Protein AF-A0A1H7QLW7-F1 (afdb_monomer_lite)

pLDDT: mean 81.31, std 12.78, range [23.88, 96.0]

Sequence (588 aa):
MGATAQTQMMAGFDPYNPFGSAAQILWQRIQQQCPQLKLPVTIGIASRPATRDAFTTDQGNNIMQQIRAAFSNIPGITMAPWLDIDPIKGIVDTGVLDNPLAGDNKEQLSKIQLEVRASGYKAGAATRFNLSAHGWNGYESCSPSLDPFPVSQDFIGEEYSSTDELFNKVAAGVWAASVDTGNPMTLSVRMLSGLPVSPGWQEFFSDKLRRALSKQNAEEKETKIRAERHVSLVIAHDPASAEDKRWEGMVTVDPRPLGYRISVSVNRRNTTPVSEDGLVALDELPTMQQWAALGPETQTPRLDQTPMRVNARIEGGRALQQYPFLVAQESYVEVDIPTASVRGPHPAVPVDVLGRNNAVLKTIHIVNPSRPNLRRYKLGPGEYTIRVASAGPVAQDFQLRARAIDTRDMLMPEAPGRLLRRFQDWYASVSEDPRTGQRTCYAYTAAQEAGPRYWREQAPFILLQASSAGVGNGDLQHLIEDKRYYKPNTPFEAVIREGGGMVRRLNAVPTAAGNFIRPTKQGSNGQPILDMDAVAGYNRGTTLEIQGTATDGRPAHVIYSLQGYRAAVNAMSLECGRRDLANALVWK

Structure (mmCIF, N/CA/C/O backbone):
data_AF-A0A1H7QLW7-F1
#
_entry.id   AF-A0A1H7QLW7-F1
#
loop_
_atom_site.group_PDB
_atom_site.id
_atom_site.type_symbol
_atom_site.label_atom_id
_atom_site.label_alt_id
_atom_site.label_comp_id
_atom_site.label_asym_id
_atom_site.label_entity_id
_atom_site.label_seq_id
_atom_site.pdbx_PDB_ins_code
_atom_site.Cartn_x
_atom_site.Cartn_y
_atom_site.Cartn_z
_atom_site.occupancy
_atom_site.B_iso_or_equiv
_atom_site.auth_seq_id
_atom_site.auth_comp_id
_atom_site.auth_asym_id
_atom_site.auth_atom_id
_atom_site.pdbx_PDB_model_num
ATOM 1 N N . MET A 1 1 ? -25.180 -29.611 -3.026 1.00 27.67 1 MET A N 1
ATOM 2 C CA . MET A 1 1 ? -23.857 -30.089 -3.480 1.00 27.67 1 MET A CA 1
ATOM 3 C C . MET A 1 1 ? -23.471 -29.278 -4.707 1.00 27.67 1 MET A C 1
ATOM 5 O O . MET A 1 1 ? -23.961 -29.563 -5.789 1.00 27.67 1 MET A O 1
ATOM 9 N N . GLY A 1 2 ? -22.714 -28.196 -4.525 1.00 26.70 2 GLY A N 1
ATOM 10 C CA . GLY A 1 2 ? -22.217 -27.376 -5.629 1.00 26.70 2 GLY A CA 1
ATOM 11 C C . GLY A 1 2 ? -20.787 -27.788 -5.930 1.00 26.70 2 GLY A C 1
ATOM 12 O O . GLY A 1 2 ? -19.918 -27.591 -5.085 1.00 26.70 2 GLY A O 1
ATOM 13 N N . ALA A 1 3 ? -20.559 -28.395 -7.091 1.00 23.88 3 ALA A N 1
ATOM 14 C CA . ALA A 1 3 ? -19.215 -28.605 -7.600 1.00 23.88 3 ALA A CA 1
ATOM 15 C C . ALA A 1 3 ? -18.562 -27.227 -7.764 1.00 23.88 3 ALA A C 1
ATOM 17 O O . ALA A 1 3 ? -18.977 -26.426 -8.601 1.00 23.88 3 ALA A O 1
ATOM 18 N N . THR A 1 4 ? -17.564 -26.928 -6.936 1.00 28.30 4 THR A N 1
ATOM 19 C CA . THR A 1 4 ? -16.601 -25.877 -7.233 1.00 28.30 4 THR A CA 1
ATOM 20 C C . THR A 1 4 ? -15.963 -26.260 -8.559 1.00 28.30 4 THR A C 1
ATOM 22 O O . THR A 1 4 ? -15.233 -27.245 -8.638 1.00 28.30 4 THR A O 1
ATOM 25 N N . ALA A 1 5 ? -16.293 -25.532 -9.626 1.00 33.12 5 ALA A N 1
ATOM 26 C CA . ALA A 1 5 ? -15.585 -25.653 -10.887 1.00 33.12 5 ALA A CA 1
ATOM 27 C C . ALA A 1 5 ? -14.107 -25.370 -10.593 1.00 33.12 5 ALA A C 1
ATOM 29 O O . ALA A 1 5 ? -13.713 -24.218 -10.412 1.00 33.12 5 ALA A O 1
ATOM 30 N N . GLN A 1 6 ? -13.303 -26.427 -10.463 1.00 35.41 6 GLN A N 1
ATOM 31 C CA . GLN A 1 6 ? -11.857 -26.318 -10.504 1.00 35.41 6 GLN A CA 1
ATOM 32 C C . GLN A 1 6 ? -11.544 -25.732 -11.874 1.00 35.41 6 GLN A C 1
ATOM 34 O O . GLN A 1 6 ? -11.679 -26.406 -12.893 1.00 35.41 6 GLN A O 1
ATOM 39 N N . THR A 1 7 ? -11.224 -24.442 -11.905 1.00 48.69 7 THR A N 1
ATOM 40 C CA . THR A 1 7 ? -10.737 -23.772 -13.106 1.00 48.69 7 THR A CA 1
ATOM 41 C C . THR A 1 7 ? -9.532 -24.576 -13.586 1.00 48.69 7 THR A C 1
ATOM 43 O O . THR A 1 7 ? -8.504 -24.581 -12.910 1.00 48.69 7 THR A O 1
ATOM 46 N N . GLN A 1 8 ? -9.666 -25.316 -14.691 1.00 53.16 8 GLN A N 1
ATOM 47 C CA . GLN A 1 8 ? -8.517 -25.930 -15.351 1.00 53.16 8 GLN A CA 1
ATOM 48 C C . GLN A 1 8 ? -7.555 -24.792 -15.685 1.00 53.16 8 GLN A C 1
ATOM 50 O O . GLN A 1 8 ? -7.868 -23.926 -16.500 1.00 53.16 8 GLN A O 1
ATOM 55 N N . MET A 1 9 ? -6.423 -24.734 -14.984 1.00 68.25 9 MET A N 1
ATOM 56 C CA . MET A 1 9 ? -5.403 -23.735 -15.274 1.00 68.25 9 MET A CA 1
ATOM 57 C C . MET A 1 9 ? -4.765 -24.080 -16.620 1.00 68.25 9 MET A C 1
ATOM 59 O O . MET A 1 9 ? -4.449 -25.243 -16.877 1.00 68.25 9 MET A O 1
ATOM 63 N N . MET A 1 10 ? -4.607 -23.077 -17.490 1.00 84.88 10 MET A N 1
ATOM 64 C CA . MET A 1 10 ? -3.945 -23.250 -18.785 1.00 84.88 10 MET A CA 1
ATOM 65 C C . MET A 1 10 ? -2.548 -23.852 -18.581 1.00 84.88 10 MET A C 1
ATOM 67 O O . MET A 1 10 ? -1.829 -23.460 -17.662 1.00 84.88 10 MET A O 1
ATOM 71 N N . ALA A 1 11 ? -2.144 -24.791 -19.438 1.00 83.88 11 ALA A N 1
ATOM 72 C CA . ALA A 1 11 ? -0.814 -25.387 -19.352 1.00 83.88 11 ALA A CA 1
ATOM 73 C C . ALA A 1 11 ? 0.277 -24.301 -19.444 1.00 83.88 11 ALA A C 1
ATOM 75 O O . ALA A 1 11 ? 0.250 -23.469 -20.350 1.00 83.88 11 ALA A O 1
ATOM 76 N N . GLY A 1 12 ? 1.219 -24.308 -18.495 1.00 84.06 12 GLY A N 1
ATOM 77 C CA . GLY A 1 12 ? 2.283 -23.301 -18.389 1.00 84.06 12 GLY A CA 1
ATOM 78 C C . GLY A 1 12 ? 1.889 -22.003 -17.672 1.00 84.06 12 GLY A C 1
ATOM 79 O O . GLY A 1 12 ? 2.730 -21.116 -17.551 1.00 84.06 12 GLY A O 1
ATOM 80 N N . PHE A 1 13 ? 0.645 -21.868 -17.193 1.00 90.12 13 PHE A N 1
ATOM 81 C CA . PHE A 1 13 ? 0.220 -20.704 -16.414 1.00 90.12 13 PHE A CA 1
ATOM 82 C C . PHE A 1 13 ? 0.785 -20.760 -14.994 1.00 90.12 13 PHE A C 1
ATOM 84 O O . PHE A 1 13 ? 0.663 -21.775 -14.308 1.00 90.12 13 PHE A O 1
ATOM 91 N N . ASP A 1 14 ? 1.357 -19.645 -14.550 1.00 87.69 14 ASP A N 1
ATOM 92 C CA . ASP A 1 14 ? 1.895 -19.474 -13.206 1.00 87.69 14 ASP A CA 1
ATOM 93 C C . ASP A 1 14 ? 1.048 -18.441 -12.441 1.00 87.69 14 ASP A C 1
ATOM 95 O O . ASP A 1 14 ? 1.089 -17.254 -12.782 1.00 87.69 14 ASP A O 1
ATOM 99 N N . PRO A 1 15 ? 0.296 -18.842 -11.397 1.00 83.94 15 PRO A N 1
ATOM 100 C CA . PRO A 1 15 ? -0.501 -17.911 -10.601 1.00 83.94 15 PRO A CA 1
ATOM 101 C C . PRO A 1 15 ? 0.348 -16.902 -9.808 1.00 83.94 15 PRO A C 1
ATOM 103 O O . PRO A 1 15 ? -0.184 -15.876 -9.383 1.00 83.94 15 PRO A O 1
ATOM 106 N N . TYR A 1 16 ? 1.649 -17.157 -9.628 1.00 81.25 16 TYR A N 1
ATOM 107 C CA . TYR A 1 16 ? 2.599 -16.234 -9.000 1.00 81.25 16 TYR A CA 1
ATOM 108 C C . TYR A 1 16 ? 3.257 -15.278 -10.007 1.00 81.25 16 TYR A C 1
ATOM 110 O O . TYR A 1 16 ? 3.898 -14.305 -9.613 1.00 81.25 16 TYR A O 1
ATOM 118 N N . ASN A 1 17 ? 3.050 -15.503 -11.305 1.00 81.50 17 ASN A N 1
ATOM 119 C CA . ASN A 1 17 ? 3.425 -14.597 -12.384 1.00 81.50 17 ASN A CA 1
ATOM 120 C C . ASN A 1 17 ? 2.335 -14.591 -13.474 1.00 81.50 17 ASN A C 1
ATOM 122 O O . ASN A 1 17 ? 2.572 -15.028 -14.609 1.00 81.50 17 ASN A O 1
ATOM 126 N N . PRO A 1 18 ? 1.115 -14.125 -13.150 1.00 88.94 18 PRO A N 1
ATOM 127 C CA . PRO A 1 18 ? -0.048 -14.332 -14.005 1.00 88.94 18 PRO A CA 1
ATOM 128 C C . PRO A 1 18 ? 0.088 -13.614 -15.350 1.00 88.94 18 PRO A C 1
ATOM 130 O O . PRO A 1 18 ? -0.217 -14.191 -16.388 1.00 88.94 18 PRO A O 1
ATOM 133 N N . PHE A 1 19 ? 0.598 -12.378 -15.367 1.00 89.00 19 PHE A N 1
ATOM 134 C CA . PHE A 1 19 ? 0.779 -11.629 -16.614 1.00 89.00 19 PHE A CA 1
ATOM 135 C C . PHE A 1 19 ? 1.997 -12.095 -17.416 1.00 89.00 19 PHE A C 1
ATOM 137 O O . PHE A 1 19 ? 1.922 -12.147 -18.641 1.00 89.00 19 PHE A O 1
ATOM 144 N N . GLY A 1 20 ? 3.100 -12.465 -16.753 1.00 88.06 20 GLY A N 1
ATOM 145 C CA . GLY A 1 20 ? 4.294 -12.979 -17.424 1.00 88.06 20 GLY A CA 1
ATOM 146 C C . GLY A 1 20 ? 4.051 -14.326 -18.096 1.00 88.06 20 GLY A C 1
ATOM 147 O O . GLY A 1 20 ? 4.327 -14.477 -19.286 1.00 88.06 20 GLY A O 1
ATOM 148 N N . SER A 1 21 ? 3.477 -15.284 -17.364 1.00 90.81 21 SER A N 1
ATOM 149 C CA . SER A 1 21 ? 3.137 -16.600 -17.914 1.00 90.81 21 SER A CA 1
ATOM 150 C C . SER A 1 21 ? 2.055 -16.504 -18.993 1.00 90.81 21 SER A C 1
ATOM 152 O O . SER A 1 21 ? 2.212 -17.086 -20.063 1.00 90.81 21 SER A O 1
ATOM 154 N N . ALA A 1 22 ? 1.008 -15.691 -18.798 1.00 93.94 22 ALA A N 1
ATOM 155 C CA . ALA A 1 22 ? -0.008 -15.483 -19.830 1.00 93.94 22 ALA A CA 1
ATOM 156 C C . ALA A 1 22 ? 0.564 -14.824 -21.099 1.00 93.94 22 ALA A C 1
ATOM 158 O O . ALA A 1 22 ? 0.225 -15.246 -22.203 1.00 93.94 22 ALA A O 1
ATOM 159 N N . ALA A 1 23 ? 1.470 -13.846 -20.982 1.00 93.75 23 ALA A N 1
ATOM 160 C CA . ALA A 1 23 ? 2.138 -13.259 -22.147 1.00 93.75 23 ALA A CA 1
ATOM 161 C C . ALA A 1 23 ? 2.976 -14.297 -22.912 1.00 93.75 23 ALA A C 1
ATOM 163 O O . ALA A 1 23 ? 2.915 -14.338 -24.140 1.00 93.75 23 ALA A O 1
ATOM 164 N N . GLN A 1 24 ? 3.702 -15.173 -22.207 1.00 93.69 24 GLN A N 1
ATOM 165 C CA . GLN A 1 24 ? 4.469 -16.259 -22.826 1.00 93.69 24 GLN A CA 1
ATOM 166 C C . GLN A 1 24 ? 3.566 -17.268 -23.546 1.00 93.69 24 GLN A C 1
ATOM 168 O O . GLN A 1 24 ? 3.843 -17.619 -24.692 1.00 93.69 24 GLN A O 1
ATOM 173 N N . ILE A 1 25 ? 2.467 -17.697 -22.919 1.00 95.38 25 ILE A N 1
ATOM 174 C CA . ILE A 1 25 ? 1.503 -18.628 -23.530 1.00 95.38 25 ILE A CA 1
ATOM 175 C C . ILE A 1 25 ? 0.851 -17.989 -24.760 1.00 95.38 25 ILE A C 1
ATOM 177 O O . ILE A 1 25 ? 0.750 -18.626 -25.810 1.00 95.38 25 ILE A O 1
ATOM 181 N N . LEU A 1 26 ? 0.426 -16.723 -24.664 1.00 96.00 26 LEU A N 1
ATOM 182 C CA . LEU A 1 26 ? -0.151 -16.010 -25.803 1.00 96.00 26 LEU A CA 1
ATOM 183 C C . LEU A 1 26 ? 0.873 -15.876 -26.933 1.00 96.00 26 LEU A C 1
ATOM 185 O O . LEU A 1 26 ? 0.535 -16.121 -28.087 1.00 96.00 26 LEU A O 1
ATOM 189 N N . TRP A 1 27 ? 2.130 -15.566 -26.615 1.00 95.25 27 TRP A N 1
ATOM 190 C CA . TRP A 1 27 ? 3.199 -15.491 -27.605 1.00 95.25 27 TRP A CA 1
ATOM 191 C C . TRP A 1 27 ? 3.460 -16.829 -28.304 1.00 95.25 27 TRP A C 1
ATOM 193 O O . TRP A 1 27 ? 3.557 -16.867 -29.528 1.00 95.25 27 TRP A O 1
ATOM 203 N N . GLN A 1 28 ? 3.475 -17.942 -27.568 1.00 93.69 28 GLN A N 1
ATOM 204 C CA . GLN A 1 28 ? 3.572 -19.279 -28.162 1.00 93.69 28 GLN A CA 1
ATOM 205 C C . GLN A 1 28 ? 2.405 -19.559 -29.120 1.00 93.69 28 GLN A C 1
ATOM 207 O O . GLN A 1 28 ? 2.623 -20.064 -30.222 1.00 93.69 28 GLN A O 1
ATOM 212 N N . ARG A 1 29 ? 1.171 -19.179 -28.750 1.00 94.94 29 ARG A N 1
ATOM 213 C CA . ARG A 1 29 ? 0.005 -19.300 -29.644 1.00 94.94 29 ARG A CA 1
ATOM 214 C C . ARG A 1 29 ? 0.133 -18.407 -30.879 1.00 94.94 29 ARG A C 1
ATOM 216 O O . ARG A 1 29 ? -0.201 -18.863 -31.967 1.00 94.94 29 ARG A O 1
ATOM 223 N N . ILE A 1 30 ? 0.656 -17.184 -30.746 1.00 94.38 30 ILE A N 1
ATOM 224 C CA . ILE A 1 30 ? 0.953 -16.297 -31.886 1.00 94.38 30 ILE A CA 1
ATOM 225 C C . ILE A 1 30 ? 1.951 -16.965 -32.833 1.00 94.38 30 ILE A C 1
ATOM 227 O O . ILE A 1 30 ? 1.694 -17.031 -34.029 1.00 94.38 30 ILE A O 1
ATOM 231 N N . GLN A 1 31 ? 3.052 -17.517 -32.323 1.00 92.19 31 GLN A N 1
ATOM 232 C CA . GLN A 1 31 ? 4.058 -18.176 -33.163 1.00 92.19 31 GLN A CA 1
ATOM 233 C C . GLN A 1 31 ? 3.499 -19.400 -33.905 1.00 92.19 31 GLN A C 1
ATOM 235 O O . GLN A 1 31 ? 3.887 -19.660 -35.041 1.00 92.19 31 GLN A O 1
ATOM 240 N N . GLN A 1 32 ? 2.568 -20.132 -33.289 1.00 91.19 32 GLN A N 1
ATOM 241 C CA . GLN A 1 32 ? 1.926 -21.299 -33.901 1.00 91.19 32 GLN A CA 1
ATOM 242 C C . GLN A 1 32 ? 0.849 -20.922 -34.926 1.00 91.19 32 GLN A C 1
ATOM 244 O O . GLN A 1 32 ? 0.753 -21.547 -35.979 1.00 91.19 32 GLN A O 1
ATOM 249 N N . GLN A 1 33 ? 0.022 -19.921 -34.618 1.00 91.06 33 GLN A N 1
ATOM 250 C CA . GLN A 1 33 ? -1.167 -19.577 -35.407 1.00 91.06 33 GLN A CA 1
ATOM 251 C C . GLN A 1 33 ? -0.918 -18.450 -36.418 1.00 91.06 33 GLN A C 1
ATOM 253 O O . GLN A 1 33 ? -1.726 -18.247 -37.321 1.00 91.06 33 GLN A O 1
ATOM 258 N N . CYS A 1 34 ? 0.201 -17.735 -36.300 1.00 90.06 34 CYS A N 1
ATOM 259 C CA . CYS A 1 34 ? 0.559 -16.606 -37.155 1.00 90.06 34 CYS A CA 1
ATOM 260 C C . CYS A 1 34 ? 1.951 -16.799 -37.789 1.00 90.06 34 CYS A C 1
ATOM 262 O O . CYS A 1 34 ? 2.834 -15.962 -37.601 1.00 90.06 34 CYS A O 1
ATOM 264 N N . PRO A 1 35 ? 2.172 -17.874 -38.573 1.00 81.62 35 PRO A N 1
ATOM 265 C CA . PRO A 1 35 ? 3.499 -18.250 -39.076 1.00 81.62 35 PRO A CA 1
ATOM 266 C C . PRO A 1 35 ? 4.118 -17.232 -40.048 1.00 81.62 35 PRO A C 1
ATOM 268 O O . PRO A 1 35 ? 5.313 -17.280 -40.314 1.00 81.62 35 PRO A O 1
ATOM 271 N N . GLN A 1 36 ? 3.316 -16.309 -40.585 1.00 84.75 36 GLN A N 1
ATOM 272 C CA . GLN A 1 36 ? 3.784 -15.256 -41.490 1.00 84.75 36 GLN A CA 1
ATOM 273 C C . GLN A 1 36 ? 4.485 -14.101 -40.753 1.00 84.75 36 GLN A C 1
ATOM 275 O O . GLN A 1 36 ? 5.137 -13.280 -41.399 1.00 84.75 36 GLN A O 1
ATOM 280 N N . LEU A 1 37 ? 4.352 -14.016 -39.422 1.00 85.75 37 LEU A N 1
ATOM 281 C CA . LEU A 1 37 ? 4.876 -12.915 -38.617 1.00 85.75 37 LEU A CA 1
ATOM 282 C C . LEU A 1 37 ? 6.413 -12.890 -38.631 1.00 85.75 37 LEU A C 1
ATOM 284 O O . LEU A 1 37 ? 7.067 -13.820 -38.160 1.00 85.75 37 LEU A O 1
ATOM 288 N N . LYS A 1 38 ? 7.000 -11.802 -39.138 1.00 85.31 38 LYS A N 1
ATOM 289 C CA . LYS A 1 38 ? 8.460 -11.618 -39.181 1.00 85.31 38 LYS A CA 1
ATOM 290 C C . LYS A 1 38 ? 8.957 -10.869 -37.947 1.00 85.31 38 LYS A C 1
ATOM 292 O O . LYS A 1 38 ? 8.420 -9.820 -37.608 1.00 85.31 38 LYS A O 1
ATOM 297 N N . LEU A 1 39 ? 10.006 -11.390 -37.310 1.00 86.50 39 LEU A N 1
ATOM 298 C CA . LEU A 1 39 ? 10.693 -10.723 -36.200 1.00 86.50 39 LEU A CA 1
ATOM 299 C C . LEU A 1 39 ? 11.806 -9.786 -36.718 1.00 86.50 39 LEU A C 1
ATOM 301 O O . LEU A 1 39 ? 12.452 -10.127 -37.712 1.00 86.50 39 LEU A O 1
ATOM 305 N N . PRO A 1 40 ? 12.079 -8.651 -36.043 1.00 89.44 40 PRO A N 1
ATOM 306 C CA . PRO A 1 40 ? 11.386 -8.159 -34.853 1.00 89.44 40 PRO A CA 1
ATOM 307 C C . PRO A 1 40 ? 9.982 -7.624 -35.169 1.00 89.44 40 PRO A C 1
ATOM 309 O O . PRO A 1 40 ? 9.758 -7.061 -36.238 1.00 89.44 40 PRO A O 1
ATOM 312 N N . VAL A 1 41 ? 9.051 -7.789 -34.226 1.00 91.56 41 VAL A N 1
ATOM 313 C CA . VAL A 1 41 ? 7.666 -7.313 -34.356 1.00 91.56 41 VAL A CA 1
ATOM 314 C C . VAL A 1 41 ? 7.406 -6.118 -33.445 1.00 91.56 41 VAL A C 1
ATOM 316 O O . VAL A 1 41 ? 7.867 -6.095 -32.302 1.00 91.56 41 VAL A O 1
ATOM 319 N N . THR A 1 42 ? 6.635 -5.141 -33.921 1.00 93.00 42 THR A N 1
ATOM 320 C CA . THR A 1 42 ? 6.166 -4.024 -33.090 1.00 93.00 42 THR A CA 1
ATOM 321 C C . THR A 1 42 ? 4.769 -4.300 -32.537 1.00 93.00 42 THR A C 1
ATOM 323 O O . THR A 1 42 ? 3.830 -4.538 -33.300 1.00 93.00 42 THR A O 1
ATOM 326 N N . ILE A 1 43 ? 4.619 -4.236 -31.212 1.00 93.81 43 ILE A N 1
ATOM 327 C CA . ILE A 1 43 ? 3.377 -4.547 -30.493 1.00 93.81 43 ILE A CA 1
ATOM 328 C C . ILE A 1 43 ? 2.811 -3.307 -29.802 1.00 93.81 43 ILE A C 1
ATOM 330 O O . ILE A 1 43 ? 3.504 -2.643 -29.031 1.00 93.81 43 ILE A O 1
ATOM 334 N N . GLY A 1 44 ? 1.528 -3.029 -30.026 1.00 91.81 44 GLY A N 1
ATOM 335 C CA . GLY A 1 44 ? 0.732 -2.096 -29.227 1.00 91.81 44 GLY A CA 1
ATOM 336 C C . GLY A 1 44 ? -0.179 -2.840 -28.254 1.00 91.81 44 GLY A C 1
ATOM 337 O O . GLY A 1 44 ? -0.568 -3.973 -28.521 1.00 91.81 44 GLY A O 1
ATOM 338 N N . ILE A 1 45 ? -0.545 -2.211 -27.138 1.00 91.38 45 ILE A N 1
ATOM 339 C CA . ILE A 1 45 ? -1.480 -2.785 -26.158 1.00 91.38 45 ILE A CA 1
ATOM 340 C C . ILE A 1 45 ? -2.726 -1.908 -26.100 1.00 91.38 45 ILE A C 1
ATOM 342 O O . ILE A 1 45 ? -2.596 -0.689 -26.047 1.00 91.38 45 ILE A O 1
ATOM 346 N N . ALA A 1 46 ? -3.905 -2.521 -26.110 1.00 88.31 46 ALA A N 1
ATOM 347 C CA . ALA A 1 46 ? -5.204 -1.855 -26.089 1.00 88.31 46 ALA A CA 1
ATOM 348 C C . ALA A 1 46 ? -6.058 -2.342 -24.908 1.00 88.31 46 ALA A C 1
ATOM 350 O O . ALA A 1 46 ? -6.199 -3.558 -24.711 1.00 88.31 46 ALA A O 1
ATOM 351 N N . SER A 1 47 ? -6.651 -1.416 -24.146 1.00 82.44 47 SER A N 1
ATOM 352 C CA . SER A 1 47 ? -7.590 -1.747 -23.065 1.00 82.44 47 SER A CA 1
ATOM 353 C C . SER A 1 47 ? -9.054 -1.683 -23.542 1.00 82.44 47 SER A C 1
ATOM 355 O O . SER A 1 47 ? -9.607 -0.626 -23.830 1.00 82.44 47 SER A O 1
ATOM 357 N N . ARG A 1 48 ? -9.738 -2.834 -23.629 1.00 75.69 48 ARG A N 1
ATOM 358 C CA . ARG A 1 48 ? -11.112 -2.902 -24.181 1.00 75.69 48 ARG A CA 1
ATOM 359 C C . ARG A 1 48 ? -12.196 -2.702 -23.106 1.00 75.69 48 ARG A C 1
ATOM 361 O O . ARG A 1 48 ? -12.026 -3.184 -21.991 1.00 75.69 48 ARG A O 1
ATOM 368 N N . PRO A 1 49 ? -13.353 -2.085 -23.441 1.00 54.53 49 PRO A N 1
ATOM 369 C CA . PRO A 1 49 ? -14.301 -1.471 -22.494 1.00 54.53 49 PRO A CA 1
ATOM 370 C C . PRO A 1 49 ? -14.978 -2.380 -21.453 1.00 54.53 49 PRO A C 1
ATOM 372 O O . PRO A 1 49 ? -15.604 -1.849 -20.541 1.00 54.53 49 PRO A O 1
ATOM 375 N N . ALA A 1 50 ? -14.809 -3.706 -21.500 1.00 55.59 50 ALA A N 1
ATOM 376 C CA . ALA A 1 50 ? -15.219 -4.582 -20.393 1.00 55.59 50 ALA A CA 1
ATOM 377 C C . ALA A 1 50 ? -14.465 -4.274 -19.076 1.00 55.59 50 ALA A C 1
ATOM 379 O O . ALA A 1 50 ? -14.906 -4.659 -18.000 1.00 55.59 50 ALA A O 1
ATOM 380 N N . THR A 1 51 ? -13.351 -3.540 -19.159 1.00 54.91 51 THR A N 1
ATOM 381 C CA . THR A 1 51 ? -12.488 -3.150 -18.039 1.00 54.91 51 THR A CA 1
ATOM 382 C C . THR A 1 51 ? -13.050 -2.061 -17.121 1.00 54.91 51 THR A C 1
ATOM 384 O O . THR A 1 51 ? -12.626 -2.010 -15.968 1.00 54.91 51 THR A O 1
ATOM 387 N N . ARG A 1 52 ? -13.967 -1.189 -17.576 1.00 52.78 52 ARG A N 1
ATOM 388 C CA . ARG A 1 52 ? -14.339 0.030 -16.818 1.00 52.78 52 ARG A CA 1
ATOM 389 C C . ARG A 1 52 ? -15.156 -0.233 -15.550 1.00 52.78 52 ARG A C 1
ATOM 391 O O . ARG A 1 52 ? -14.984 0.498 -14.584 1.00 52.78 52 ARG A O 1
ATOM 398 N N . ASP A 1 53 ? -15.970 -1.286 -15.532 1.00 59.41 53 ASP A N 1
ATOM 399 C CA . ASP A 1 53 ? -16.715 -1.691 -14.326 1.00 59.41 53 ASP A CA 1
ATOM 400 C C . ASP A 1 53 ? -15.891 -2.632 -13.429 1.00 59.41 53 ASP A C 1
ATOM 402 O O . ASP A 1 53 ? -16.199 -2.837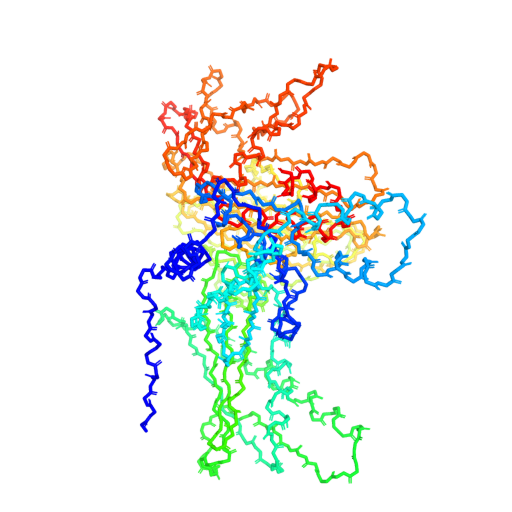 -12.255 1.00 59.41 53 ASP A O 1
ATOM 406 N N . ALA A 1 54 ? -14.831 -3.228 -13.983 1.00 67.50 54 ALA A N 1
ATOM 407 C CA . ALA A 1 54 ? -13.991 -4.191 -13.283 1.00 67.50 54 ALA A CA 1
ATOM 408 C C . ALA A 1 54 ? -12.856 -3.523 -12.495 1.00 67.50 54 ALA A C 1
ATOM 410 O O . ALA A 1 54 ? -12.454 -4.046 -11.452 1.00 67.50 54 ALA A O 1
ATOM 411 N N . PHE A 1 55 ? -12.354 -2.384 -12.987 1.00 76.94 55 PHE A N 1
ATOM 412 C CA . PHE A 1 55 ? -11.160 -1.714 -12.478 1.00 76.94 55 PHE A CA 1
ATOM 413 C C . PHE A 1 55 ? -11.341 -0.207 -12.377 1.00 76.94 55 PHE A C 1
ATOM 415 O O . PHE A 1 55 ? -11.894 0.441 -13.262 1.00 76.94 55 PHE A O 1
ATOM 422 N N . THR A 1 56 ? -10.733 0.369 -11.345 1.00 75.62 56 THR A N 1
ATOM 423 C CA . THR A 1 56 ? -10.416 1.800 -11.332 1.00 75.62 56 THR A CA 1
ATOM 424 C C . THR A 1 56 ? -9.389 2.134 -12.420 1.00 75.62 56 THR A C 1
ATOM 426 O O . THR A 1 56 ? -8.615 1.275 -12.856 1.00 75.62 56 THR A O 1
ATOM 429 N N . THR A 1 57 ? -9.314 3.404 -12.824 1.00 73.62 57 THR A N 1
ATOM 430 C CA . THR A 1 57 ? -8.344 3.877 -13.828 1.00 73.62 57 THR A CA 1
ATOM 431 C C . THR A 1 57 ? -6.900 3.489 -13.484 1.00 73.62 57 THR A C 1
ATOM 433 O O . THR A 1 57 ? -6.165 3.035 -14.361 1.00 73.62 57 THR A O 1
ATOM 436 N N . ASP A 1 58 ? -6.479 3.594 -12.217 1.00 71.56 58 ASP A N 1
ATOM 437 C CA . ASP A 1 58 ? -5.090 3.277 -11.847 1.00 71.56 58 ASP A CA 1
ATOM 438 C C . ASP A 1 58 ? -4.812 1.770 -11.822 1.00 71.56 58 ASP A C 1
ATOM 440 O O . ASP A 1 58 ? -3.710 1.356 -12.182 1.00 71.56 58 ASP A O 1
ATOM 444 N N . GLN A 1 59 ? -5.802 0.942 -11.458 1.00 79.88 59 GLN A N 1
ATOM 445 C CA . GLN A 1 59 ? -5.698 -0.519 -11.581 1.00 79.88 59 GLN A CA 1
ATOM 446 C C . GLN A 1 59 ? -5.556 -0.910 -13.052 1.00 79.88 59 GLN A C 1
ATOM 448 O O . GLN A 1 59 ? -4.648 -1.665 -13.393 1.00 79.88 59 GLN A O 1
ATOM 453 N N . GLY A 1 60 ? -6.387 -0.337 -13.931 1.00 79.75 60 GLY A N 1
ATOM 454 C CA . GLY A 1 60 ? -6.280 -0.520 -15.380 1.00 79.75 60 GLY A CA 1
ATOM 455 C C . GLY A 1 60 ? -4.885 -0.167 -15.901 1.00 79.75 60 GLY A C 1
ATOM 456 O O . GLY A 1 60 ? -4.241 -0.984 -16.555 1.00 79.75 60 GLY A O 1
ATOM 457 N N . ASN A 1 61 ? -4.364 1.004 -15.529 1.00 76.62 61 ASN A N 1
ATOM 458 C CA . ASN A 1 61 ? -3.013 1.427 -15.904 1.00 76.62 61 ASN A CA 1
ATOM 459 C C . ASN A 1 61 ? -1.925 0.473 -15.384 1.00 76.62 61 ASN A C 1
ATOM 461 O O . ASN A 1 61 ? -0.994 0.150 -16.121 1.00 76.62 61 ASN A O 1
ATOM 465 N N . ASN A 1 62 ? -2.035 0.003 -14.138 1.00 79.06 62 ASN A N 1
ATOM 466 C CA . ASN A 1 62 ? -1.104 -0.968 -13.559 1.00 79.06 62 ASN A CA 1
ATOM 467 C C . ASN A 1 62 ? -1.109 -2.298 -14.336 1.00 79.06 62 ASN A C 1
ATOM 469 O O . ASN A 1 62 ? -0.051 -2.801 -14.718 1.00 79.06 62 ASN A O 1
ATOM 473 N N . ILE A 1 63 ? -2.293 -2.835 -14.635 1.00 83.94 63 ILE A N 1
ATOM 474 C CA . ILE A 1 63 ? -2.449 -4.060 -15.430 1.00 83.94 63 ILE A CA 1
ATOM 475 C C . ILE A 1 63 ? -1.761 -3.900 -16.792 1.00 83.94 63 ILE A C 1
ATOM 477 O O . ILE A 1 63 ? -0.962 -4.746 -17.193 1.00 83.94 63 ILE A O 1
ATOM 481 N N . MET A 1 64 ? -2.005 -2.782 -17.480 1.00 83.56 64 MET A N 1
ATOM 482 C CA . MET A 1 64 ? -1.391 -2.501 -18.780 1.00 83.56 64 MET A CA 1
ATOM 483 C C . MET A 1 64 ? 0.136 -2.394 -18.687 1.00 83.56 64 MET A C 1
ATOM 485 O O . MET A 1 64 ? 0.839 -2.876 -19.575 1.00 83.56 64 MET A O 1
ATOM 489 N N . GLN A 1 65 ? 0.677 -1.831 -17.599 1.00 80.00 65 GLN A N 1
ATOM 490 C CA . GLN A 1 65 ? 2.128 -1.759 -17.375 1.00 80.00 65 GLN A CA 1
ATOM 491 C C . GLN A 1 65 ? 2.745 -3.143 -17.178 1.00 80.00 65 GLN A C 1
ATOM 493 O O . GLN A 1 65 ? 3.828 -3.398 -17.709 1.00 80.00 65 GLN A O 1
ATOM 498 N N . GLN A 1 66 ? 2.067 -4.034 -16.452 1.00 83.44 66 GLN A N 1
ATOM 499 C CA . GLN A 1 66 ? 2.525 -5.406 -16.233 1.00 83.44 66 GLN A CA 1
ATOM 500 C C . GLN A 1 66 ? 2.483 -6.231 -17.517 1.00 83.44 66 GLN A C 1
ATOM 502 O O . GLN A 1 66 ? 3.462 -6.902 -17.838 1.00 83.44 66 GLN A O 1
ATOM 507 N N . ILE A 1 67 ? 1.409 -6.117 -18.304 1.00 88.38 67 ILE A N 1
ATOM 508 C CA . ILE A 1 67 ? 1.315 -6.763 -19.621 1.00 88.38 67 ILE A CA 1
ATOM 509 C C . ILE A 1 67 ? 2.424 -6.236 -20.538 1.00 88.38 67 ILE A C 1
ATOM 511 O O . ILE A 1 67 ? 3.148 -7.021 -21.147 1.00 88.38 67 ILE A O 1
ATOM 515 N N . ARG A 1 68 ? 2.633 -4.913 -20.585 1.00 87.38 68 ARG A N 1
ATOM 516 C CA . ARG A 1 68 ? 3.721 -4.298 -21.359 1.00 87.38 68 ARG A CA 1
ATOM 517 C C . ARG A 1 68 ? 5.089 -4.837 -20.968 1.00 87.38 68 ARG A C 1
ATOM 519 O O . ARG A 1 68 ? 5.871 -5.172 -21.851 1.00 87.38 68 ARG A O 1
ATOM 526 N N . ALA A 1 69 ? 5.365 -4.915 -19.666 1.00 79.56 69 ALA A N 1
ATOM 527 C CA . ALA A 1 69 ? 6.622 -5.435 -19.135 1.00 79.56 69 ALA A CA 1
ATOM 528 C C . ALA A 1 69 ? 6.841 -6.898 -19.536 1.00 79.56 69 ALA A C 1
ATOM 530 O O . ALA A 1 69 ? 7.928 -7.277 -19.970 1.00 79.56 69 ALA A O 1
ATOM 531 N N . ALA A 1 70 ? 5.788 -7.708 -19.419 1.00 86.69 70 ALA A N 1
ATOM 532 C CA . ALA A 1 70 ? 5.821 -9.116 -19.768 1.00 86.69 70 ALA A CA 1
ATOM 533 C C . ALA A 1 70 ? 6.175 -9.324 -21.248 1.00 86.69 70 ALA A C 1
ATOM 535 O O . ALA A 1 70 ? 7.078 -10.101 -21.549 1.00 86.69 70 ALA A O 1
ATOM 536 N N . PHE A 1 71 ? 5.542 -8.578 -22.160 1.00 89.56 71 PHE A N 1
ATOM 537 C CA . PHE A 1 71 ? 5.856 -8.641 -23.591 1.00 89.56 71 PHE A CA 1
ATOM 538 C C . PHE A 1 71 ? 7.232 -8.060 -23.936 1.00 89.56 71 PHE A C 1
ATOM 540 O O . PHE A 1 71 ? 7.927 -8.631 -24.772 1.00 89.56 71 PHE A O 1
ATOM 547 N N . SER A 1 72 ? 7.676 -6.983 -23.278 1.00 84.19 72 SER A N 1
ATOM 548 C CA . SER A 1 72 ? 9.004 -6.402 -23.543 1.00 84.19 72 SER A CA 1
ATOM 549 C C . SER A 1 72 ? 10.169 -7.326 -23.182 1.00 84.19 72 SER A C 1
ATOM 551 O O . SER A 1 72 ? 11.272 -7.136 -23.683 1.00 84.19 72 SER A O 1
ATOM 553 N N . ASN A 1 73 ? 9.935 -8.322 -22.322 1.00 80.75 73 ASN A N 1
ATOM 554 C CA . ASN A 1 73 ? 10.941 -9.312 -21.938 1.00 80.75 73 ASN A CA 1
ATOM 555 C C . ASN A 1 73 ? 11.063 -10.472 -22.944 1.00 80.75 73 ASN A C 1
ATOM 557 O O . ASN A 1 73 ? 11.920 -11.338 -22.772 1.00 80.75 73 ASN A O 1
ATOM 561 N N . ILE A 1 74 ? 10.216 -10.520 -23.977 1.00 86.12 74 ILE A N 1
ATOM 562 C CA . ILE A 1 74 ? 10.240 -11.577 -24.990 1.00 86.12 74 ILE A CA 1
ATOM 563 C C . ILE A 1 74 ? 11.186 -11.170 -26.136 1.00 86.12 74 ILE A C 1
ATOM 565 O O . ILE A 1 74 ? 11.014 -10.097 -26.723 1.00 86.12 74 ILE A O 1
ATOM 569 N N . PRO A 1 75 ? 12.170 -12.014 -26.507 1.00 86.38 75 PRO A N 1
ATOM 570 C CA . PRO A 1 75 ? 13.095 -11.711 -27.595 1.00 86.38 75 PRO A CA 1
ATOM 571 C C . PRO A 1 75 ? 12.385 -11.437 -28.926 1.00 86.38 75 PRO A C 1
ATOM 573 O O . PRO A 1 75 ? 11.490 -12.175 -29.334 1.00 86.38 75 PRO A O 1
ATOM 576 N N . GLY A 1 76 ? 12.826 -10.393 -29.633 1.00 86.62 76 GLY A N 1
ATOM 577 C CA . GLY A 1 76 ? 12.274 -10.015 -30.937 1.00 86.62 76 GLY A CA 1
ATOM 578 C C . GLY A 1 76 ? 11.005 -9.159 -30.877 1.00 86.62 76 GLY A C 1
ATOM 579 O O . GLY A 1 76 ? 10.450 -8.854 -31.930 1.00 86.62 76 GLY A O 1
ATOM 580 N N . ILE A 1 77 ? 10.556 -8.738 -29.691 1.00 91.44 77 ILE A N 1
ATOM 581 C CA . ILE A 1 77 ? 9.424 -7.819 -29.529 1.00 91.44 77 ILE A CA 1
ATOM 582 C C . ILE A 1 77 ? 9.921 -6.394 -29.276 1.00 91.44 77 ILE A C 1
ATOM 584 O O . ILE A 1 77 ? 10.771 -6.149 -28.424 1.00 91.44 77 ILE A O 1
ATOM 588 N N . THR A 1 78 ? 9.346 -5.438 -30.002 1.00 90.25 78 THR A N 1
ATOM 589 C CA . THR A 1 78 ? 9.472 -4.001 -29.746 1.00 90.25 78 THR A CA 1
ATOM 590 C C . THR A 1 78 ? 8.115 -3.460 -29.313 1.00 90.25 78 THR A C 1
ATOM 592 O O . THR A 1 78 ? 7.116 -3.655 -29.999 1.00 90.25 78 THR A O 1
ATOM 595 N N . MET A 1 79 ? 8.046 -2.772 -28.175 1.00 87.88 79 MET A N 1
ATOM 596 C CA . MET A 1 79 ? 6.789 -2.176 -27.716 1.00 87.88 79 MET A CA 1
ATOM 597 C C . MET A 1 79 ? 6.569 -0.808 -28.364 1.00 87.88 79 MET A C 1
ATOM 599 O O . MET A 1 79 ? 7.471 0.029 -28.362 1.00 87.88 79 MET A O 1
ATOM 603 N N . ALA A 1 80 ? 5.351 -0.545 -28.843 1.00 86.94 80 ALA A N 1
ATOM 604 C CA . ALA A 1 80 ? 4.909 0.795 -29.221 1.00 86.94 80 ALA A CA 1
ATOM 605 C C . ALA A 1 80 ? 5.120 1.761 -28.043 1.00 86.94 80 ALA A C 1
ATOM 607 O O . ALA A 1 80 ? 5.008 1.333 -26.897 1.00 86.94 80 ALA A O 1
ATOM 608 N N . PRO A 1 81 ? 5.409 3.050 -28.248 1.00 76.56 81 PRO A N 1
ATOM 609 C CA . PRO A 1 81 ? 5.829 3.936 -27.157 1.00 76.56 81 PRO A CA 1
ATOM 610 C C . PRO A 1 81 ? 4.722 4.249 -26.134 1.00 76.56 81 PRO A C 1
ATOM 612 O O . PRO A 1 81 ? 5.030 4.683 -25.027 1.00 76.56 81 PRO A O 1
ATOM 615 N N . TRP A 1 82 ? 3.452 3.979 -26.448 1.00 81.06 82 TRP A N 1
ATOM 616 C CA . TRP A 1 82 ? 2.322 4.226 -25.545 1.00 81.06 82 TRP A CA 1
ATOM 617 C C . TRP A 1 82 ? 1.972 3.030 -24.671 1.00 81.06 82 TRP A C 1
ATOM 619 O O . TRP A 1 82 ? 2.069 1.878 -25.094 1.00 81.06 82 TRP A O 1
ATOM 629 N N . LEU A 1 83 ? 1.491 3.318 -23.462 1.00 75.38 83 LEU A N 1
ATOM 630 C CA . LEU A 1 83 ? 0.989 2.305 -22.539 1.00 75.38 83 LEU A CA 1
ATOM 631 C C . LEU A 1 83 ? -0.327 1.669 -23.016 1.00 75.38 83 LEU A C 1
ATOM 633 O O . LEU A 1 83 ? -0.481 0.455 -22.913 1.00 75.38 83 LEU A O 1
ATOM 637 N N . ASP A 1 84 ? -1.236 2.492 -23.540 1.00 84.19 84 ASP A N 1
ATOM 638 C CA . ASP A 1 84 ? -2.511 2.090 -24.134 1.00 84.19 84 ASP A CA 1
ATOM 639 C C . ASP A 1 84 ? -2.714 2.858 -25.445 1.00 84.19 84 ASP A C 1
ATOM 641 O O . ASP A 1 84 ? -2.561 4.082 -25.485 1.00 84.19 84 ASP A O 1
ATOM 645 N N . ILE A 1 85 ? -3.018 2.138 -26.521 1.00 85.44 85 ILE A N 1
ATOM 646 C CA . ILE A 1 85 ? -3.179 2.710 -27.859 1.00 85.44 85 ILE A CA 1
ATOM 647 C C . ILE A 1 85 ? -4.601 3.213 -28.128 1.00 85.44 85 ILE A C 1
ATOM 649 O O . ILE A 1 85 ? -4.783 3.995 -29.059 1.00 85.44 85 ILE A O 1
ATOM 653 N N . ASP A 1 86 ? -5.607 2.809 -27.347 1.00 84.81 86 ASP A N 1
ATOM 654 C CA . ASP A 1 86 ? -7.008 3.160 -27.626 1.00 84.81 86 ASP A CA 1
ATOM 655 C C . ASP A 1 86 ? -7.299 4.675 -27.548 1.00 84.81 86 ASP A C 1
ATOM 657 O O . ASP A 1 86 ? -7.958 5.193 -28.456 1.00 84.81 86 ASP A O 1
ATOM 661 N N . PRO A 1 87 ? -6.758 5.445 -26.577 1.00 78.38 87 PRO A N 1
ATOM 662 C CA . PRO A 1 87 ? -6.871 6.905 -26.599 1.00 78.38 87 PRO A CA 1
ATOM 663 C C . PRO A 1 87 ? -6.244 7.538 -27.849 1.00 78.38 87 PRO A C 1
ATOM 665 O O . PRO A 1 87 ? -6.775 8.510 -28.383 1.00 78.38 87 PRO A O 1
ATOM 668 N N . ILE A 1 88 ? -5.131 6.979 -28.338 1.00 79.00 88 ILE A N 1
ATOM 669 C CA . ILE A 1 88 ? -4.417 7.495 -29.514 1.00 79.00 88 ILE A CA 1
ATOM 670 C C . ILE A 1 88 ? -5.215 7.218 -30.788 1.00 79.00 88 ILE A C 1
ATOM 672 O O . ILE A 1 88 ? -5.350 8.109 -31.624 1.00 79.00 88 ILE A O 1
ATOM 676 N N . LYS A 1 89 ? -5.811 6.025 -30.910 1.00 78.62 89 LYS A N 1
ATOM 677 C CA . LYS A 1 89 ? -6.719 5.690 -32.017 1.00 78.62 89 LYS A CA 1
ATOM 678 C C . LYS A 1 89 ? -7.886 6.670 -32.095 1.00 78.62 89 LYS A C 1
ATOM 680 O O . LYS A 1 89 ? -8.105 7.248 -33.149 1.00 78.62 89 LYS A O 1
ATOM 685 N N . GLY A 1 90 ? -8.553 6.950 -30.971 1.00 75.31 90 GLY A N 1
ATOM 686 C CA . GLY A 1 90 ? -9.665 7.906 -30.944 1.00 75.31 90 GLY A CA 1
ATOM 687 C C . GLY A 1 90 ? -9.269 9.323 -31.385 1.00 75.31 90 GLY A C 1
ATOM 688 O O . GLY A 1 90 ? -10.030 9.988 -32.086 1.00 75.31 90 GLY A O 1
ATOM 689 N N . ILE A 1 91 ? -8.064 9.786 -31.036 1.00 72.00 91 ILE A N 1
ATOM 690 C CA . ILE A 1 91 ? -7.548 11.089 -31.495 1.00 72.00 91 ILE A CA 1
ATOM 691 C C . ILE A 1 91 ? -7.316 11.087 -33.013 1.00 72.00 91 ILE A C 1
ATOM 693 O O . ILE A 1 91 ? -7.640 12.065 -33.683 1.00 72.00 91 ILE A O 1
ATOM 697 N N . VAL A 1 92 ? -6.782 9.996 -33.568 1.00 69.06 92 VAL A N 1
ATOM 698 C CA . VAL A 1 92 ? -6.551 9.874 -35.016 1.00 69.06 92 VAL A CA 1
ATOM 699 C C . VAL A 1 92 ? -7.870 9.755 -35.787 1.00 69.06 92 VAL A C 1
ATOM 701 O O . VAL A 1 92 ? -8.038 10.433 -36.801 1.00 69.06 92 VAL A O 1
ATOM 704 N N . ASP A 1 93 ? -8.820 8.963 -35.287 1.00 71.00 93 ASP A N 1
ATOM 705 C CA . ASP A 1 93 ? -10.117 8.699 -35.927 1.00 71.00 93 ASP A CA 1
ATOM 706 C C . ASP A 1 93 ? -11.047 9.923 -35.919 1.00 71.00 93 ASP A C 1
ATOM 708 O O . ASP A 1 93 ? -11.849 10.104 -36.833 1.00 71.00 93 ASP A O 1
ATOM 712 N N . THR A 1 94 ? -10.932 10.800 -34.915 1.00 68.88 94 THR A N 1
ATOM 713 C CA . THR A 1 94 ? -11.720 12.047 -34.828 1.00 68.88 94 THR A CA 1
ATOM 714 C C . THR A 1 94 ? -11.245 13.136 -35.789 1.00 68.88 94 THR A C 1
ATOM 716 O O . THR A 1 94 ? -11.893 14.175 -35.899 1.00 68.88 94 THR A O 1
ATOM 719 N N . GLY A 1 95 ? -10.138 12.917 -36.506 1.00 58.06 95 GLY A N 1
ATOM 720 C CA . GLY A 1 95 ? -9.692 13.827 -37.555 1.00 58.06 95 GLY A CA 1
ATOM 721 C C . GLY A 1 95 ? -9.281 15.210 -37.048 1.00 58.06 95 GLY A C 1
ATOM 722 O O . GLY A 1 95 ? -9.329 16.163 -37.822 1.00 58.06 95 GLY A O 1
ATOM 723 N N . VAL A 1 96 ? -8.854 15.341 -35.782 1.00 54.19 96 VAL A N 1
ATOM 724 C CA . VAL A 1 96 ? -8.221 16.563 -35.243 1.00 54.19 96 VAL A CA 1
ATOM 725 C C . VAL A 1 96 ? -6.813 16.690 -35.853 1.00 54.19 96 VAL A C 1
ATOM 727 O O . VAL A 1 96 ? -5.784 16.534 -35.200 1.00 54.19 96 VAL A O 1
ATOM 730 N N . LEU A 1 97 ? -6.782 16.875 -37.171 1.00 44.28 97 LEU A N 1
ATOM 731 C CA . LEU A 1 97 ? -5.651 16.699 -38.078 1.00 44.28 97 LEU A CA 1
ATOM 732 C C . LEU A 1 97 ? -5.078 18.040 -38.550 1.00 44.28 97 LEU A C 1
ATOM 734 O O . LEU A 1 97 ? -4.766 18.186 -39.719 1.00 44.28 97 LEU A O 1
ATOM 738 N N . ASP A 1 98 ? -4.880 18.981 -37.629 1.00 49.25 98 ASP A N 1
ATOM 739 C CA . ASP A 1 98 ? -3.928 20.095 -37.804 1.00 49.25 98 ASP A CA 1
ATOM 740 C C . ASP A 1 98 ? -3.082 20.321 -36.538 1.00 49.25 98 ASP A C 1
ATOM 742 O O . ASP A 1 98 ? -2.441 21.356 -36.363 1.00 49.25 98 ASP A O 1
ATOM 746 N N . ASN A 1 99 ? -3.055 19.350 -35.616 1.00 50.12 99 ASN A N 1
ATOM 747 C CA . ASN A 1 99 ? -2.104 19.382 -34.513 1.00 50.12 99 ASN A CA 1
ATOM 748 C C . ASN A 1 99 ? -0.793 18.719 -34.977 1.00 50.12 99 ASN A C 1
ATOM 750 O O . ASN A 1 99 ? -0.816 17.522 -35.276 1.00 50.12 99 ASN A O 1
ATOM 754 N N . PRO A 1 100 ? 0.352 19.428 -34.995 1.00 56.75 100 PRO A N 1
ATOM 755 C CA . PRO A 1 100 ? 1.657 18.851 -35.335 1.00 56.75 100 PRO A CA 1
ATOM 756 C C . PRO A 1 100 ? 1.992 17.581 -34.535 1.00 56.75 100 PRO A C 1
ATOM 758 O O . PRO A 1 100 ? 2.688 16.703 -35.031 1.00 56.75 100 PRO A O 1
ATOM 761 N N . LEU A 1 101 ? 1.436 17.439 -33.324 1.00 50.66 101 LEU A N 1
ATOM 762 C CA . LEU A 1 101 ? 1.609 16.265 -32.462 1.00 50.66 101 LEU A CA 1
ATOM 763 C C . LEU A 1 101 ? 0.844 15.012 -32.944 1.00 50.66 101 LEU A C 1
ATOM 765 O O . LEU A 1 101 ? 1.137 13.908 -32.491 1.00 50.66 101 LEU A O 1
ATOM 769 N N . ALA A 1 102 ? -0.149 15.140 -33.833 1.00 56.12 102 ALA A N 1
ATOM 770 C CA . ALA A 1 102 ? -0.900 14.001 -34.373 1.00 56.12 102 ALA A CA 1
ATOM 771 C C . ALA A 1 102 ? -0.140 13.263 -35.492 1.00 56.12 102 ALA A C 1
ATOM 773 O O . ALA A 1 102 ? -0.345 12.060 -35.670 1.00 56.12 102 ALA A O 1
ATOM 774 N N . GLY A 1 103 ? 0.754 13.955 -36.212 1.00 63.50 103 GLY A N 1
ATOM 775 C CA . GLY A 1 103 ? 1.554 13.382 -37.302 1.00 63.50 103 GLY A CA 1
ATOM 776 C C . GLY A 1 103 ? 2.436 12.226 -36.829 1.00 63.50 103 GLY A C 1
ATOM 777 O O . GLY A 1 103 ? 2.310 11.108 -37.333 1.00 63.50 103 GLY A O 1
ATOM 778 N N . ASP A 1 104 ? 3.225 12.467 -35.779 1.00 74.00 104 ASP A N 1
ATOM 779 C CA . ASP A 1 104 ? 4.100 11.458 -35.170 1.00 74.00 104 ASP A CA 1
ATOM 780 C C . ASP A 1 104 ? 3.303 10.262 -34.633 1.00 74.00 104 ASP A C 1
ATOM 782 O O . ASP A 1 104 ? 3.705 9.107 -34.789 1.00 74.00 104 ASP A O 1
ATOM 786 N N . ASN A 1 105 ? 2.134 10.517 -34.034 1.00 77.25 105 ASN A N 1
ATOM 787 C CA . ASN A 1 105 ? 1.300 9.455 -33.479 1.00 77.25 105 ASN A CA 1
ATOM 788 C C . ASN A 1 105 ? 0.700 8.553 -34.565 1.00 77.25 105 ASN A C 1
ATOM 790 O O . ASN A 1 105 ? 0.667 7.332 -34.410 1.00 77.25 105 ASN A O 1
ATOM 794 N N . LYS A 1 106 ? 0.257 9.133 -35.686 1.00 79.00 106 LYS A N 1
ATOM 795 C CA . LYS A 1 106 ? -0.262 8.372 -36.829 1.00 79.00 106 LYS A CA 1
ATOM 796 C C . LYS A 1 106 ? 0.828 7.505 -37.460 1.00 79.00 106 LYS A C 1
ATOM 798 O O . LYS A 1 106 ? 0.584 6.334 -37.751 1.00 79.00 106 LYS A O 1
ATOM 803 N N . GLU A 1 107 ? 2.037 8.046 -37.615 1.00 82.31 107 GLU A N 1
ATOM 804 C CA . GLU A 1 107 ? 3.187 7.283 -38.107 1.00 82.31 107 GLU A CA 1
ATOM 805 C C . GLU A 1 107 ? 3.528 6.125 -37.158 1.00 82.31 107 GLU A C 1
ATOM 807 O O . GLU A 1 107 ? 3.681 4.984 -37.589 1.00 82.31 107 GLU A O 1
ATOM 812 N N . GLN A 1 108 ? 3.595 6.377 -35.852 1.00 82.12 108 GLN A N 1
ATOM 813 C CA . GLN A 1 108 ? 3.892 5.338 -34.867 1.00 82.12 108 GLN A CA 1
ATOM 814 C C . GLN A 1 108 ? 2.805 4.248 -34.801 1.00 82.12 108 GLN A C 1
ATOM 816 O O . GLN A 1 108 ? 3.146 3.073 -34.668 1.00 82.12 108 GLN A O 1
ATOM 821 N N . LEU A 1 109 ? 1.519 4.591 -34.959 1.00 86.19 109 LEU A N 1
ATOM 822 C CA . LEU A 1 109 ? 0.433 3.603 -35.030 1.00 86.19 109 LEU A CA 1
ATOM 823 C C . LEU A 1 109 ? 0.571 2.713 -36.271 1.00 86.19 109 LEU A C 1
ATOM 825 O O . LEU A 1 109 ? 0.358 1.505 -36.182 1.00 86.19 109 LEU A O 1
ATOM 829 N N . SER A 1 110 ? 0.995 3.278 -37.408 1.00 85.62 110 SER A N 1
ATOM 830 C CA . SER A 1 110 ? 1.222 2.519 -38.648 1.00 85.62 110 SER A CA 1
ATOM 831 C C . SER A 1 110 ? 2.361 1.494 -38.549 1.00 85.62 110 SER A C 1
ATOM 833 O O . SER A 1 110 ? 2.430 0.569 -39.353 1.00 85.62 110 SER A O 1
ATOM 835 N N . LYS A 1 111 ? 3.238 1.618 -37.544 1.00 89.00 111 LYS A N 1
ATOM 836 C CA . LYS A 1 111 ? 4.331 0.665 -37.295 1.00 89.00 111 LYS A CA 1
ATOM 837 C C . LYS A 1 111 ? 3.880 -0.557 -36.491 1.00 89.00 111 LYS A C 1
ATOM 839 O O . LYS A 1 111 ? 4.604 -1.547 -36.464 1.00 89.00 111 LYS A O 1
ATOM 844 N N . ILE A 1 112 ? 2.717 -0.513 -35.836 1.00 91.44 112 ILE A N 1
ATOM 845 C CA . ILE A 1 112 ? 2.212 -1.624 -35.018 1.00 91.44 112 ILE A CA 1
ATOM 846 C C . ILE A 1 112 ? 1.778 -2.779 -35.923 1.00 91.44 112 ILE A C 1
ATOM 848 O O . ILE A 1 112 ? 0.963 -2.599 -36.818 1.00 91.44 112 ILE A O 1
ATOM 852 N N . GLN A 1 113 ? 2.286 -3.979 -35.666 1.00 93.62 113 GLN A N 1
ATOM 853 C CA . GLN A 1 113 ? 1.957 -5.193 -36.426 1.00 93.62 113 GLN A CA 1
ATOM 854 C C . GLN A 1 113 ? 1.049 -6.141 -35.634 1.00 93.62 113 GLN A C 1
ATOM 856 O O . GLN A 1 113 ? 0.332 -6.949 -36.219 1.00 93.62 113 GLN A O 1
ATOM 861 N N . LEU A 1 114 ? 1.059 -6.042 -34.302 1.00 94.19 114 LEU A N 1
ATOM 862 C CA . LEU A 1 114 ? 0.155 -6.771 -33.414 1.00 94.19 114 LEU A CA 1
ATOM 863 C C . LEU A 1 114 ? -0.419 -5.828 -32.353 1.00 94.19 114 LEU A C 1
ATOM 865 O O . LEU A 1 114 ? 0.313 -5.115 -31.668 1.00 94.19 114 LEU A O 1
ATOM 869 N N . GLU A 1 115 ? -1.732 -5.873 -32.174 1.00 93.81 115 GLU A N 1
ATOM 870 C CA . GLU A 1 115 ? -2.457 -5.283 -31.054 1.00 93.81 115 GLU A CA 1
ATOM 871 C C . GLU A 1 115 ? -2.745 -6.374 -30.018 1.00 93.81 115 GLU A C 1
ATOM 873 O O . GLU A 1 115 ? -3.537 -7.281 -30.270 1.00 93.81 115 GLU A O 1
ATOM 878 N N . VAL A 1 116 ? -2.147 -6.277 -28.833 1.00 94.31 116 VAL A N 1
ATOM 879 C CA . VAL A 1 116 ? -2.522 -7.097 -27.677 1.00 94.31 116 VAL A CA 1
ATOM 880 C C . VAL A 1 116 ? -3.703 -6.438 -26.978 1.00 94.31 116 VAL A C 1
ATOM 882 O O . VAL A 1 116 ? -3.602 -5.318 -26.482 1.00 94.31 116 VAL A O 1
ATOM 885 N N . ARG A 1 117 ? -4.834 -7.136 -26.922 1.00 92.12 117 ARG A N 1
ATOM 886 C CA . ARG A 1 117 ? -6.049 -6.676 -26.250 1.00 92.12 117 ARG A CA 1
ATOM 887 C C . ARG A 1 117 ? -6.139 -7.297 -24.871 1.00 92.12 117 ARG A C 1
ATOM 889 O O . ARG A 1 117 ? -6.154 -8.523 -24.738 1.00 92.12 117 ARG A O 1
ATOM 896 N N . ALA A 1 118 ? -6.263 -6.435 -23.871 1.00 88.62 118 ALA A N 1
ATOM 897 C CA . ALA A 1 118 ? -6.501 -6.822 -22.494 1.00 88.62 118 ALA A CA 1
ATOM 898 C C . ALA A 1 118 ? -7.926 -6.452 -22.083 1.00 88.62 118 ALA A C 1
ATOM 900 O O . ALA A 1 118 ? -8.394 -5.332 -22.309 1.00 88.62 118 ALA A O 1
ATOM 901 N N . SER A 1 119 ? -8.618 -7.407 -21.471 1.00 86.44 119 SER A N 1
ATOM 902 C CA . SER A 1 119 ? -9.937 -7.191 -20.880 1.00 86.44 119 SER A CA 1
ATOM 903 C C . SER A 1 119 ? -10.052 -7.958 -19.572 1.00 86.44 119 SER A C 1
ATOM 905 O O . SER A 1 119 ? -9.411 -8.995 -19.402 1.00 86.44 119 SER A O 1
ATOM 907 N N . GLY A 1 120 ? -10.860 -7.459 -18.643 1.00 85.19 120 GLY A N 1
ATOM 908 C CA . GLY A 1 120 ? -11.145 -8.170 -17.406 1.00 85.19 120 GLY A CA 1
ATOM 909 C C . GLY A 1 120 ? -12.544 -7.873 -16.904 1.00 85.19 120 GLY A C 1
ATOM 910 O O . GLY A 1 120 ? -13.146 -6.884 -17.308 1.00 85.19 120 GLY A O 1
ATOM 911 N N . TYR A 1 121 ? -13.059 -8.762 -16.066 1.00 82.62 121 TYR A N 1
ATOM 912 C CA . TYR A 1 121 ? -14.388 -8.671 -15.473 1.00 82.62 121 TYR A CA 1
ATOM 913 C C . TYR A 1 121 ? -14.390 -9.313 -14.082 1.00 82.62 121 TYR A C 1
ATOM 915 O O . TYR A 1 121 ? -13.598 -10.219 -13.797 1.00 82.62 121 TYR A O 1
ATOM 923 N N . LYS A 1 122 ? -15.289 -8.853 -13.207 1.00 75.38 122 LYS A N 1
ATOM 924 C CA . LYS A 1 122 ? -15.516 -9.486 -11.902 1.00 75.38 122 LYS A CA 1
ATOM 925 C C . LYS A 1 122 ? -16.468 -10.675 -12.047 1.00 75.38 122 LYS A C 1
ATOM 927 O O . LYS A 1 122 ? -17.499 -10.582 -12.707 1.00 75.38 122 LYS A O 1
ATOM 932 N N . ALA A 1 123 ? -16.124 -11.791 -11.414 1.00 73.06 123 ALA A N 1
ATOM 933 C CA . ALA A 1 123 ? -16.949 -12.987 -11.292 1.00 73.06 123 ALA A CA 1
ATOM 934 C C . ALA A 1 123 ? -17.008 -13.391 -9.809 1.00 73.06 123 ALA A C 1
ATOM 936 O O . ALA A 1 123 ? -16.143 -14.118 -9.313 1.00 73.06 123 ALA A O 1
ATOM 937 N N . GLY A 1 124 ? -18.008 -12.874 -9.087 1.00 67.88 124 GLY A N 1
ATOM 938 C CA . GLY A 1 124 ? -18.029 -12.917 -7.620 1.00 67.88 124 GLY A CA 1
ATOM 939 C C . GLY A 1 124 ? -16.863 -12.111 -7.037 1.00 67.88 124 GLY A C 1
ATOM 940 O O . GLY A 1 124 ? -16.580 -11.012 -7.507 1.00 67.88 124 GLY A O 1
ATOM 941 N N . ALA A 1 125 ? -16.142 -12.687 -6.072 1.00 62.88 125 ALA A N 1
ATOM 942 C CA . ALA A 1 125 ? -14.951 -12.080 -5.466 1.00 62.88 125 ALA A CA 1
ATOM 943 C C . ALA A 1 125 ? -13.670 -12.201 -6.323 1.00 62.88 125 ALA A C 1
ATOM 945 O O . ALA A 1 125 ? -12.619 -11.682 -5.953 1.00 62.88 125 ALA A O 1
ATOM 946 N N . ALA A 1 126 ? -13.720 -12.921 -7.450 1.00 71.50 126 ALA A N 1
ATOM 947 C CA . ALA A 1 126 ? -12.560 -13.133 -8.309 1.00 71.50 126 ALA A CA 1
ATOM 948 C C . ALA A 1 126 ? -12.576 -12.189 -9.513 1.00 71.50 126 ALA A C 1
ATOM 950 O O . ALA A 1 126 ? -13.594 -12.033 -10.189 1.00 71.50 126 ALA A O 1
ATOM 951 N N . THR A 1 127 ? -11.415 -11.638 -9.846 1.00 80.44 127 THR A N 1
ATOM 952 C CA . THR A 1 127 ? -11.210 -10.929 -11.107 1.00 80.44 127 THR A CA 1
ATOM 953 C C . THR A 1 127 ? -10.674 -11.901 -12.149 1.00 80.44 127 THR A C 1
ATOM 955 O O . THR A 1 127 ? -9.665 -12.573 -11.917 1.00 80.44 127 THR A O 1
ATOM 958 N N . ARG A 1 128 ? -11.333 -11.967 -13.310 1.00 86.62 128 ARG A N 1
ATOM 959 C CA . ARG A 1 128 ? -10.884 -12.757 -14.459 1.00 86.62 128 ARG A CA 1
ATOM 960 C C . ARG A 1 128 ? -10.391 -11.854 -15.574 1.00 86.62 128 ARG A C 1
ATOM 962 O O . ARG A 1 128 ? -11.001 -10.825 -15.852 1.00 86.62 128 ARG A O 1
ATOM 969 N N . PHE A 1 129 ? -9.313 -12.272 -16.220 1.00 88.56 129 PHE A N 1
ATOM 970 C CA . PHE A 1 129 ? -8.672 -11.567 -17.320 1.00 88.56 129 PHE A CA 1
ATOM 971 C C . PHE A 1 129 ? -8.637 -12.411 -18.574 1.00 88.56 129 PHE A C 1
ATOM 973 O O . PHE A 1 129 ? -8.437 -13.617 -18.512 1.00 88.56 129 PHE A O 1
ATOM 980 N N . ASN A 1 130 ? -8.769 -11.747 -19.712 1.00 90.19 130 ASN A N 1
ATOM 981 C CA . ASN A 1 130 ? -8.551 -12.322 -21.023 1.00 90.19 130 ASN A CA 1
ATOM 982 C C . ASN A 1 130 ? -7.489 -11.500 -21.764 1.00 90.19 130 ASN A C 1
ATOM 984 O O . ASN A 1 130 ? -7.560 -10.265 -21.797 1.00 90.19 130 ASN A O 1
ATOM 988 N N . LEU A 1 131 ? -6.532 -12.206 -22.367 1.00 93.38 131 LEU A N 1
ATOM 989 C CA . LEU A 1 131 ? -5.535 -11.656 -23.274 1.00 93.38 131 LEU A CA 1
ATOM 990 C C . LEU A 1 131 ? -5.717 -12.267 -24.659 1.00 93.38 131 LEU A C 1
ATOM 992 O O . LEU A 1 131 ? -5.811 -13.483 -24.822 1.00 93.38 131 LEU A O 1
ATOM 996 N N . SER A 1 132 ? -5.711 -11.408 -25.669 1.00 94.75 132 SER A N 1
ATOM 997 C CA . SER A 1 132 ? -5.732 -11.814 -27.072 1.00 94.75 132 SER A CA 1
ATOM 998 C C . SER A 1 132 ? -4.803 -10.934 -27.887 1.00 94.75 132 SER A C 1
ATOM 1000 O O . SER A 1 132 ? -4.463 -9.830 -27.465 1.00 94.75 132 SER A O 1
ATOM 1002 N N . ALA A 1 133 ? -4.382 -11.420 -29.046 1.00 95.06 133 ALA A N 1
ATOM 1003 C CA . ALA A 1 133 ? -3.663 -10.625 -30.024 1.00 95.06 133 ALA A CA 1
ATOM 1004 C C . ALA A 1 133 ? -4.501 -10.482 -31.288 1.00 95.06 133 ALA A C 1
ATOM 1006 O O . ALA A 1 133 ? -5.271 -11.369 -31.643 1.00 95.06 133 ALA A O 1
ATOM 1007 N N . HIS A 1 134 ? -4.343 -9.353 -31.961 1.00 93.94 134 HIS A N 1
ATOM 1008 C CA . HIS A 1 134 ? -4.970 -9.063 -33.235 1.00 93.94 134 HIS A CA 1
ATOM 1009 C C . HIS A 1 134 ? -3.925 -8.465 -34.168 1.00 93.94 134 HIS A C 1
ATOM 1011 O O . HIS A 1 134 ? -3.317 -7.447 -33.841 1.00 93.94 134 HIS A O 1
ATOM 1017 N N . GLY A 1 135 ? -3.682 -9.106 -35.304 1.00 90.94 135 GLY A N 1
ATOM 1018 C CA . GLY A 1 135 ? -2.720 -8.619 -36.279 1.00 90.94 135 GLY A CA 1
ATOM 1019 C C . GLY A 1 135 ? -3.211 -7.396 -37.035 1.00 90.94 135 GLY A C 1
ATOM 1020 O O . GLY A 1 135 ? -4.403 -7.204 -37.257 1.00 90.94 135 GLY A O 1
ATOM 1021 N N . TRP A 1 136 ? -2.252 -6.546 -37.369 1.00 88.00 136 TRP A N 1
ATOM 1022 C CA . TRP A 1 136 ? -2.400 -5.273 -38.061 1.00 88.00 136 TRP A CA 1
ATOM 1023 C C . TRP A 1 136 ? -1.417 -5.240 -39.231 1.00 88.00 136 TRP A C 1
ATOM 1025 O O . TRP A 1 136 ? -0.408 -5.946 -39.204 1.00 88.00 136 TRP A O 1
ATOM 1035 N N . ASN A 1 137 ? -1.666 -4.378 -40.218 1.00 80.75 137 ASN A N 1
ATOM 1036 C CA . ASN A 1 137 ? -0.710 -4.039 -41.276 1.00 80.75 137 ASN A CA 1
ATOM 1037 C C . ASN A 1 137 ? -0.143 -5.274 -42.004 1.00 80.75 137 ASN A C 1
ATOM 1039 O O . ASN A 1 137 ? 1.069 -5.503 -42.020 1.00 80.75 137 ASN A O 1
ATOM 1043 N N . GLY A 1 138 ? -1.029 -6.075 -42.601 1.00 78.06 138 GLY A N 1
ATOM 1044 C CA . GLY A 1 138 ? -0.674 -7.281 -43.359 1.00 78.06 138 GLY A CA 1
ATOM 1045 C C . GLY A 1 138 ? -0.661 -8.575 -42.540 1.00 78.06 138 GLY A C 1
ATOM 1046 O O . GLY A 1 138 ? -0.250 -9.617 -43.055 1.00 78.06 138 GLY A O 1
ATOM 1047 N N . TYR A 1 139 ? -1.105 -8.524 -41.280 1.00 85.06 139 TYR A N 1
ATOM 1048 C CA . TYR A 1 139 ? -1.240 -9.681 -40.387 1.00 85.06 139 TYR A CA 1
ATOM 1049 C C . TYR A 1 139 ? -2.670 -9.886 -39.867 1.00 85.06 139 TYR A C 1
ATOM 1051 O O . TYR A 1 139 ? -2.862 -10.581 -38.876 1.00 85.06 139 TYR A O 1
ATOM 1059 N N . GLU A 1 140 ? -3.686 -9.315 -40.513 1.00 86.50 140 GLU A N 1
ATOM 1060 C CA . GLU A 1 140 ? -5.073 -9.231 -40.023 1.00 86.50 140 GLU A CA 1
ATOM 1061 C C . GLU A 1 140 ? -5.718 -10.598 -39.722 1.00 86.50 140 GLU A C 1
ATOM 1063 O O . GLU A 1 140 ? -6.629 -10.693 -38.900 1.00 86.50 140 GLU A O 1
ATOM 1068 N N . SER A 1 141 ? -5.225 -11.679 -40.336 1.00 85.12 141 SER A N 1
ATOM 1069 C CA . SER A 1 141 ? -5.668 -13.049 -40.051 1.00 85.12 141 SER A CA 1
ATOM 1070 C C . SER A 1 141 ? -5.174 -13.596 -38.702 1.00 85.12 141 SER A C 1
ATOM 1072 O O . SER A 1 141 ? -5.683 -14.608 -38.223 1.00 85.12 141 SER A O 1
ATOM 1074 N N . CYS A 1 142 ? -4.183 -12.958 -38.075 1.00 89.88 142 CYS A N 1
ATOM 1075 C CA . CYS A 1 142 ? -3.630 -13.356 -36.785 1.00 89.88 142 CYS A CA 1
ATOM 1076 C C . CYS A 1 142 ? -4.558 -12.918 -35.645 1.00 89.88 142 CYS A C 1
ATOM 1078 O O . CYS A 1 142 ? -4.667 -11.728 -35.353 1.00 89.88 142 CYS A O 1
ATOM 1080 N N . SER A 1 143 ? -5.232 -13.866 -34.987 1.00 93.81 143 SER A N 1
ATOM 1081 C CA . SER A 1 143 ? -6.178 -13.556 -33.900 1.00 93.81 143 SER A CA 1
ATOM 1082 C C . SER A 1 143 ? -6.194 -14.546 -32.716 1.00 93.81 143 SER A C 1
ATOM 1084 O O . SER A 1 143 ? -7.268 -14.927 -32.249 1.00 93.81 143 SER A O 1
ATOM 1086 N N . PRO A 1 144 ? -5.035 -14.995 -32.194 1.00 95.12 144 PRO A N 1
ATOM 1087 C CA . PRO A 1 144 ? -5.014 -15.928 -31.072 1.00 95.12 144 PRO A CA 1
ATOM 1088 C C . PRO A 1 144 ? -5.535 -15.275 -29.783 1.00 95.12 144 PRO A C 1
ATOM 1090 O O . PRO A 1 144 ? -5.253 -14.112 -29.484 1.00 95.12 144 PRO A O 1
ATOM 1093 N N . SER A 1 145 ? -6.239 -16.056 -28.968 1.00 94.44 145 SER A N 1
ATOM 1094 C CA . SER A 1 145 ? -6.723 -15.653 -27.644 1.00 94.44 145 SER A CA 1
ATOM 1095 C C . SER A 1 145 ? -6.398 -16.702 -26.590 1.00 94.44 145 SER A C 1
ATOM 1097 O O . SER A 1 145 ? -6.157 -17.867 -26.915 1.00 94.44 145 SER A O 1
ATOM 1099 N N . LEU A 1 146 ? -6.398 -16.289 -25.326 1.00 94.19 146 LEU A N 1
ATOM 1100 C CA . LEU A 1 146 ? -6.349 -17.174 -24.166 1.00 94.19 146 LEU A CA 1
ATOM 1101 C C . LEU A 1 146 ? -7.743 -17.384 -23.575 1.00 94.19 146 LEU A C 1
ATOM 1103 O O . LEU A 1 146 ? -8.647 -16.577 -23.782 1.00 94.19 146 LEU A O 1
ATOM 1107 N N . ASP A 1 147 ? -7.898 -18.464 -22.814 1.00 90.44 147 ASP A N 1
ATOM 1108 C CA . ASP A 1 147 ? -9.073 -18.629 -21.965 1.00 90.44 147 ASP A CA 1
ATOM 1109 C C . ASP A 1 147 ? -8.984 -17.663 -20.772 1.00 90.44 147 ASP A C 1
ATOM 1111 O O . ASP A 1 147 ? -7.874 -17.367 -20.311 1.00 90.44 147 ASP A O 1
ATOM 1115 N N . PRO A 1 148 ? -10.117 -17.161 -20.239 1.00 89.31 148 PRO A N 1
ATOM 1116 C CA . PRO A 1 148 ? -10.084 -16.260 -19.099 1.00 89.31 148 PRO A CA 1
ATOM 1117 C C . PRO A 1 148 ? -9.405 -16.885 -17.874 1.00 89.31 148 PRO A C 1
ATOM 1119 O O . PRO A 1 148 ? -9.807 -17.955 -17.414 1.00 89.31 148 PRO A O 1
ATOM 1122 N N . PHE A 1 149 ? -8.427 -16.190 -17.298 1.00 89.00 149 PHE A N 1
ATOM 1123 C CA . PHE A 1 149 ? -7.668 -16.646 -16.133 1.00 89.00 149 PHE A CA 1
ATOM 1124 C C . PHE A 1 149 ? -7.876 -15.743 -14.913 1.00 89.00 149 PHE A C 1
ATOM 1126 O O . PHE A 1 149 ? -8.082 -14.536 -15.062 1.00 89.00 149 PHE A O 1
ATOM 1133 N N . PRO A 1 150 ? -7.846 -16.302 -13.691 1.00 86.06 150 PRO A N 1
ATOM 1134 C CA . PRO A 1 150 ? -7.939 -15.510 -12.474 1.00 86.06 150 PRO A CA 1
ATOM 1135 C C . PRO A 1 150 ? -6.636 -14.745 -12.213 1.00 86.06 150 PRO A C 1
ATOM 1137 O O . PRO A 1 150 ? -5.544 -15.264 -12.442 1.00 86.06 150 PRO A O 1
ATOM 1140 N N . VAL A 1 151 ? -6.750 -13.532 -11.673 1.00 85.38 151 VAL A N 1
ATOM 1141 C CA . VAL A 1 151 ? -5.603 -12.744 -11.195 1.00 85.38 151 VAL A CA 1
ATOM 1142 C C . VAL A 1 151 ? -5.900 -12.238 -9.786 1.00 85.38 151 VAL A C 1
ATOM 1144 O O . VAL A 1 151 ? -6.983 -11.706 -9.534 1.00 85.38 151 VAL A O 1
ATOM 1147 N N . SER A 1 152 ? -4.949 -12.418 -8.861 1.00 83.50 152 SER A N 1
ATOM 1148 C CA . SER A 1 152 ? -5.092 -11.918 -7.486 1.00 83.50 152 SER A CA 1
ATOM 1149 C C . SER A 1 152 ? -5.112 -10.389 -7.455 1.00 83.50 152 SER A C 1
ATOM 1151 O O . SER A 1 152 ? -4.419 -9.725 -8.231 1.00 83.50 152 SER A O 1
ATOM 1153 N N . GLN A 1 153 ? -5.846 -9.834 -6.489 1.00 81.81 153 GLN A N 1
ATOM 1154 C CA . GLN A 1 153 ? -5.838 -8.400 -6.203 1.00 81.81 153 GLN A CA 1
ATOM 1155 C C . GLN A 1 153 ? -4.433 -7.883 -5.862 1.00 81.81 153 GLN A C 1
ATOM 1157 O O . GLN A 1 153 ? -4.127 -6.743 -6.198 1.00 81.81 153 GLN A O 1
ATOM 1162 N N . ASP A 1 154 ? -3.543 -8.732 -5.328 1.00 82.00 154 ASP A N 1
ATOM 1163 C CA . ASP A 1 154 ? -2.138 -8.376 -5.073 1.00 82.00 154 ASP A CA 1
ATOM 1164 C C . ASP A 1 154 ? -1.421 -7.860 -6.337 1.00 82.00 154 ASP A C 1
ATOM 1166 O O . ASP A 1 154 ? -0.575 -6.972 -6.242 1.00 82.00 154 ASP A O 1
ATOM 1170 N N . PHE A 1 155 ? -1.770 -8.389 -7.519 1.00 83.19 155 PHE A N 1
ATOM 1171 C CA . PHE A 1 155 ? -1.211 -7.951 -8.803 1.00 83.19 155 PHE A CA 1
ATOM 1172 C C . PHE A 1 155 ? -1.989 -6.781 -9.404 1.00 83.19 155 PHE A C 1
ATOM 1174 O O . PHE A 1 155 ? -1.397 -5.915 -10.039 1.00 83.19 155 PHE A O 1
ATOM 1181 N N . ILE A 1 156 ? -3.310 -6.738 -9.227 1.00 85.00 156 ILE A N 1
ATOM 1182 C CA . ILE A 1 156 ? -4.169 -5.685 -9.795 1.00 85.00 156 ILE A CA 1
ATOM 1183 C C . ILE A 1 156 ? -3.946 -4.348 -9.073 1.00 85.00 156 ILE A C 1
ATOM 1185 O O . ILE A 1 156 ? -3.938 -3.289 -9.706 1.00 85.00 156 ILE A O 1
ATOM 1189 N N . GLY A 1 157 ? -3.704 -4.405 -7.767 1.00 87.25 157 GLY A N 1
ATOM 1190 C CA . GLY A 1 157 ? -3.646 -3.265 -6.867 1.00 87.25 157 GLY A CA 1
ATOM 1191 C C . GLY A 1 157 ? -4.807 -3.322 -5.891 1.00 87.25 157 GLY A C 1
ATOM 1192 O O . GLY A 1 157 ? -5.943 -3.020 -6.258 1.00 87.25 157 GLY A O 1
ATOM 1193 N N . GLU A 1 158 ? -4.511 -3.692 -4.654 1.00 88.00 158 GLU A N 1
ATOM 1194 C CA . GLU A 1 158 ? -5.481 -3.728 -3.572 1.00 88.00 158 GLU A CA 1
ATOM 1195 C C . GLU A 1 158 ? -5.741 -2.313 -3.055 1.00 88.00 158 GLU A C 1
ATOM 1197 O O . GLU A 1 158 ? -4.808 -1.578 -2.722 1.00 88.00 158 GLU A O 1
ATOM 1202 N N . GLU A 1 159 ? -7.011 -1.926 -2.981 1.00 87.56 159 GLU A N 1
ATOM 1203 C CA . GLU A 1 159 ? -7.424 -0.607 -2.512 1.00 87.56 159 GLU A CA 1
ATOM 1204 C C . GLU A 1 159 ? -7.667 -0.609 -1.003 1.00 87.56 159 GLU A C 1
ATOM 1206 O O . GLU A 1 159 ? -8.349 -1.490 -0.468 1.00 87.56 159 GLU A O 1
ATOM 1211 N N . TYR A 1 160 ? -7.101 0.392 -0.326 1.00 90.88 160 TYR A N 1
ATOM 1212 C CA . TYR A 1 160 ? -7.424 0.672 1.063 1.00 90.88 160 TYR A CA 1
ATOM 1213 C C . TYR A 1 160 ? -8.733 1.454 1.133 1.00 90.88 160 TYR A C 1
ATOM 1215 O O . TYR A 1 160 ? -8.835 2.567 0.622 1.00 90.88 160 TYR A O 1
ATOM 1223 N N . SER A 1 161 ? -9.715 0.870 1.807 1.00 88.94 161 SER A N 1
ATOM 1224 C CA . SER A 1 161 ? -11.044 1.430 2.031 1.00 88.94 161 SER A CA 1
ATOM 1225 C C . SER A 1 161 ? -11.355 1.464 3.525 1.00 88.94 161 SER A C 1
ATOM 1227 O O . SER A 1 161 ? -10.740 0.758 4.330 1.00 88.94 161 SER A O 1
ATOM 1229 N N . SER A 1 162 ? -12.308 2.311 3.908 1.00 90.81 162 SER A N 1
ATOM 1230 C CA . SER A 1 162 ? -12.824 2.289 5.277 1.00 90.81 162 SER A CA 1
ATOM 1231 C C . SER A 1 162 ? -13.719 1.071 5.492 1.00 90.81 162 SER A C 1
ATOM 1233 O O . SER A 1 162 ? -14.372 0.574 4.569 1.00 90.81 162 SER A O 1
ATOM 1235 N N . THR A 1 163 ? -13.824 0.635 6.744 1.00 91.25 163 THR A N 1
ATOM 1236 C CA . THR A 1 163 ? -14.799 -0.394 7.130 1.00 91.25 163 THR A CA 1
ATOM 1237 C C . THR A 1 163 ? -16.230 0.022 6.788 1.00 91.25 163 THR A C 1
ATOM 1239 O O . THR A 1 163 ? -17.026 -0.807 6.361 1.00 91.25 163 THR A O 1
ATOM 1242 N N . ASP A 1 164 ? -16.570 1.306 6.909 1.00 92.44 164 ASP A N 1
ATOM 1243 C CA . ASP A 1 164 ? -17.911 1.793 6.574 1.00 92.44 164 ASP A CA 1
ATOM 1244 C C . ASP A 1 164 ? -18.212 1.677 5.077 1.00 92.44 164 ASP A C 1
ATOM 1246 O O . ASP A 1 164 ? -19.307 1.263 4.701 1.00 92.44 164 ASP A O 1
ATOM 1250 N N . GLU A 1 165 ? -17.259 2.012 4.209 1.00 92.38 165 GLU A N 1
ATOM 1251 C CA . GLU A 1 165 ? -17.441 1.907 2.759 1.00 92.38 165 GLU A CA 1
ATOM 1252 C C . GLU A 1 165 ? -17.711 0.462 2.327 1.00 92.38 165 GLU A C 1
ATOM 1254 O O . GLU A 1 165 ? -18.671 0.210 1.593 1.00 92.38 165 GLU A O 1
ATOM 1259 N N . LEU A 1 166 ? -16.912 -0.483 2.832 1.00 92.00 166 LEU A N 1
ATOM 1260 C CA . LEU A 1 166 ? -17.058 -1.904 2.528 1.00 92.00 166 LEU A CA 1
ATOM 1261 C C . LEU A 1 166 ? -18.456 -2.413 2.907 1.00 92.00 166 LEU A C 1
ATOM 1263 O O . LEU A 1 166 ? -19.160 -3.002 2.088 1.00 92.00 166 LEU A O 1
ATOM 1267 N N . PHE A 1 167 ? -18.896 -2.136 4.136 1.00 94.44 167 PHE A N 1
ATOM 1268 C CA . PHE A 1 167 ? -20.192 -2.604 4.630 1.00 94.44 167 PHE A CA 1
ATOM 1269 C C . PHE A 1 167 ? -21.379 -1.866 3.992 1.00 94.44 167 PHE A C 1
ATOM 1271 O O . PHE A 1 167 ? -22.434 -2.473 3.812 1.00 94.44 167 PHE A O 1
ATOM 1278 N N . ASN A 1 168 ? -21.216 -0.603 3.581 1.00 93.88 168 ASN A N 1
ATOM 1279 C CA . ASN A 1 168 ? -22.230 0.121 2.809 1.00 93.88 168 ASN A CA 1
ATOM 1280 C C . ASN A 1 168 ? -22.453 -0.505 1.424 1.00 93.88 168 ASN A C 1
ATOM 1282 O O . ASN A 1 168 ? -23.605 -0.670 1.027 1.00 93.88 168 ASN A O 1
ATOM 1286 N N . LYS A 1 169 ? -21.388 -0.904 0.709 1.00 91.75 169 LYS A N 1
ATOM 1287 C CA . LYS A 1 169 ? -21.508 -1.596 -0.591 1.00 91.75 169 LYS A CA 1
ATOM 1288 C C . LYS A 1 169 ? -22.226 -2.939 -0.448 1.00 91.75 169 LYS A C 1
ATOM 1290 O O . LYS A 1 169 ? -23.156 -3.222 -1.201 1.00 91.75 169 LYS A O 1
ATOM 1295 N N . VAL A 1 170 ? -21.873 -3.719 0.577 1.00 92.00 170 VAL A N 1
ATOM 1296 C CA . VAL A 1 170 ? -22.558 -4.984 0.896 1.00 92.00 170 VAL A CA 1
ATOM 1297 C C . VAL A 1 170 ? -24.036 -4.749 1.196 1.00 92.00 170 VAL A C 1
ATOM 1299 O O . VAL A 1 170 ? -24.889 -5.432 0.631 1.00 92.00 170 VAL A O 1
ATOM 1302 N N . ALA A 1 171 ? -24.355 -3.781 2.059 1.00 91.62 171 ALA A N 1
ATOM 1303 C CA . ALA A 1 171 ? -25.732 -3.460 2.418 1.00 91.62 171 ALA A CA 1
ATOM 1304 C C . ALA A 1 171 ? -26.552 -3.033 1.192 1.00 91.62 171 ALA A C 1
ATOM 1306 O O . ALA A 1 171 ? -27.662 -3.528 1.016 1.00 91.62 171 ALA A O 1
ATOM 1307 N N . ALA A 1 172 ? -25.996 -2.190 0.317 1.00 89.50 172 ALA A N 1
ATOM 1308 C CA . ALA A 1 172 ? -26.641 -1.781 -0.929 1.00 89.50 172 ALA A CA 1
ATOM 1309 C C . ALA A 1 172 ? -26.879 -2.969 -1.881 1.00 89.50 172 ALA A C 1
ATOM 1311 O O . ALA A 1 172 ? -27.955 -3.088 -2.466 1.00 89.50 172 ALA A O 1
ATOM 1312 N N . GLY A 1 173 ? -25.915 -3.890 -2.002 1.00 88.69 173 GLY A N 1
ATOM 1313 C CA . GLY A 1 173 ? -26.065 -5.107 -2.804 1.00 88.69 173 GLY A CA 1
ATOM 1314 C C . GLY A 1 173 ? -27.148 -6.042 -2.262 1.00 88.69 173 GLY A C 1
ATOM 1315 O O . GLY A 1 173 ? -28.005 -6.508 -3.015 1.00 88.69 173 GLY A O 1
ATOM 1316 N N . VAL A 1 174 ? -27.163 -6.270 -0.944 1.00 88.38 174 VAL A N 1
ATOM 1317 C CA . VAL A 1 174 ? -28.211 -7.060 -0.276 1.00 88.38 174 VAL A CA 1
ATOM 1318 C C . VAL A 1 174 ? -29.572 -6.401 -0.469 1.00 88.38 174 VAL A C 1
ATOM 1320 O O . VAL A 1 174 ? -30.553 -7.087 -0.756 1.00 88.38 174 VAL A O 1
ATOM 1323 N N . TRP A 1 175 ? -29.638 -5.077 -0.347 1.00 84.06 175 TRP A N 1
ATOM 1324 C CA . TRP A 1 175 ? -30.859 -4.308 -0.548 1.00 84.06 175 TRP A CA 1
ATOM 1325 C C . TRP A 1 175 ? -31.408 -4.456 -1.967 1.00 84.06 175 TRP A C 1
ATOM 1327 O O . TRP A 1 175 ? -32.589 -4.747 -2.155 1.00 84.06 175 TRP A O 1
ATOM 1337 N N . ALA A 1 176 ? -30.541 -4.323 -2.972 1.00 83.62 176 ALA A N 1
ATOM 1338 C CA . ALA A 1 176 ? -30.899 -4.491 -4.376 1.00 83.62 176 ALA A CA 1
ATOM 1339 C C . ALA A 1 176 ? -31.398 -5.911 -4.687 1.00 83.62 176 ALA A C 1
ATOM 1341 O O . ALA A 1 176 ? -32.328 -6.073 -5.477 1.00 83.62 176 ALA A O 1
ATOM 1342 N N . ALA A 1 177 ? -30.818 -6.926 -4.041 1.00 83.62 177 ALA A N 1
ATOM 1343 C CA . ALA A 1 177 ? -31.220 -8.323 -4.182 1.00 83.62 177 ALA A CA 1
ATOM 1344 C C . ALA A 1 177 ? -32.448 -8.708 -3.327 1.00 83.62 177 ALA A C 1
ATOM 1346 O O . ALA A 1 177 ? -33.027 -9.777 -3.532 1.00 83.62 177 ALA A O 1
ATOM 1347 N N . SER A 1 178 ? -32.860 -7.863 -2.376 1.00 79.19 178 SER A N 1
ATOM 1348 C CA . SER A 1 178 ? -33.981 -8.136 -1.473 1.00 79.19 178 SER A CA 1
ATOM 1349 C C . SER A 1 178 ? -35.316 -7.718 -2.091 1.00 79.19 178 SER A C 1
ATOM 1351 O O . SER A 1 178 ? -35.545 -6.552 -2.427 1.00 79.19 178 SER A O 1
ATOM 1353 N N . VAL A 1 179 ? -36.225 -8.686 -2.213 1.00 73.19 179 VAL A N 1
ATOM 1354 C CA . VAL A 1 179 ? -37.566 -8.506 -2.801 1.00 73.19 179 VAL A CA 1
ATOM 1355 C C . VAL A 1 179 ? -38.703 -8.601 -1.779 1.00 73.19 179 VAL A C 1
ATOM 1357 O O . VAL A 1 179 ? -39.809 -8.151 -2.064 1.00 73.19 179 VAL A O 1
ATOM 1360 N N . ASP A 1 180 ? -38.433 -9.144 -0.590 1.00 69.81 180 ASP A N 1
ATOM 1361 C CA . ASP A 1 180 ? -39.420 -9.345 0.475 1.00 69.81 180 ASP A CA 1
ATOM 1362 C C . ASP A 1 180 ? -39.409 -8.203 1.501 1.00 69.81 180 ASP A C 1
ATOM 1364 O O . ASP A 1 180 ? -38.414 -7.492 1.650 1.00 69.81 180 ASP A O 1
ATOM 1368 N N . THR A 1 181 ? -40.494 -8.068 2.267 1.00 66.69 181 THR A N 1
ATOM 1369 C CA . THR A 1 181 ? -40.623 -7.065 3.338 1.00 66.69 181 THR A CA 1
ATOM 1370 C C . THR A 1 181 ? -39.865 -7.421 4.620 1.00 66.69 181 THR A C 1
ATOM 1372 O O . THR A 1 181 ? -39.556 -6.520 5.388 1.00 66.69 181 THR A O 1
ATOM 1375 N N . GLY A 1 182 ? -39.519 -8.694 4.849 1.00 69.81 182 GLY A N 1
ATOM 1376 C CA . GLY A 1 182 ? -38.760 -9.143 6.021 1.00 69.81 182 GLY A CA 1
ATOM 1377 C C . GLY A 1 182 ? -37.620 -10.081 5.636 1.00 69.81 182 GLY A C 1
ATOM 1378 O O . GLY A 1 182 ? -37.866 -11.187 5.155 1.00 69.81 182 GLY A O 1
ATOM 1379 N N . ASN A 1 183 ? -36.381 -9.637 5.859 1.00 74.62 183 ASN A N 1
ATOM 1380 C CA . ASN A 1 183 ? -35.165 -10.360 5.484 1.00 74.62 183 ASN A CA 1
ATOM 1381 C C . ASN A 1 183 ? -34.198 -10.413 6.682 1.00 74.62 183 ASN A C 1
ATOM 1383 O O . ASN A 1 183 ? -33.374 -9.505 6.836 1.00 74.62 183 ASN A O 1
ATOM 1387 N N . PRO A 1 184 ? -34.299 -11.431 7.555 1.00 82.50 184 PRO A N 1
ATOM 1388 C CA . PRO A 1 184 ? -33.365 -11.588 8.659 1.00 82.50 184 PRO A CA 1
ATOM 1389 C C . PRO A 1 184 ? -31.986 -11.984 8.131 1.00 82.50 184 PRO A C 1
ATOM 1391 O O . PRO A 1 184 ? -31.865 -12.783 7.198 1.00 82.50 184 PRO A O 1
ATOM 1394 N N . MET A 1 185 ? -30.941 -11.439 8.745 1.00 85.44 185 MET A N 1
ATOM 1395 C CA . MET A 1 185 ? -29.554 -11.726 8.390 1.00 85.44 185 MET A CA 1
ATOM 1396 C C . MET A 1 185 ? -28.751 -12.162 9.609 1.00 85.44 185 MET A C 1
ATOM 1398 O O . MET A 1 185 ? -28.822 -11.500 10.635 1.00 85.44 185 MET A O 1
ATOM 1402 N N . THR A 1 186 ? -27.933 -13.206 9.485 1.00 88.06 186 THR A N 1
ATOM 1403 C CA . THR A 1 186 ? -26.927 -13.584 10.495 1.00 88.06 186 THR A CA 1
ATOM 1404 C C . THR A 1 186 ? -25.524 -13.261 9.995 1.00 88.06 186 THR A C 1
ATOM 1406 O O . THR A 1 186 ? -25.271 -13.383 8.800 1.00 88.06 186 THR A O 1
ATOM 1409 N N . LEU A 1 187 ? -24.598 -12.898 10.888 1.00 89.56 187 LEU A N 1
ATOM 1410 C CA . LEU A 1 187 ? -23.203 -12.603 10.539 1.00 89.56 187 LEU A CA 1
ATOM 1411 C C . LEU A 1 187 ? -22.242 -13.438 11.390 1.00 89.56 187 LEU A C 1
ATOM 1413 O O . LEU A 1 187 ? -22.304 -13.410 12.618 1.00 89.56 187 LEU A O 1
ATOM 1417 N N . SER A 1 188 ? -21.318 -14.139 10.743 1.00 90.88 188 SER A N 1
ATOM 1418 C CA . SER A 1 188 ? -20.197 -14.819 11.399 1.00 90.88 188 SER A CA 1
ATOM 1419 C C . SER A 1 188 ? -18.864 -14.227 10.961 1.00 90.88 188 SER A C 1
ATOM 1421 O O . SER A 1 188 ? -18.722 -13.813 9.810 1.00 90.88 188 SER A O 1
ATOM 1423 N N . VAL A 1 189 ? -17.875 -14.226 11.852 1.00 90.88 189 VAL A N 1
ATOM 1424 C CA . VAL A 1 189 ? -16.527 -13.719 11.572 1.00 90.88 189 VAL A CA 1
ATOM 1425 C C . VAL A 1 189 ? -15.515 -14.845 11.734 1.00 90.88 189 VAL A C 1
ATOM 1427 O O . VAL A 1 189 ? -15.599 -15.633 12.675 1.00 90.88 189 VAL A O 1
ATOM 1430 N N . ARG A 1 190 ? -14.535 -14.922 10.831 1.00 92.81 190 ARG A N 1
ATOM 1431 C CA . ARG A 1 190 ? -13.409 -15.857 10.942 1.00 92.81 190 ARG A CA 1
ATOM 1432 C C . ARG A 1 190 ? -12.116 -15.259 10.405 1.00 92.81 190 ARG A C 1
ATOM 1434 O O . ARG A 1 190 ? -12.131 -14.477 9.454 1.00 92.81 190 ARG A O 1
ATOM 1441 N N . MET A 1 191 ? -10.990 -15.692 10.960 1.00 90.06 191 MET A N 1
ATOM 1442 C CA . MET A 1 191 ? -9.684 -15.442 10.353 1.00 90.06 191 MET A CA 1
ATOM 1443 C C . MET A 1 191 ? -9.457 -16.425 9.203 1.00 90.06 191 MET A C 1
ATOM 1445 O O . MET A 1 191 ? -9.742 -17.616 9.344 1.00 90.06 191 MET A O 1
ATOM 1449 N N . LEU A 1 192 ? -8.899 -15.958 8.085 1.00 86.81 192 LEU A N 1
ATOM 1450 C CA . LEU A 1 192 ? -8.529 -16.832 6.966 1.00 86.81 192 LEU A CA 1
ATOM 1451 C C . LEU A 1 192 ? -7.449 -17.847 7.372 1.00 86.81 192 LEU A C 1
ATOM 1453 O O . LEU A 1 192 ? -7.458 -18.980 6.903 1.00 86.81 192 LEU A O 1
ATOM 1457 N N . SER A 1 193 ? -6.562 -17.459 8.291 1.00 83.88 193 SER A N 1
ATOM 1458 C CA . SER A 1 193 ? -5.517 -18.319 8.858 1.00 83.88 193 SER A CA 1
ATOM 1459 C C . SER A 1 193 ? -6.045 -19.434 9.769 1.00 83.88 193 SER A C 1
ATOM 1461 O O . SER A 1 193 ? -5.271 -20.295 10.178 1.00 83.88 193 SER A O 1
ATOM 1463 N N . GLY A 1 194 ? -7.331 -19.408 10.135 1.00 86.00 194 GLY A N 1
ATOM 1464 C CA . GLY A 1 194 ? -7.918 -20.317 11.124 1.00 86.00 194 GLY A CA 1
ATOM 1465 C C . GLY A 1 194 ? -7.614 -19.953 12.582 1.00 86.00 194 GLY A C 1
ATOM 1466 O O . GLY A 1 194 ? -8.085 -20.639 13.486 1.00 86.00 194 GLY A O 1
ATOM 1467 N N . LEU A 1 195 ? -6.864 -18.873 12.830 1.00 82.94 195 LEU A N 1
ATOM 1468 C CA . LEU A 1 195 ? -6.653 -18.338 14.176 1.00 82.94 195 LEU A CA 1
ATOM 1469 C C . LEU A 1 195 ? -7.969 -17.811 14.781 1.00 82.94 195 LEU A C 1
ATOM 1471 O O . LEU A 1 195 ? -8.881 -17.429 14.039 1.00 82.94 195 LEU A O 1
ATOM 1475 N N . PRO A 1 196 ? -8.087 -17.758 16.120 1.00 82.00 196 PRO A N 1
ATOM 1476 C CA . PRO A 1 196 ? -9.241 -17.137 16.752 1.00 82.00 196 PRO A CA 1
ATOM 1477 C C . PRO A 1 196 ? -9.353 -15.669 16.332 1.00 82.00 196 PRO A C 1
ATOM 1479 O O . PRO A 1 196 ? -8.357 -14.953 16.222 1.00 82.00 196 PRO A O 1
ATOM 1482 N N . VAL A 1 197 ? -10.587 -15.231 16.096 1.00 81.81 197 VAL A N 1
ATOM 1483 C CA . VAL A 1 197 ? -10.896 -13.826 15.826 1.00 81.81 197 VAL A CA 1
ATOM 1484 C C . VAL A 1 197 ? -10.614 -13.012 17.088 1.00 81.81 197 VAL A C 1
ATOM 1486 O O . VAL A 1 197 ? -10.958 -13.438 18.192 1.00 81.81 197 VAL A O 1
ATOM 1489 N N . SER A 1 198 ? -10.004 -11.838 16.927 1.00 79.88 198 SER A N 1
ATOM 1490 C CA . SER A 1 198 ? -9.773 -10.919 18.041 1.00 79.88 198 SER A CA 1
ATOM 1491 C C . SER A 1 198 ? -11.097 -10.580 18.747 1.00 79.88 198 SER A C 1
ATOM 1493 O O . SER A 1 198 ? -12.076 -10.245 18.072 1.00 79.88 198 SER A O 1
ATOM 1495 N N . PRO A 1 199 ? -11.159 -10.627 20.088 1.00 74.31 199 PRO A N 1
ATOM 1496 C CA . PRO A 1 199 ? -12.375 -10.266 20.813 1.00 74.31 199 PRO A CA 1
ATOM 1497 C C . PRO A 1 199 ? -12.856 -8.847 20.476 1.00 74.31 199 PRO A C 1
ATOM 1499 O O . PRO A 1 199 ? -12.047 -7.945 20.246 1.00 74.31 199 PRO A O 1
ATOM 1502 N N . GLY A 1 200 ? -14.175 -8.651 20.413 1.00 78.25 200 GLY A N 1
ATOM 1503 C CA . GLY A 1 200 ? -14.800 -7.383 20.021 1.00 78.25 200 GLY A CA 1
ATOM 1504 C C . GLY A 1 200 ? -14.985 -7.198 18.509 1.00 78.25 200 GLY A C 1
ATOM 1505 O O . GLY A 1 200 ? -15.740 -6.323 18.086 1.00 78.25 200 GLY A O 1
ATOM 1506 N N . TRP A 1 201 ? -14.316 -7.993 17.662 1.00 86.56 201 TRP A N 1
ATOM 1507 C CA . TRP A 1 201 ? -14.454 -7.856 16.205 1.00 86.56 201 TRP A CA 1
ATOM 1508 C C . TRP A 1 201 ? -15.814 -8.341 15.698 1.00 86.56 201 TRP A C 1
ATOM 1510 O O . TRP A 1 201 ? -16.362 -7.747 14.773 1.00 86.56 201 TRP A O 1
ATOM 1520 N N . GLN A 1 202 ? -16.379 -9.385 16.311 1.00 87.31 202 GLN A N 1
ATOM 1521 C CA . GLN A 1 202 ? -17.720 -9.886 15.989 1.00 87.31 202 GLN A CA 1
ATOM 1522 C C . GLN A 1 202 ? -18.770 -8.782 16.184 1.00 87.31 202 GLN A C 1
ATOM 1524 O O . GLN A 1 202 ? -19.573 -8.517 15.285 1.00 87.31 202 GLN A O 1
ATOM 1529 N N . GLU A 1 203 ? -18.734 -8.104 17.330 1.00 85.69 203 GLU A N 1
ATOM 1530 C CA . GLU A 1 203 ? -19.618 -6.992 17.669 1.00 85.69 203 GLU A CA 1
ATOM 1531 C C . GLU A 1 203 ? -19.374 -5.801 16.742 1.00 85.69 203 GLU A C 1
ATOM 1533 O O . GLU A 1 203 ? -20.319 -5.261 16.172 1.00 85.69 203 GLU A O 1
ATOM 1538 N N . PHE A 1 204 ? -18.108 -5.444 16.518 1.00 88.81 204 PHE A N 1
ATOM 1539 C CA . PHE A 1 204 ? -17.729 -4.344 15.636 1.00 88.81 204 PHE A CA 1
ATOM 1540 C C . PHE A 1 204 ? -18.267 -4.519 14.211 1.00 88.81 204 PHE A C 1
ATOM 1542 O O . PHE A 1 204 ? -18.917 -3.617 13.681 1.00 88.81 204 PHE A O 1
ATOM 1549 N N . PHE A 1 205 ? -18.048 -5.681 13.588 1.00 91.88 205 PHE A N 1
ATOM 1550 C CA . PHE A 1 205 ? -18.540 -5.938 12.233 1.00 91.88 205 PHE A CA 1
ATOM 1551 C C . PHE A 1 205 ? -20.069 -6.025 12.180 1.00 91.88 205 PHE A C 1
ATOM 1553 O O . PHE A 1 205 ? -20.680 -5.535 11.228 1.00 91.88 205 PHE A O 1
ATOM 1560 N N . SER A 1 206 ? -20.698 -6.583 13.217 1.00 90.44 206 SER A N 1
ATOM 1561 C CA . SER A 1 206 ? -22.160 -6.606 13.335 1.00 90.44 206 SER A CA 1
ATOM 1562 C C . SER A 1 206 ? -22.740 -5.192 13.409 1.00 90.44 206 SER A C 1
ATOM 1564 O O . SER A 1 206 ? -23.719 -4.885 12.730 1.00 90.44 206 SER A O 1
ATOM 1566 N N . ASP A 1 207 ? -22.117 -4.302 14.180 1.00 89.50 207 ASP A N 1
ATOM 1567 C CA . ASP A 1 207 ? -22.524 -2.903 14.302 1.00 89.50 207 ASP A CA 1
ATOM 1568 C C . ASP A 1 207 ? -22.343 -2.132 12.992 1.00 89.50 207 ASP A C 1
ATOM 1570 O O . ASP A 1 207 ? -23.235 -1.372 12.603 1.00 89.50 207 ASP A O 1
ATOM 1574 N N . LYS A 1 208 ? -21.228 -2.352 12.282 1.00 92.69 208 LYS A N 1
ATOM 1575 C CA . LYS A 1 208 ? -20.973 -1.763 10.958 1.00 92.69 208 LYS A CA 1
ATOM 1576 C C . LYS A 1 208 ? -22.052 -2.166 9.956 1.00 92.69 208 LYS A C 1
ATOM 1578 O O . LYS A 1 208 ? -22.662 -1.297 9.333 1.00 92.69 208 LYS A O 1
ATOM 1583 N N . LEU A 1 209 ? -22.365 -3.460 9.870 1.00 92.56 209 LEU A N 1
ATOM 1584 C CA . LEU A 1 209 ? -23.410 -3.965 8.979 1.00 92.56 209 LEU A CA 1
ATOM 1585 C C . LEU A 1 209 ? -24.798 -3.446 9.361 1.00 92.56 209 LEU A C 1
ATOM 1587 O O . LEU A 1 209 ? -25.556 -3.019 8.494 1.00 92.56 209 LEU A O 1
ATOM 1591 N N . ARG A 1 210 ? -25.125 -3.420 10.659 1.00 91.06 210 ARG A N 1
ATOM 1592 C CA . ARG A 1 210 ? -26.410 -2.903 11.148 1.00 91.06 210 ARG A CA 1
ATOM 1593 C C . ARG A 1 210 ? -26.601 -1.432 10.780 1.00 91.06 210 ARG A C 1
ATOM 1595 O O . ARG A 1 210 ? -27.676 -1.057 10.316 1.00 91.06 210 ARG A O 1
ATOM 1602 N N . ARG A 1 211 ? -25.570 -0.598 10.961 1.00 92.00 211 ARG A N 1
ATOM 1603 C CA . ARG A 1 211 ? -25.606 0.826 10.583 1.00 92.00 211 ARG A CA 1
ATOM 1604 C C . ARG A 1 211 ? -25.753 1.004 9.073 1.00 92.00 211 ARG A C 1
ATOM 1606 O O . ARG A 1 211 ? -26.574 1.814 8.653 1.00 92.00 211 ARG A O 1
ATOM 1613 N N . ALA A 1 212 ? -25.019 0.227 8.279 1.00 92.88 212 ALA A N 1
ATOM 1614 C CA . ALA A 1 212 ? -25.102 0.259 6.821 1.00 92.88 212 ALA A CA 1
ATOM 1615 C C . ALA A 1 212 ? -26.502 -0.131 6.306 1.00 92.88 212 ALA A C 1
ATOM 1617 O O . ALA A 1 212 ? -27.083 0.587 5.496 1.00 92.88 212 ALA A O 1
ATOM 1618 N N . LEU A 1 213 ? -27.093 -1.209 6.834 1.00 89.62 213 LEU A N 1
ATOM 1619 C CA . LEU A 1 213 ? -28.468 -1.617 6.510 1.00 89.62 213 LEU A CA 1
ATOM 1620 C C . LEU A 1 213 ? -29.497 -0.562 6.943 1.00 89.62 213 LEU A C 1
ATOM 1622 O O . LEU A 1 213 ? -30.399 -0.231 6.179 1.00 89.62 213 LEU A O 1
ATOM 1626 N N . SER A 1 214 ? -29.340 0.019 8.138 1.00 87.81 214 SER A N 1
ATOM 1627 C CA . SER A 1 214 ? -30.204 1.106 8.622 1.00 87.81 214 SER A CA 1
ATOM 1628 C C . SER A 1 214 ? -30.157 2.336 7.710 1.00 87.81 214 SER A C 1
ATOM 1630 O O . SER A 1 214 ? -31.189 2.938 7.423 1.00 87.81 214 SER A O 1
ATOM 1632 N N . LYS A 1 215 ? -28.968 2.679 7.201 1.00 88.81 215 LYS A N 1
ATOM 1633 C CA . LYS A 1 215 ? -28.794 3.760 6.227 1.00 88.81 215 LYS A CA 1
ATOM 1634 C C . LYS A 1 215 ? -29.563 3.478 4.930 1.00 88.81 215 LYS A C 1
ATOM 1636 O O . LYS A 1 215 ? -30.281 4.355 4.468 1.00 88.81 215 LYS A O 1
ATOM 1641 N N . GLN A 1 216 ? -29.472 2.259 4.389 1.00 86.75 216 GLN A N 1
ATOM 1642 C CA . GLN A 1 216 ? -30.225 1.867 3.187 1.00 86.75 216 GLN A CA 1
ATOM 1643 C C . GLN A 1 216 ? -31.748 1.896 3.410 1.00 86.75 216 GLN A C 1
ATOM 1645 O O . GLN A 1 216 ? -32.477 2.400 2.558 1.00 86.75 216 GLN A O 1
ATOM 1650 N N . ASN A 1 217 ? -32.224 1.444 4.580 1.00 80.25 217 ASN A N 1
ATOM 1651 C CA . ASN A 1 217 ? -33.637 1.562 4.966 1.00 80.25 217 ASN A CA 1
ATOM 1652 C C . ASN A 1 217 ? -34.103 3.035 4.940 1.00 80.25 217 ASN A C 1
ATOM 1654 O O . ASN A 1 217 ? -35.163 3.348 4.400 1.00 80.25 217 ASN A O 1
ATOM 1658 N N . ALA A 1 218 ? -33.315 3.946 5.525 1.00 82.38 218 ALA A N 1
ATOM 1659 C CA . ALA A 1 218 ? -33.654 5.368 5.596 1.00 82.38 218 ALA A CA 1
ATOM 1660 C C . ALA A 1 218 ? -33.680 6.037 4.209 1.00 82.38 218 ALA A C 1
ATOM 1662 O O . ALA A 1 218 ? -34.620 6.769 3.908 1.00 82.38 218 ALA A O 1
ATOM 1663 N N . GLU A 1 219 ? -32.700 5.740 3.350 1.00 81.50 219 GLU A N 1
ATOM 1664 C CA . GLU A 1 219 ? -32.636 6.262 1.976 1.00 81.50 219 GLU A CA 1
ATOM 1665 C C . GLU A 1 219 ? -33.835 5.802 1.121 1.00 81.50 219 GLU A C 1
ATOM 1667 O O . GLU A 1 219 ? -34.375 6.584 0.335 1.00 81.50 219 GLU A O 1
ATOM 1672 N N . GLU A 1 220 ? -34.314 4.561 1.282 1.00 72.12 220 GLU A N 1
ATOM 1673 C CA . GLU A 1 220 ? -35.524 4.101 0.579 1.00 72.12 220 GLU A CA 1
ATOM 1674 C C . GLU A 1 220 ? -36.787 4.820 1.073 1.00 72.12 220 GLU A C 1
ATOM 1676 O O . GLU A 1 220 ? -37.632 5.207 0.258 1.00 72.12 220 GLU A O 1
ATOM 1681 N N . LYS A 1 221 ? -36.897 5.052 2.387 1.00 69.62 221 LYS A N 1
ATOM 1682 C CA . LYS A 1 221 ? -38.034 5.762 2.991 1.00 69.62 221 LYS A CA 1
ATOM 1683 C C . LYS A 1 221 ? -38.198 7.178 2.437 1.00 69.62 221 LYS A C 1
ATOM 1685 O O . LYS A 1 221 ? -39.321 7.655 2.296 1.00 69.62 221 LYS A O 1
ATOM 1690 N N . GLU A 1 222 ? -37.094 7.838 2.104 1.00 67.19 222 GLU A N 1
ATOM 1691 C CA . GLU A 1 222 ? -37.103 9.176 1.508 1.00 67.19 222 GLU A CA 1
ATOM 1692 C C . GLU A 1 222 ? -37.424 9.168 0.002 1.00 67.19 222 GLU A C 1
ATOM 1694 O O . GLU A 1 222 ? -37.852 10.190 -0.533 1.00 67.19 222 GLU A O 1
ATOM 1699 N N . THR A 1 223 ? -37.257 8.036 -0.699 1.00 63.72 223 THR A N 1
ATOM 1700 C CA . THR A 1 223 ? -37.247 7.999 -2.173 1.00 63.72 223 THR A CA 1
ATOM 1701 C C . THR A 1 223 ? -38.424 7.272 -2.852 1.00 63.72 223 THR A C 1
ATOM 1703 O O . THR A 1 223 ? -38.588 7.465 -4.062 1.00 63.72 223 THR A O 1
ATOM 1706 N N . LYS A 1 224 ? -39.285 6.476 -2.171 1.00 55.12 224 LYS A N 1
ATOM 1707 C CA . LYS A 1 224 ? -40.405 5.742 -2.839 1.00 55.12 224 LYS A CA 1
ATOM 1708 C C . LYS A 1 224 ? -41.736 5.558 -2.071 1.00 55.12 224 LYS A C 1
ATOM 1710 O O . LYS A 1 224 ? -41.783 5.470 -0.856 1.00 55.12 224 LYS A O 1
ATOM 1715 N N . ILE A 1 225 ? -42.812 5.395 -2.872 1.00 48.56 225 ILE A N 1
ATOM 1716 C CA . ILE A 1 225 ? -44.260 5.207 -2.559 1.00 48.56 225 ILE A CA 1
ATOM 1717 C C . ILE A 1 225 ? -44.673 3.705 -2.414 1.00 48.56 225 ILE A C 1
ATOM 1719 O O . ILE A 1 225 ? -45.853 3.378 -2.319 1.00 48.56 225 ILE A O 1
ATOM 1723 N N . ARG A 1 226 ? -43.736 2.741 -2.437 1.00 53.03 226 ARG A N 1
ATOM 1724 C CA . ARG A 1 226 ? -44.049 1.289 -2.341 1.00 53.03 226 ARG A CA 1
ATOM 1725 C C . ARG A 1 226 ? -43.938 0.762 -0.902 1.00 53.03 226 ARG A C 1
ATOM 1727 O O . ARG A 1 226 ? -43.336 1.415 -0.062 1.00 53.03 226 ARG A O 1
ATOM 1734 N N . ALA A 1 227 ? -44.514 -0.420 -0.645 1.00 54.88 227 ALA A N 1
ATOM 1735 C CA . ALA A 1 227 ? -44.423 -1.110 0.645 1.00 54.88 227 ALA A CA 1
ATOM 1736 C C . ALA A 1 227 ? -42.959 -1.269 1.095 1.00 54.88 227 ALA A C 1
ATOM 1738 O O . ALA A 1 227 ? -42.111 -1.689 0.307 1.00 54.88 227 ALA A O 1
ATOM 1739 N N . GLU A 1 228 ? -42.702 -0.911 2.352 1.00 58.88 228 GLU A N 1
ATOM 1740 C CA . GLU A 1 228 ? -41.376 -0.809 2.965 1.00 58.88 228 GLU A CA 1
ATOM 1741 C C . GLU A 1 228 ? -40.684 -2.179 2.989 1.00 58.88 228 GLU A C 1
ATOM 1743 O O . GLU A 1 228 ? -41.205 -3.146 3.555 1.00 58.88 228 GLU A O 1
ATOM 1748 N N . ARG A 1 229 ? -39.515 -2.285 2.344 1.00 62.47 229 ARG A N 1
ATOM 1749 C CA . ARG A 1 229 ? -38.646 -3.451 2.519 1.00 62.47 229 ARG A CA 1
ATOM 1750 C C . ARG A 1 229 ? -37.880 -3.272 3.820 1.00 62.47 229 ARG A C 1
ATOM 1752 O O . ARG A 1 229 ? -37.427 -2.176 4.122 1.00 62.47 229 ARG A O 1
ATOM 1759 N N . HIS A 1 230 ? -37.738 -4.341 4.598 1.00 62.91 230 HIS A N 1
ATOM 1760 C CA . HIS A 1 230 ? -36.954 -4.309 5.823 1.00 62.91 230 HIS A CA 1
ATOM 1761 C C . HIS A 1 230 ? -35.945 -5.456 5.836 1.00 62.91 230 HIS A C 1
ATOM 1763 O O . HIS A 1 230 ? -36.291 -6.643 5.791 1.00 62.91 230 HIS A O 1
ATOM 1769 N N . VAL A 1 231 ? -34.667 -5.085 5.876 1.00 65.69 231 VAL A N 1
ATOM 1770 C CA . VAL A 1 231 ? -33.558 -6.008 6.122 1.00 65.69 231 VAL A CA 1
ATOM 1771 C C . VAL A 1 231 ? -33.018 -5.691 7.508 1.00 65.69 231 VAL A C 1
ATOM 1773 O O . VAL A 1 231 ? -32.592 -4.563 7.772 1.00 65.69 231 VAL A O 1
ATOM 1776 N N . SER A 1 232 ? -33.049 -6.677 8.401 1.00 72.81 232 SER A N 1
ATOM 1777 C CA . SER A 1 232 ? -32.603 -6.524 9.784 1.00 72.81 232 SER A CA 1
ATOM 1778 C C . SER A 1 232 ? -31.570 -7.588 10.138 1.00 72.81 232 SER A C 1
ATOM 1780 O O . SER A 1 232 ? -31.696 -8.770 9.812 1.00 72.81 232 SER A O 1
ATOM 1782 N N . LEU A 1 233 ? -30.500 -7.147 10.797 1.00 71.19 233 LEU A N 1
ATOM 1783 C CA . LEU A 1 233 ? -29.469 -8.043 11.302 1.00 71.19 233 LEU A CA 1
ATOM 1784 C C . LEU A 1 233 ? -29.951 -8.690 12.605 1.00 71.19 233 LEU A C 1
ATOM 1786 O O . LEU A 1 233 ? -30.231 -7.986 13.577 1.00 71.19 233 LEU A O 1
ATOM 1790 N N . VAL A 1 234 ? -29.979 -10.018 12.634 1.00 74.50 234 VAL A N 1
ATOM 1791 C CA . VAL A 1 234 ? -30.281 -10.843 13.802 1.00 74.50 234 VAL A CA 1
ATOM 1792 C C . VAL A 1 234 ? -28.993 -11.538 14.254 1.00 74.50 234 VAL A C 1
ATOM 1794 O O . VAL A 1 234 ? -28.320 -12.218 13.485 1.00 74.50 234 VAL A O 1
ATOM 1797 N N . ILE A 1 235 ? -28.600 -11.310 15.508 1.00 55.69 235 ILE A N 1
ATOM 1798 C CA . ILE A 1 235 ? -27.274 -11.696 16.031 1.00 55.69 235 ILE A CA 1
ATOM 1799 C C . ILE A 1 235 ? -27.178 -13.213 16.283 1.00 55.69 235 ILE A C 1
ATOM 1801 O O . ILE A 1 235 ? -26.088 -13.779 16.273 1.00 55.69 235 ILE A O 1
ATOM 1805 N N . ALA A 1 236 ? -28.315 -13.883 16.465 1.00 55.22 236 ALA A N 1
ATOM 1806 C CA . ALA A 1 236 ? -28.410 -15.323 16.664 1.00 55.22 236 ALA A CA 1
ATOM 1807 C C . ALA A 1 236 ? -29.275 -15.963 15.573 1.00 55.22 236 ALA A C 1
ATOM 1809 O O . ALA A 1 236 ? -30.056 -15.284 14.906 1.00 55.22 236 ALA A O 1
ATOM 1810 N N . HIS A 1 237 ? -29.140 -17.279 15.410 1.00 55.12 237 HIS A N 1
ATOM 1811 C CA . HIS A 1 237 ? -30.049 -18.068 14.588 1.00 55.12 237 HIS A CA 1
ATOM 1812 C C . HIS A 1 237 ? -31.467 -17.884 15.140 1.00 55.12 237 HIS A C 1
ATOM 1814 O O . HIS A 1 237 ? -31.771 -18.400 16.211 1.00 55.12 237 HIS A O 1
ATOM 1820 N N . ASP A 1 238 ? -32.300 -17.102 14.455 1.00 53.47 238 ASP A N 1
ATOM 1821 C CA . ASP A 1 238 ? -33.709 -16.969 14.806 1.00 53.47 238 ASP A CA 1
ATOM 1822 C C . ASP A 1 238 ? -34.444 -18.222 14.312 1.00 53.47 238 ASP A C 1
ATOM 1824 O O . ASP A 1 238 ? -34.595 -18.394 13.096 1.00 53.47 238 ASP A O 1
ATOM 1828 N N . PRO A 1 239 ? -34.885 -19.117 15.215 1.00 52.88 239 PRO A N 1
ATOM 1829 C CA . PRO A 1 239 ? -35.581 -20.336 14.823 1.00 52.88 239 PRO A CA 1
ATOM 1830 C C . PRO A 1 239 ? -36.942 -20.049 14.168 1.00 52.88 239 PRO A C 1
ATOM 1832 O O . PRO A 1 239 ? -37.507 -20.946 13.548 1.00 52.88 239 PRO A O 1
ATOM 1835 N N . ALA A 1 240 ? -37.472 -18.823 14.278 1.00 55.47 240 ALA A N 1
ATOM 1836 C CA . ALA A 1 240 ? -38.716 -18.419 13.630 1.00 55.47 240 ALA A CA 1
ATOM 1837 C C . ALA A 1 240 ? -38.533 -18.003 12.158 1.00 55.47 240 ALA A C 1
ATOM 1839 O O . ALA A 1 240 ? -39.522 -17.879 11.429 1.00 55.47 240 ALA A O 1
ATOM 1840 N N . SER A 1 241 ? -37.297 -17.793 11.685 1.00 59.28 241 SER A N 1
ATOM 1841 C CA . SER A 1 241 ? -37.056 -17.400 10.296 1.00 59.28 241 SER A CA 1
ATOM 1842 C C . SER A 1 241 ? -37.048 -18.617 9.372 1.00 59.28 241 SER A C 1
ATOM 1844 O O . SER A 1 241 ? -36.261 -19.542 9.572 1.00 59.28 241 SER A O 1
ATOM 1846 N N . ALA A 1 242 ? -37.869 -18.604 8.320 1.00 64.94 242 ALA A N 1
ATOM 1847 C CA . ALA A 1 242 ? -37.772 -19.610 7.265 1.00 64.94 242 ALA A CA 1
ATOM 1848 C C . ALA A 1 242 ? -36.379 -19.541 6.610 1.00 64.94 242 ALA A C 1
ATOM 1850 O O . ALA A 1 242 ? -35.993 -18.473 6.130 1.00 64.94 242 ALA A O 1
ATOM 1851 N N . GLU A 1 243 ? -35.645 -20.659 6.556 1.00 67.31 243 GLU A N 1
ATOM 1852 C CA . GLU A 1 243 ? -34.270 -20.709 6.017 1.00 67.31 243 GLU A CA 1
ATOM 1853 C C . GLU A 1 243 ? -34.161 -20.122 4.600 1.00 67.31 243 GLU A C 1
ATOM 1855 O O . GLU A 1 243 ? -33.188 -19.447 4.277 1.00 67.31 243 GLU A O 1
ATOM 1860 N N . ASP A 1 244 ? -35.202 -20.275 3.776 1.00 71.25 244 ASP A N 1
ATOM 1861 C CA . ASP A 1 244 ? -35.257 -19.741 2.407 1.00 71.25 244 ASP A CA 1
ATOM 1862 C C . ASP A 1 244 ? -35.317 -18.197 2.338 1.00 71.25 244 ASP A C 1
ATOM 1864 O O . ASP A 1 244 ? -35.104 -17.593 1.279 1.00 71.25 244 ASP A O 1
ATOM 1868 N N . LYS A 1 245 ? -35.625 -17.535 3.459 1.00 71.50 245 LYS A N 1
ATOM 1869 C CA . LYS A 1 245 ? -35.719 -16.071 3.586 1.00 71.50 245 LYS A CA 1
ATOM 1870 C C . LYS A 1 245 ? -34.537 -15.441 4.321 1.00 71.50 245 LYS A C 1
ATOM 1872 O O . LYS A 1 245 ? -34.448 -14.214 4.369 1.00 71.50 245 LYS A O 1
ATOM 1877 N N . ARG A 1 246 ? -33.638 -16.254 4.880 1.00 82.38 246 ARG A N 1
ATOM 1878 C CA . ARG A 1 246 ? -32.512 -15.788 5.690 1.00 82.38 246 ARG A CA 1
ATOM 1879 C C . ARG A 1 246 ? -31.290 -15.488 4.827 1.00 82.38 246 ARG A C 1
ATOM 1881 O O . ARG A 1 246 ? -30.921 -16.270 3.952 1.00 82.38 246 ARG A O 1
ATOM 1888 N N . TRP A 1 247 ? -30.643 -14.365 5.118 1.00 86.81 247 TRP A N 1
ATOM 1889 C CA . TRP A 1 247 ? -29.313 -14.049 4.614 1.00 86.81 247 TRP A CA 1
ATOM 1890 C C . TRP A 1 247 ? -28.242 -14.566 5.577 1.00 86.81 247 TRP A C 1
ATOM 1892 O O . TRP A 1 247 ? -28.287 -14.309 6.779 1.00 86.81 247 TRP A O 1
ATOM 1902 N N . GLU A 1 248 ? -27.248 -15.258 5.041 1.00 89.19 248 GLU A N 1
ATOM 1903 C CA . GLU A 1 248 ? -26.094 -15.761 5.777 1.00 89.19 248 GLU A CA 1
ATOM 1904 C C . GLU A 1 248 ? -24.855 -14.969 5.362 1.00 89.19 248 GLU A C 1
ATOM 1906 O O . GLU A 1 248 ? -24.368 -15.075 4.235 1.00 89.19 248 GLU A O 1
ATOM 1911 N N . GLY A 1 249 ? -24.387 -14.121 6.275 1.00 90.38 249 GLY A N 1
ATOM 1912 C CA . GLY A 1 249 ? -23.200 -13.296 6.135 1.00 90.38 249 GLY A CA 1
ATOM 1913 C C . GLY A 1 249 ? -21.968 -13.942 6.767 1.00 90.38 249 GLY A C 1
ATOM 1914 O O . GLY A 1 249 ? -22.008 -14.430 7.896 1.00 90.38 249 GLY A O 1
ATOM 1915 N N . MET A 1 250 ? -20.839 -13.870 6.072 1.00 92.88 250 MET A N 1
ATOM 1916 C CA . MET A 1 250 ? -19.524 -14.283 6.545 1.00 92.88 250 MET A CA 1
ATOM 1917 C C . MET A 1 250 ? -18.517 -13.158 6.308 1.00 92.88 250 MET A C 1
ATOM 1919 O O . MET A 1 250 ? -18.306 -12.740 5.170 1.00 92.88 250 MET A O 1
ATOM 1923 N N . VAL A 1 251 ? -17.853 -12.716 7.375 1.00 94.31 251 VAL A N 1
ATOM 1924 C CA . VAL A 1 251 ? -16.675 -11.847 7.313 1.00 94.31 251 VAL A CA 1
ATOM 1925 C C . VAL A 1 251 ? -15.436 -12.718 7.453 1.00 94.31 251 VAL A C 1
ATOM 1927 O O . VAL A 1 251 ? -15.246 -13.398 8.460 1.00 94.31 251 VAL A O 1
ATOM 1930 N N . THR A 1 252 ? -14.583 -12.700 6.439 1.00 93.88 252 THR A N 1
ATOM 1931 C CA . THR A 1 252 ? -13.263 -13.327 6.490 1.00 93.88 252 THR A CA 1
ATOM 1932 C C . THR A 1 252 ? -12.206 -12.238 6.609 1.00 93.88 252 THR A C 1
ATOM 1934 O O . THR A 1 252 ? -12.210 -11.295 5.819 1.00 93.88 252 THR A O 1
ATOM 1937 N N . VAL A 1 253 ? -11.319 -12.367 7.595 1.00 91.75 253 VAL A N 1
ATOM 1938 C CA . VAL A 1 253 ? -10.229 -11.415 7.839 1.00 91.75 253 VAL A CA 1
ATOM 1939 C C . VAL A 1 253 ? -8.880 -12.083 7.604 1.00 91.75 253 VAL A C 1
ATOM 1941 O O . VAL A 1 253 ? -8.595 -13.146 8.156 1.00 91.75 253 VAL A O 1
ATOM 1944 N N . ASP A 1 254 ? -8.042 -11.450 6.795 1.00 90.25 254 ASP A N 1
ATOM 1945 C CA . ASP A 1 254 ? -6.710 -11.923 6.428 1.00 90.25 254 ASP A CA 1
ATOM 1946 C C . ASP A 1 254 ? -5.658 -10.839 6.746 1.00 90.25 254 ASP A C 1
ATOM 1948 O O . ASP A 1 254 ? -5.692 -9.759 6.146 1.00 90.25 254 ASP A O 1
ATOM 1952 N N . PRO A 1 255 ? -4.759 -11.058 7.727 1.00 85.62 255 PRO A N 1
ATOM 1953 C CA . PRO A 1 255 ? -3.741 -10.081 8.106 1.00 85.62 255 PRO A CA 1
ATOM 1954 C C . PRO A 1 255 ? -2.772 -9.749 6.967 1.00 85.62 255 PRO A C 1
ATOM 1956 O O . PRO A 1 255 ? -2.248 -10.630 6.290 1.00 85.62 255 PRO A O 1
ATOM 1959 N N . ARG A 1 256 ? -2.465 -8.461 6.804 1.00 85.50 256 ARG A N 1
ATOM 1960 C CA . ARG A 1 256 ? -1.456 -7.940 5.871 1.00 85.50 256 ARG A CA 1
ATOM 1961 C C . ARG A 1 256 ? -0.444 -7.071 6.630 1.00 85.50 256 ARG A C 1
ATOM 1963 O O . ARG A 1 256 ? -0.788 -6.538 7.684 1.00 85.50 256 ARG A O 1
ATOM 1970 N N . PRO A 1 257 ? 0.788 -6.866 6.120 1.00 80.25 257 PRO A N 1
ATOM 1971 C CA . PRO A 1 257 ? 1.824 -6.138 6.862 1.00 80.25 257 PRO A CA 1
ATOM 1972 C C . PRO A 1 257 ? 1.407 -4.740 7.349 1.00 80.25 257 PRO A C 1
ATOM 1974 O O . PRO A 1 257 ? 1.834 -4.324 8.422 1.00 80.25 257 PRO A O 1
ATOM 1977 N N . LEU A 1 258 ? 0.545 -4.035 6.602 1.00 83.44 258 LEU A N 1
ATOM 1978 C CA . LEU A 1 258 ? 0.018 -2.709 6.957 1.00 83.44 258 LEU A CA 1
ATOM 1979 C C . LEU A 1 258 ? -1.518 -2.645 6.949 1.00 83.44 258 LEU A C 1
ATOM 1981 O O . LEU A 1 258 ? -2.101 -1.620 6.599 1.00 83.44 258 LEU A O 1
ATOM 1985 N N . GLY A 1 259 ? -2.205 -3.734 7.289 1.00 88.19 259 GLY A N 1
ATOM 1986 C CA . GLY A 1 259 ? -3.665 -3.726 7.339 1.00 88.19 259 GLY A CA 1
ATOM 1987 C C . GLY A 1 259 ? -4.282 -5.108 7.445 1.00 88.19 259 GLY A C 1
ATOM 1988 O O . GLY A 1 259 ? -3.633 -6.083 7.808 1.00 88.19 259 GLY A O 1
ATOM 1989 N N . TYR A 1 260 ? -5.551 -5.184 7.082 1.00 89.31 260 TYR A N 1
ATOM 1990 C CA . TYR A 1 260 ? -6.311 -6.418 7.011 1.00 89.31 260 TYR A CA 1
ATOM 1991 C C . TYR A 1 260 ? -7.052 -6.451 5.688 1.00 89.31 260 TYR A C 1
ATOM 1993 O O . TYR A 1 260 ? -7.729 -5.485 5.339 1.00 89.31 260 TYR A O 1
ATOM 2001 N N . ARG A 1 261 ? -6.962 -7.559 4.960 1.00 91.44 261 ARG A N 1
ATOM 2002 C CA . ARG A 1 261 ? -7.905 -7.821 3.881 1.00 91.44 261 ARG A CA 1
ATOM 2003 C C . ARG A 1 261 ? -9.184 -8.351 4.503 1.00 91.44 261 ARG A C 1
ATOM 2005 O O . ARG A 1 261 ? -9.175 -9.387 5.167 1.00 91.44 261 ARG A O 1
ATOM 2012 N N . ILE A 1 262 ? -10.268 -7.614 4.312 1.00 92.50 262 ILE A N 1
ATOM 2013 C CA . ILE A 1 262 ? -11.590 -7.978 4.806 1.00 92.50 262 ILE A CA 1
ATOM 2014 C C . ILE A 1 262 ? -12.437 -8.348 3.601 1.00 92.50 262 ILE A C 1
ATOM 2016 O O . ILE A 1 262 ? -12.568 -7.567 2.662 1.00 92.50 262 ILE A O 1
ATOM 2020 N N . SER A 1 263 ? -13.004 -9.548 3.632 1.00 91.56 263 SER A N 1
ATOM 2021 C CA . SER A 1 263 ? -13.959 -10.016 2.634 1.00 91.56 263 SER A CA 1
ATOM 2022 C C . SER A 1 263 ? -15.282 -10.306 3.317 1.00 91.56 263 SER A C 1
ATOM 2024 O O . SER A 1 263 ? -15.343 -11.121 4.239 1.00 91.56 263 SER A O 1
ATOM 2026 N N . VAL A 1 264 ? -16.338 -9.646 2.863 1.00 92.69 264 VAL A N 1
ATOM 2027 C CA . VAL A 1 264 ? -17.697 -9.830 3.362 1.00 92.69 264 VAL A CA 1
ATOM 2028 C C . VAL A 1 264 ? -18.500 -10.498 2.260 1.00 92.69 264 VAL A C 1
ATOM 2030 O O . VAL A 1 264 ? -18.640 -9.953 1.169 1.00 92.69 264 VAL A O 1
ATOM 2033 N N . SER A 1 265 ? -19.020 -11.689 2.533 1.00 91.75 265 SER A N 1
ATOM 2034 C CA . SER A 1 265 ? -19.913 -12.401 1.623 1.00 91.75 265 SER A CA 1
ATOM 2035 C C . SER A 1 265 ? -21.243 -12.631 2.309 1.00 91.75 265 SER A C 1
ATOM 2037 O O . SER A 1 265 ? -21.273 -13.097 3.443 1.00 91.75 265 SER A O 1
ATOM 2039 N N . VAL A 1 266 ? -22.331 -12.300 1.626 1.00 90.75 266 VAL A N 1
ATOM 2040 C CA . VAL A 1 266 ? -23.692 -12.515 2.101 1.00 90.75 266 VAL A CA 1
ATOM 2041 C C . VAL A 1 266 ? -24.443 -13.308 1.044 1.00 90.75 266 VAL A C 1
ATOM 2043 O O . VAL A 1 266 ? -24.468 -12.940 -0.132 1.00 90.75 266 VAL A O 1
ATOM 2046 N N . ASN A 1 267 ? -25.042 -14.417 1.460 1.00 89.69 267 ASN A N 1
ATOM 2047 C CA . ASN A 1 267 ? -25.756 -15.313 0.568 1.00 89.69 267 ASN A CA 1
ATOM 2048 C C . ASN A 1 267 ? -27.164 -15.597 1.089 1.00 89.69 267 ASN A C 1
ATOM 2050 O O . ASN A 1 267 ? -27.378 -15.697 2.293 1.00 89.69 267 ASN A O 1
ATOM 2054 N N . ARG A 1 268 ? -28.116 -15.762 0.177 1.00 86.69 268 ARG A N 1
ATOM 2055 C CA . ARG A 1 268 ? -29.465 -16.247 0.461 1.00 86.69 268 ARG A CA 1
ATOM 2056 C C . ARG A 1 268 ? -29.832 -17.272 -0.606 1.00 86.69 268 ARG A C 1
ATOM 2058 O O . ARG A 1 268 ? -29.395 -17.198 -1.757 1.00 86.69 268 ARG A O 1
ATOM 2065 N N . ARG A 1 269 ? -30.611 -18.281 -0.220 1.00 80.81 269 ARG A N 1
ATOM 2066 C CA . ARG A 1 269 ? -31.045 -19.328 -1.149 1.00 80.81 269 ARG A CA 1
ATOM 2067 C C . ARG A 1 269 ? -31.799 -18.701 -2.329 1.00 80.81 269 ARG A C 1
ATOM 2069 O O . ARG A 1 269 ? -32.684 -17.877 -2.130 1.00 80.81 269 ARG A O 1
ATOM 2076 N N . ASN A 1 270 ? -31.470 -19.128 -3.549 1.00 80.50 270 ASN A N 1
ATOM 2077 C CA . ASN A 1 270 ? -32.083 -18.668 -4.805 1.00 80.50 270 ASN A CA 1
ATOM 2078 C C . ASN A 1 270 ? -31.874 -17.176 -5.144 1.00 80.50 270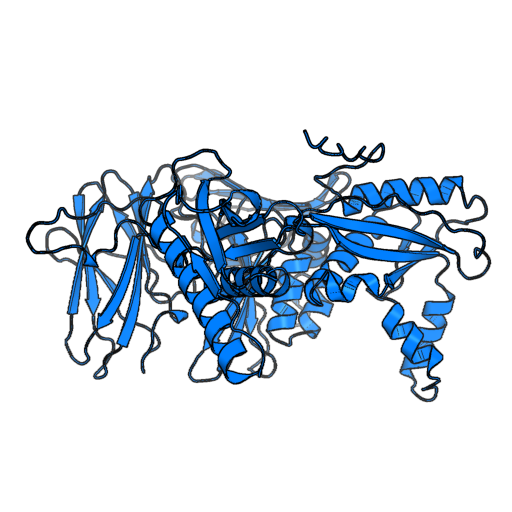 ASN A C 1
ATOM 2080 O O . ASN A 1 270 ? -32.576 -16.654 -6.008 1.00 80.50 270 ASN A O 1
ATOM 2084 N N . THR A 1 271 ? -30.906 -16.498 -4.524 1.00 79.50 271 THR A N 1
ATOM 2085 C CA . THR A 1 271 ? -30.492 -15.138 -4.907 1.00 79.50 271 THR A CA 1
ATOM 2086 C C . THR A 1 271 ? -29.049 -15.124 -5.396 1.00 79.50 271 THR A C 1
ATOM 2088 O O . THR A 1 271 ? -28.259 -16.003 -5.051 1.00 79.50 271 THR A O 1
ATOM 2091 N N . THR A 1 272 ? -28.675 -14.101 -6.163 1.00 82.12 272 THR A N 1
ATOM 2092 C CA . THR A 1 272 ? -27.264 -13.848 -6.481 1.00 82.12 272 THR A CA 1
ATOM 2093 C C . THR A 1 272 ? -26.511 -13.489 -5.192 1.00 82.12 272 THR A C 1
ATOM 2095 O O . THR A 1 272 ? -26.942 -12.564 -4.500 1.00 82.12 272 THR A O 1
ATOM 2098 N N . PRO A 1 273 ? -25.411 -14.184 -4.845 1.00 86.38 273 PRO A N 1
ATOM 2099 C CA . PRO A 1 273 ? -24.604 -13.832 -3.682 1.00 86.38 273 PRO A CA 1
ATOM 2100 C C . PRO A 1 273 ? -24.020 -12.426 -3.816 1.00 86.38 273 PRO A C 1
ATOM 2102 O O . PRO A 1 273 ? -23.572 -12.032 -4.893 1.00 86.38 273 PRO A O 1
ATOM 2105 N N . VAL A 1 274 ? -23.977 -11.699 -2.705 1.00 88.69 274 VAL A N 1
ATOM 2106 C CA . VAL A 1 274 ? -23.332 -10.387 -2.612 1.00 88.69 274 VAL A CA 1
ATOM 2107 C C . VAL A 1 274 ? -21.972 -10.587 -1.961 1.00 88.69 274 VAL A C 1
ATOM 2109 O O . VAL A 1 274 ? -21.861 -11.251 -0.930 1.00 88.69 274 VAL A O 1
ATOM 2112 N N . SER A 1 275 ? -20.916 -10.043 -2.557 1.00 88.44 275 SER A N 1
ATOM 2113 C CA . SER A 1 275 ? -19.571 -10.135 -1.995 1.00 88.44 275 SER A CA 1
ATOM 2114 C C . SER A 1 275 ? -18.781 -8.873 -2.268 1.00 88.44 275 SER A C 1
ATOM 2116 O O . SER A 1 275 ? -18.704 -8.452 -3.418 1.00 88.44 275 SER A O 1
ATOM 2118 N N . GLU A 1 276 ? -18.141 -8.347 -1.234 1.00 88.31 276 GLU A N 1
ATOM 2119 C CA . GLU A 1 276 ? -17.220 -7.220 -1.332 1.00 88.31 276 GLU A CA 1
ATOM 2120 C C . GLU A 1 276 ? -15.926 -7.545 -0.592 1.00 88.31 276 GLU A C 1
ATOM 2122 O O . GLU A 1 276 ? -15.929 -8.233 0.436 1.00 88.31 276 GLU A O 1
ATOM 2127 N N . ASP A 1 277 ? -14.812 -7.037 -1.105 1.00 87.25 277 ASP A N 1
ATOM 2128 C CA . ASP A 1 277 ? -13.501 -7.166 -0.491 1.00 87.25 277 ASP A CA 1
ATOM 2129 C C . ASP A 1 277 ? -12.704 -5.864 -0.572 1.00 87.25 277 ASP A C 1
ATOM 2131 O O . ASP A 1 277 ? -12.844 -5.078 -1.507 1.00 87.25 277 ASP A O 1
ATOM 2135 N N . GLY A 1 278 ? -11.858 -5.634 0.428 1.00 88.00 278 GLY A N 1
ATOM 2136 C CA . GLY A 1 278 ? -10.987 -4.466 0.471 1.00 88.00 278 GLY A CA 1
ATOM 2137 C C . GLY A 1 278 ? -9.880 -4.612 1.502 1.00 88.00 278 GLY A C 1
ATOM 2138 O O . GLY A 1 278 ? -9.992 -5.401 2.448 1.00 88.00 278 GLY A O 1
ATOM 2139 N N . LEU A 1 279 ? -8.800 -3.849 1.324 1.00 91.38 279 LEU A N 1
ATOM 2140 C CA . LEU A 1 279 ? -7.842 -3.642 2.400 1.00 91.38 279 LEU A CA 1
ATOM 2141 C C . LEU A 1 279 ? -8.376 -2.579 3.340 1.00 91.38 279 LEU A C 1
ATOM 2143 O O . LEU A 1 279 ? -8.938 -1.571 2.929 1.00 91.38 279 LEU A O 1
ATOM 2147 N N . VAL A 1 280 ? -8.166 -2.813 4.618 1.00 91.25 280 VAL A N 1
ATOM 2148 C CA . VAL A 1 280 ? -8.554 -1.927 5.697 1.00 91.25 280 VAL A CA 1
ATOM 2149 C C . VAL A 1 280 ? -7.294 -1.639 6.495 1.00 91.25 280 VAL A C 1
ATOM 2151 O O . VAL A 1 280 ? -6.540 -2.553 6.841 1.00 91.25 280 VAL A O 1
ATOM 2154 N N . ALA A 1 281 ? -7.014 -0.360 6.729 1.00 86.94 281 ALA A N 1
ATOM 2155 C CA . ALA A 1 281 ? -5.824 0.044 7.462 1.00 86.94 281 ALA A CA 1
ATOM 2156 C C . ALA A 1 281 ? -5.883 -0.481 8.904 1.00 86.94 281 ALA A C 1
ATOM 2158 O O . ALA A 1 281 ? -6.954 -0.758 9.445 1.00 86.94 281 ALA A O 1
ATOM 2159 N N . LEU A 1 282 ? -4.721 -0.670 9.536 1.00 80.06 282 LEU A N 1
ATOM 2160 C CA . LEU A 1 282 ? -4.678 -1.291 10.861 1.00 80.06 282 LEU A CA 1
ATOM 2161 C C . LEU A 1 282 ? -5.548 -0.532 11.879 1.00 80.06 282 LEU A C 1
ATOM 2163 O O . LEU A 1 282 ? -6.023 -1.160 12.820 1.00 80.06 282 LEU A O 1
ATOM 2167 N N . ASP A 1 283 ? -5.670 0.793 11.743 1.00 74.69 283 ASP A N 1
ATOM 2168 C CA . ASP A 1 283 ? -6.370 1.756 12.613 1.00 74.69 283 ASP A CA 1
ATOM 2169 C C . ASP A 1 283 ? -7.893 1.758 12.498 1.00 74.69 283 ASP A C 1
ATOM 2171 O O . ASP A 1 283 ? -8.563 2.251 13.404 1.00 74.69 283 ASP A O 1
ATOM 2175 N N . GLU A 1 284 ? -8.436 1.127 11.465 1.00 81.88 284 GLU A N 1
ATOM 2176 C CA . GLU A 1 284 ? -9.878 0.971 11.270 1.00 81.88 284 GLU A CA 1
ATOM 2177 C C . GLU A 1 284 ? -10.489 -0.147 12.127 1.00 81.88 284 GLU A C 1
ATOM 2179 O O . GLU A 1 284 ? -11.680 -0.101 12.435 1.00 81.88 284 GLU A O 1
ATOM 2184 N N . LEU A 1 285 ? -9.699 -1.159 12.512 1.00 81.25 285 LEU A N 1
ATOM 2185 C CA . LEU A 1 285 ? -10.175 -2.242 13.374 1.00 81.25 285 LEU A CA 1
ATOM 2186 C C . LEU A 1 285 ? -9.906 -1.944 14.854 1.00 81.25 285 LEU A C 1
ATOM 2188 O O . LEU A 1 285 ? -8.831 -1.436 15.205 1.00 81.25 285 LEU A O 1
ATOM 2192 N N . PRO A 1 286 ? -10.850 -2.294 15.749 1.00 73.25 286 PRO A N 1
ATOM 2193 C CA . PRO A 1 286 ? -10.661 -2.108 17.175 1.00 73.25 286 PRO A CA 1
ATOM 2194 C C . PRO A 1 286 ? -9.534 -3.010 17.684 1.00 73.25 286 PRO A C 1
ATOM 2196 O O . PRO A 1 286 ? -9.396 -4.170 17.290 1.00 73.25 286 PRO A O 1
ATOM 2199 N N . THR A 1 287 ? -8.734 -2.472 18.597 1.00 64.56 287 THR A N 1
ATOM 2200 C CA . THR A 1 287 ? -7.721 -3.223 19.341 1.00 64.56 287 THR A CA 1
ATOM 2201 C C . THR A 1 287 ? -8.290 -3.584 20.707 1.00 64.56 287 THR A C 1
ATOM 2203 O O . THR A 1 287 ? -8.895 -2.734 21.356 1.00 64.56 287 THR A O 1
ATOM 2206 N N . MET A 1 288 ? -8.074 -4.826 21.150 1.00 49.81 288 MET A N 1
ATOM 2207 C CA . MET A 1 288 ? -8.615 -5.379 22.404 1.00 49.81 288 MET A CA 1
ATOM 2208 C C . MET A 1 288 ? -8.330 -4.538 23.654 1.00 49.81 288 MET A C 1
ATOM 2210 O O . MET A 1 288 ? -9.093 -4.571 24.612 1.00 49.81 288 MET A O 1
ATOM 2214 N N . GLN A 1 289 ? -7.227 -3.796 23.659 1.00 54.75 289 GLN A N 1
ATOM 2215 C CA . GLN A 1 289 ? -6.817 -2.982 24.791 1.00 54.75 289 GLN A CA 1
ATOM 2216 C C . GLN A 1 289 ? -6.794 -1.526 24.348 1.00 54.75 289 GLN A C 1
ATOM 2218 O O . GLN A 1 289 ? -5.829 -1.051 23.759 1.00 54.75 289 GLN A O 1
ATOM 2223 N N . GLN A 1 290 ? -7.879 -0.807 24.598 1.00 56.06 290 GLN A N 1
ATOM 2224 C CA . GLN A 1 290 ? -7.784 0.640 24.722 1.00 56.06 290 GLN A CA 1
ATOM 2225 C C . GLN A 1 290 ? -7.255 0.892 26.138 1.00 56.06 290 GLN A C 1
ATOM 2227 O O . GLN A 1 290 ? -7.856 0.379 27.084 1.00 56.06 290 GLN A O 1
ATOM 2232 N N . TRP A 1 291 ? -6.196 1.696 26.338 1.00 55.81 291 TRP A N 1
ATOM 2233 C CA . TRP A 1 291 ? -5.835 2.143 27.706 1.00 55.81 291 TRP A CA 1
ATOM 2234 C C . TRP A 1 291 ? -7.031 2.807 28.427 1.00 55.81 291 TRP A C 1
ATOM 2236 O O . TRP A 1 291 ? -7.001 3.002 29.633 1.00 55.81 291 TRP A O 1
ATOM 2246 N N . ALA A 1 292 ? -8.097 3.149 27.701 1.00 44.69 292 ALA A N 1
ATOM 2247 C CA . ALA A 1 292 ? -9.304 3.797 28.189 1.00 44.69 292 ALA A CA 1
ATOM 2248 C C . ALA A 1 292 ? -10.349 2.868 28.848 1.00 44.69 292 ALA A C 1
ATOM 2250 O O . ALA A 1 292 ? -11.332 3.380 29.374 1.00 44.69 292 ALA A O 1
ATOM 2251 N N . ALA A 1 293 ? -10.159 1.542 28.882 1.00 46.72 293 ALA A N 1
ATOM 2252 C CA . ALA A 1 293 ? -10.976 0.678 29.748 1.00 46.72 293 ALA A CA 1
ATOM 2253 C C . ALA A 1 293 ? -10.465 0.650 31.200 1.00 46.72 293 ALA A C 1
ATOM 2255 O O . ALA A 1 293 ? -11.032 -0.062 32.029 1.00 46.72 293 ALA A O 1
ATOM 2256 N N . LEU A 1 294 ? -9.397 1.401 31.507 1.00 45.69 294 LEU A N 1
ATOM 2257 C CA . LEU A 1 294 ? -8.788 1.394 32.822 1.00 45.69 294 LEU A CA 1
ATOM 2258 C C . LEU A 1 294 ? -9.595 2.241 33.821 1.00 45.69 294 LEU A C 1
ATOM 2260 O O . LEU A 1 294 ? -9.286 3.403 34.083 1.00 45.69 294 LEU A O 1
ATOM 2264 N N . GLY A 1 295 ? -10.671 1.663 34.356 1.00 43.22 295 GLY A N 1
ATOM 2265 C CA . GLY A 1 295 ? -11.254 2.122 35.614 1.00 43.22 295 GLY A CA 1
ATOM 2266 C C . GLY A 1 295 ? -10.260 1.956 36.779 1.00 43.22 295 GLY A C 1
ATOM 2267 O O . GLY A 1 295 ? -9.176 1.405 36.606 1.00 43.22 295 GLY A O 1
ATOM 2268 N N . PRO A 1 296 ? -10.610 2.380 38.001 1.00 42.09 296 PRO A N 1
ATOM 2269 C CA . PRO A 1 296 ? -9.711 2.302 39.158 1.00 42.09 296 PRO A CA 1
ATOM 2270 C C . PRO A 1 296 ? -9.236 0.877 39.538 1.00 42.09 296 PRO A C 1
ATOM 2272 O O . PRO A 1 296 ? -8.327 0.755 40.353 1.00 42.09 296 PRO A O 1
ATOM 2275 N N . GLU A 1 297 ? -9.803 -0.188 38.954 1.00 44.00 297 GLU A N 1
ATOM 2276 C CA . GLU A 1 297 ? -9.513 -1.599 39.284 1.00 44.00 297 GLU A CA 1
ATOM 2277 C C . GLU A 1 297 ? -8.720 -2.384 38.220 1.00 44.00 297 GLU A C 1
ATOM 2279 O O . GLU A 1 297 ? -8.512 -3.590 38.348 1.00 44.00 297 GLU A O 1
ATOM 2284 N N . THR A 1 298 ? -8.281 -1.757 37.136 1.00 56.12 298 THR A N 1
ATOM 2285 C CA . THR A 1 298 ? -7.739 -2.499 35.985 1.00 56.12 298 THR A CA 1
ATOM 2286 C C . THR A 1 298 ? -6.218 -2.644 35.972 1.00 56.12 298 THR A C 1
ATOM 2288 O O . THR A 1 298 ? -5.488 -1.696 36.255 1.00 56.12 298 THR A O 1
ATOM 2291 N N . GLN A 1 299 ? -5.744 -3.819 35.543 1.00 68.88 299 GLN A N 1
ATOM 2292 C CA . GLN A 1 299 ? -4.325 -4.124 35.339 1.00 68.88 299 GLN A CA 1
ATOM 2293 C C . GLN A 1 299 ? -3.693 -3.272 34.229 1.00 68.88 299 GLN A C 1
ATOM 2295 O O . GLN A 1 299 ? -4.264 -3.115 33.149 1.00 68.88 299 GLN A O 1
ATOM 2300 N N . THR A 1 300 ? -2.469 -2.797 34.474 1.00 77.69 300 THR A N 1
ATOM 2301 C CA . THR A 1 300 ? -1.642 -2.103 33.483 1.00 77.69 300 THR A CA 1
ATOM 2302 C C . THR A 1 300 ? -1.459 -2.973 32.234 1.00 77.69 300 THR A C 1
ATOM 2304 O O . THR A 1 300 ? -0.995 -4.113 32.346 1.00 77.69 300 THR A O 1
ATOM 2307 N N . PRO A 1 301 ? -1.788 -2.474 31.032 1.00 82.31 301 PRO A N 1
ATOM 2308 C CA . PRO A 1 301 ? -1.728 -3.291 29.835 1.00 82.31 301 PRO A CA 1
ATOM 2309 C C . PRO A 1 301 ? -0.290 -3.584 29.418 1.00 82.31 301 PRO A C 1
ATOM 2311 O O . PRO A 1 301 ? 0.618 -2.764 29.574 1.00 82.31 301 PRO A O 1
ATOM 2314 N N . ARG A 1 302 ? -0.091 -4.762 28.831 1.00 85.56 302 ARG A N 1
ATOM 2315 C CA . ARG A 1 302 ? 1.193 -5.194 28.284 1.00 85.56 302 ARG A CA 1
ATOM 2316 C C . ARG A 1 302 ? 1.280 -4.809 26.812 1.00 85.56 302 ARG A C 1
ATOM 2318 O O . ARG A 1 302 ? 0.387 -5.147 26.046 1.00 85.56 302 ARG A O 1
ATOM 2325 N N . LEU A 1 303 ? 2.375 -4.162 26.413 1.00 86.81 303 LEU A N 1
ATOM 2326 C CA . LEU A 1 303 ? 2.648 -3.932 24.996 1.00 86.81 303 LEU A CA 1
ATOM 2327 C C . LEU A 1 303 ? 3.225 -5.190 24.341 1.00 86.81 303 LEU A C 1
ATOM 2329 O O . LEU A 1 303 ? 4.106 -5.856 24.894 1.00 86.81 303 LEU A O 1
ATOM 2333 N N . ASP A 1 304 ? 2.751 -5.463 23.133 1.00 81.56 304 ASP A N 1
ATOM 2334 C CA . ASP A 1 304 ? 3.273 -6.472 22.219 1.00 81.56 304 ASP A CA 1
ATOM 2335 C C . ASP A 1 304 ? 3.338 -5.906 20.788 1.00 81.56 304 ASP A C 1
ATOM 2337 O O . ASP A 1 304 ? 3.243 -4.689 20.591 1.00 81.56 304 ASP A O 1
ATOM 2341 N N . GLN A 1 305 ? 3.580 -6.763 19.792 1.00 78.81 305 GLN A N 1
ATOM 2342 C CA . GLN A 1 305 ? 3.760 -6.330 18.403 1.00 78.81 305 GLN A CA 1
ATOM 2343 C C . GLN A 1 305 ? 2.489 -5.696 17.818 1.00 78.81 305 GLN A C 1
ATOM 2345 O O . GLN A 1 305 ? 2.581 -4.879 16.895 1.00 78.81 305 GLN A O 1
ATOM 2350 N N . THR A 1 306 ? 1.318 -6.044 18.355 1.00 75.75 306 THR A N 1
ATOM 2351 C CA . THR A 1 306 ? 0.031 -5.464 17.986 1.00 75.75 306 THR A CA 1
ATOM 2352 C C . THR A 1 306 ? -0.053 -4.055 18.566 1.00 75.75 306 THR A C 1
ATOM 2354 O O . THR A 1 306 ? 0.014 -3.882 19.784 1.00 75.75 306 THR A O 1
ATOM 2357 N N . PRO A 1 307 ? -0.220 -3.015 17.730 1.00 76.81 307 PRO A N 1
ATOM 2358 C CA . PRO A 1 307 ? -0.355 -1.659 18.232 1.00 76.81 307 PRO A CA 1
ATOM 2359 C C . PRO A 1 307 ? -1.553 -1.519 19.170 1.00 76.81 307 PRO A C 1
ATOM 2361 O O . PRO A 1 307 ? -2.694 -1.693 18.756 1.00 76.81 307 PRO A O 1
ATOM 2364 N N . MET A 1 308 ? -1.289 -1.125 20.409 1.00 80.62 308 MET A N 1
ATOM 2365 C CA . MET A 1 308 ? -2.268 -0.562 21.324 1.00 80.62 308 MET A CA 1
ATOM 2366 C C . MET A 1 308 ? -2.671 0.833 20.857 1.00 80.62 308 MET A C 1
ATOM 2368 O O . MET A 1 308 ? -1.820 1.589 20.375 1.00 80.62 308 MET A O 1
ATOM 2372 N N . ARG A 1 309 ? -3.951 1.193 21.015 1.00 80.62 309 ARG A N 1
ATOM 2373 C CA . ARG A 1 309 ? -4.463 2.504 20.600 1.00 80.62 309 ARG A CA 1
ATOM 2374 C C . ARG A 1 309 ? -5.383 3.146 21.618 1.00 80.62 309 ARG A C 1
ATOM 2376 O O . ARG A 1 309 ? -6.182 2.469 22.259 1.00 80.62 309 ARG A O 1
ATOM 2383 N N . VAL A 1 310 ? -5.336 4.473 21.672 1.00 82.75 310 VAL A N 1
ATOM 2384 C CA . VAL A 1 310 ? -6.312 5.301 22.382 1.00 82.75 310 VAL A CA 1
ATOM 2385 C C . VAL A 1 310 ? -6.676 6.516 21.556 1.00 82.75 310 VAL A C 1
ATOM 2387 O O . VAL A 1 310 ? -5.802 7.282 21.166 1.00 82.75 310 VAL A O 1
ATOM 2390 N N . ASN A 1 311 ? -7.978 6.703 21.349 1.00 84.00 311 ASN A N 1
ATOM 2391 C CA . ASN A 1 311 ? -8.533 7.979 20.921 1.00 84.00 311 ASN A CA 1
ATOM 2392 C C . ASN A 1 311 ? -8.838 8.796 22.177 1.00 84.00 311 ASN A C 1
ATOM 2394 O O . ASN A 1 311 ? -9.569 8.327 23.050 1.00 84.00 311 ASN A O 1
ATOM 2398 N N . ALA A 1 312 ? -8.274 9.992 22.275 1.00 86.19 312 ALA A N 1
ATOM 2399 C CA . ALA A 1 312 ? -8.473 10.875 23.414 1.00 86.19 312 ALA A CA 1
ATOM 2400 C C . ALA A 1 312 ? -8.458 12.339 22.972 1.00 86.19 312 ALA A C 1
ATOM 2402 O O . ALA A 1 312 ? -8.075 12.678 21.852 1.00 86.19 312 ALA A O 1
ATOM 2403 N N . ARG A 1 313 ? -8.882 13.208 23.885 1.00 89.81 313 ARG A N 1
ATOM 2404 C CA . ARG A 1 313 ? -8.823 14.658 23.742 1.00 89.81 313 ARG A CA 1
ATOM 2405 C C . ARG A 1 313 ? -7.948 15.214 24.847 1.00 89.81 313 ARG A C 1
ATOM 2407 O O . ARG A 1 313 ? -8.196 14.915 26.013 1.00 89.81 313 ARG A O 1
ATOM 2414 N N . ILE A 1 314 ? -6.937 16.000 24.493 1.00 90.06 314 ILE A N 1
ATOM 2415 C CA . ILE A 1 314 ? -6.124 16.743 25.456 1.00 90.06 314 ILE A CA 1
ATOM 2416 C C . ILE A 1 314 ? -6.604 18.186 25.489 1.00 90.06 314 ILE A C 1
ATOM 2418 O O . ILE A 1 314 ? -6.730 18.833 24.452 1.00 90.06 314 ILE A O 1
ATOM 2422 N N . GLU A 1 315 ? -6.910 18.680 26.682 1.00 91.62 315 GLU A N 1
ATOM 2423 C CA . GLU A 1 315 ? -7.313 20.072 26.856 1.00 91.62 315 GLU A CA 1
ATOM 2424 C C . GLU A 1 315 ? -6.127 21.024 26.647 1.00 91.62 315 GLU A C 1
ATOM 2426 O O . GLU A 1 315 ? -4.962 20.634 26.707 1.00 91.62 315 GLU A O 1
ATOM 2431 N N . GLY A 1 316 ? -6.416 22.292 26.371 1.00 88.31 316 GLY A N 1
ATOM 2432 C CA . GLY A 1 316 ? -5.381 23.300 26.164 1.00 88.31 316 GLY A CA 1
ATOM 2433 C C . GLY A 1 316 ? -4.580 23.654 27.428 1.00 88.31 316 GLY A C 1
ATOM 2434 O O . GLY A 1 316 ? -4.864 23.225 28.546 1.00 88.31 316 GLY A O 1
ATOM 2435 N N . GLY A 1 317 ? -3.563 24.498 27.265 1.00 88.44 317 GLY A N 1
ATOM 2436 C CA . GLY A 1 317 ? -2.778 25.062 28.362 1.00 88.44 317 GLY A CA 1
ATOM 2437 C C . GLY A 1 317 ? -1.727 24.091 28.899 1.00 88.44 317 GLY A C 1
ATOM 2438 O O . GLY A 1 317 ? -0.847 23.661 28.162 1.00 88.44 317 GLY A O 1
ATOM 2439 N N . ARG A 1 318 ? -1.784 23.780 30.200 1.00 88.62 318 ARG A N 1
ATOM 2440 C CA . ARG A 1 318 ? -0.829 22.882 30.886 1.00 88.62 318 ARG A CA 1
ATOM 2441 C C . ARG A 1 318 ? -1.355 21.450 31.041 1.00 88.62 318 ARG A C 1
ATOM 2443 O O . ARG A 1 318 ? -0.865 20.717 31.897 1.00 88.62 318 ARG A O 1
ATOM 2450 N N . ALA A 1 319 ? -2.377 21.072 30.272 1.00 90.69 319 ALA A N 1
ATOM 2451 C CA . ALA A 1 319 ? -2.973 19.751 30.391 1.00 90.69 319 ALA A CA 1
ATOM 2452 C C . ALA A 1 319 ? -1.979 18.641 30.020 1.00 90.69 319 ALA A C 1
ATOM 2454 O O . ALA A 1 319 ? -1.082 18.805 29.186 1.00 90.69 319 ALA A O 1
ATOM 2455 N N . LEU A 1 320 ? -2.174 17.504 30.676 1.00 91.44 320 LEU A N 1
ATOM 2456 C CA . LEU A 1 320 ? -1.288 16.352 30.697 1.00 91.44 320 LEU A CA 1
ATOM 2457 C C . LEU A 1 320 ? -2.167 15.108 30.821 1.00 91.44 320 LEU A C 1
ATOM 2459 O O . LEU A 1 320 ? -3.085 15.081 31.639 1.00 91.44 320 LEU A O 1
ATOM 2463 N N . GLN A 1 321 ? -1.864 14.080 30.038 1.00 91.75 321 GLN A N 1
ATOM 2464 C CA . GLN A 1 321 ? -2.457 12.751 30.164 1.00 91.75 321 GLN A CA 1
ATOM 2465 C C . GLN A 1 321 ? -1.360 11.692 30.232 1.00 91.75 321 GLN A C 1
ATOM 2467 O O . GLN A 1 321 ? -0.303 11.834 29.609 1.00 91.75 321 GLN A O 1
ATOM 2472 N N . GLN A 1 322 ? -1.599 10.646 31.021 1.00 90.00 322 GLN A N 1
ATOM 2473 C CA . GLN A 1 322 ? -0.632 9.585 31.276 1.00 90.00 322 GLN A CA 1
ATOM 2474 C C . GLN A 1 322 ? -1.242 8.215 31.019 1.00 90.00 322 GLN A C 1
ATOM 2476 O O . GLN A 1 322 ? -2.378 7.955 31.403 1.00 90.00 322 GLN A O 1
ATOM 2481 N N . TYR A 1 323 ? -0.450 7.350 30.393 1.00 89.50 323 TYR A N 1
ATOM 2482 C CA . TYR A 1 323 ? -0.865 6.020 29.969 1.00 89.50 323 TYR A CA 1
ATOM 2483 C C . TYR A 1 323 ? 0.196 5.001 30.412 1.00 89.50 323 TYR A C 1
ATOM 2485 O O . TYR A 1 323 ? 1.259 4.926 29.781 1.00 89.50 323 TYR A O 1
ATOM 2493 N N . PRO A 1 324 ? -0.023 4.270 31.523 1.00 89.00 324 PRO A N 1
ATOM 2494 C CA . PRO A 1 324 ? 0.926 3.273 32.005 1.00 89.00 324 PRO A CA 1
ATOM 2495 C C . PRO A 1 324 ? 0.906 2.023 31.116 1.00 89.00 324 PRO A C 1
ATOM 2497 O O . PRO A 1 324 ? -0.127 1.652 30.554 1.00 89.00 324 PRO A O 1
ATOM 2500 N N . PHE A 1 325 ? 2.052 1.360 30.977 1.00 89.81 325 PHE A N 1
ATOM 2501 C CA . PHE A 1 325 ? 2.184 0.120 30.217 1.00 89.81 325 PHE A CA 1
ATOM 2502 C C . PHE A 1 325 ? 3.306 -0.779 30.754 1.00 89.81 325 PHE A C 1
ATOM 2504 O O . PHE A 1 325 ? 4.274 -0.311 31.356 1.00 89.81 325 PHE A O 1
ATOM 2511 N N . LEU A 1 326 ? 3.189 -2.081 30.491 1.00 90.38 326 LEU A N 1
ATOM 2512 C CA . LEU A 1 326 ? 4.170 -3.100 30.854 1.00 90.38 326 LEU A CA 1
ATOM 2513 C C . LEU A 1 326 ? 4.925 -3.619 29.629 1.00 90.38 326 LEU A C 1
ATOM 2515 O O . LEU A 1 326 ? 4.345 -3.900 28.578 1.00 90.38 326 LEU A O 1
ATOM 2519 N N . VAL A 1 327 ? 6.224 -3.834 29.812 1.00 91.50 327 VAL A N 1
ATOM 2520 C CA . VAL A 1 327 ? 7.109 -4.543 28.886 1.00 91.50 327 VAL A CA 1
ATOM 2521 C C . VAL A 1 327 ? 7.602 -5.802 29.595 1.00 91.50 327 VAL A C 1
ATOM 2523 O O . VAL A 1 327 ? 8.151 -5.723 30.690 1.00 91.50 327 VAL A O 1
ATOM 2526 N N . ALA A 1 328 ? 7.393 -6.979 29.007 1.00 88.56 328 ALA A N 1
ATOM 2527 C CA . ALA A 1 328 ? 7.689 -8.246 29.690 1.00 88.56 328 ALA A CA 1
ATOM 2528 C C . ALA A 1 328 ? 9.135 -8.737 29.533 1.00 88.56 328 ALA A C 1
ATOM 2530 O O . ALA A 1 328 ? 9.598 -9.552 30.324 1.00 88.56 328 ALA A O 1
ATOM 2531 N N . GLN A 1 329 ? 9.836 -8.268 28.506 1.00 92.81 329 GLN A N 1
ATOM 2532 C CA . GLN A 1 329 ? 11.208 -8.650 28.174 1.00 92.81 329 GLN A CA 1
ATOM 2533 C C . GLN A 1 329 ? 11.880 -7.505 27.424 1.00 92.81 329 GLN A C 1
ATOM 2535 O O . GLN A 1 329 ? 11.192 -6.587 26.982 1.00 92.81 329 GLN A O 1
ATOM 2540 N N . GLU A 1 330 ? 13.199 -7.554 27.242 1.00 93.88 330 GLU A N 1
ATOM 2541 C CA . GLU A 1 330 ? 13.894 -6.502 26.499 1.00 93.88 330 GLU A CA 1
ATOM 2542 C C . GLU A 1 330 ? 13.275 -6.308 25.103 1.00 93.88 330 GLU A C 1
ATOM 2544 O O . GLU A 1 330 ? 13.219 -7.241 24.303 1.00 93.88 330 GLU A O 1
ATOM 2549 N N . SER A 1 331 ? 12.758 -5.107 24.841 1.00 93.38 331 SER A N 1
ATOM 2550 C CA . SER A 1 331 ? 11.951 -4.819 23.656 1.00 93.38 331 SER A CA 1
ATOM 2551 C C . SER A 1 331 ? 12.285 -3.456 23.053 1.00 93.38 331 SER A C 1
ATOM 2553 O O . SER A 1 331 ? 12.580 -2.493 23.767 1.00 93.38 331 SER A O 1
ATOM 2555 N N . TYR A 1 332 ? 12.179 -3.356 21.730 1.00 92.94 332 TYR A N 1
ATOM 2556 C CA . TYR A 1 332 ? 12.026 -2.081 21.045 1.00 92.94 332 TYR A CA 1
ATOM 2557 C C . TYR A 1 332 ? 10.573 -1.628 21.175 1.00 92.94 332 TYR A C 1
ATOM 2559 O O . TYR A 1 332 ? 9.660 -2.287 20.680 1.00 92.94 332 TYR A O 1
ATOM 2567 N N . VAL A 1 333 ? 10.358 -0.507 21.857 1.00 92.38 333 VAL A N 1
ATOM 2568 C CA . VAL A 1 333 ? 9.041 0.100 22.057 1.00 92.38 333 VAL A CA 1
ATOM 2569 C C . VAL A 1 333 ? 8.901 1.296 21.138 1.00 92.38 333 VAL A C 1
ATOM 2571 O O . VAL A 1 333 ? 9.760 2.174 21.124 1.00 92.38 333 VAL A O 1
ATOM 2574 N N . GLU A 1 334 ? 7.813 1.324 20.381 1.00 91.62 334 GLU A N 1
ATOM 2575 C CA . GLU A 1 334 ? 7.437 2.408 19.485 1.00 91.62 334 GLU A CA 1
ATOM 2576 C C . GLU A 1 334 ? 6.197 3.109 20.032 1.00 91.62 334 GLU A C 1
ATOM 2578 O O . GLU A 1 334 ? 5.217 2.447 20.365 1.00 91.62 334 GLU A O 1
ATOM 2583 N N . VAL A 1 335 ? 6.244 4.437 20.107 1.00 91.25 335 VAL A N 1
ATOM 2584 C CA . VAL A 1 335 ? 5.132 5.296 20.525 1.00 91.25 335 VAL A CA 1
ATOM 2585 C C . VAL A 1 335 ? 4.954 6.385 19.479 1.00 91.25 335 VAL A C 1
ATOM 2587 O O . VAL A 1 335 ? 5.935 6.998 19.064 1.00 91.25 335 VAL A O 1
ATOM 2590 N N . ASP A 1 336 ? 3.724 6.633 19.045 1.00 89.00 336 ASP A N 1
ATOM 2591 C CA . ASP A 1 336 ? 3.434 7.679 18.070 1.00 89.00 336 ASP A CA 1
ATOM 2592 C C . ASP A 1 336 ? 2.061 8.313 18.275 1.00 89.00 336 ASP A C 1
ATOM 2594 O O . ASP A 1 336 ? 1.118 7.676 18.747 1.00 89.00 336 ASP A O 1
ATOM 2598 N N . ILE A 1 337 ? 1.959 9.559 17.826 1.00 87.12 337 ILE A N 1
ATOM 2599 C CA . ILE A 1 337 ? 0.704 10.254 17.556 1.00 87.12 337 ILE A CA 1
ATOM 2600 C C . ILE A 1 337 ? 0.793 10.731 16.100 1.00 87.12 337 ILE A C 1
ATOM 2602 O O . ILE A 1 337 ? 1.370 11.796 15.846 1.00 87.12 337 ILE A O 1
ATOM 2606 N N . PRO A 1 338 ? 0.279 9.958 15.124 1.00 79.50 338 PRO A N 1
ATOM 2607 C CA . PRO A 1 338 ? 0.372 10.325 13.715 1.00 79.50 338 PRO A CA 1
ATOM 2608 C C . PRO A 1 338 ? -0.234 11.709 13.474 1.00 79.50 338 PRO A C 1
ATOM 2610 O O . PRO A 1 338 ? -1.346 11.975 13.927 1.00 79.50 338 PRO A O 1
ATOM 2613 N N . THR A 1 339 ? 0.446 12.584 12.728 1.00 75.81 339 THR A N 1
ATOM 2614 C CA . THR A 1 339 ? -0.042 13.950 12.451 1.00 75.81 339 THR A CA 1
ATOM 2615 C C . THR A 1 339 ? -1.449 13.959 11.848 1.00 75.81 339 THR A C 1
ATOM 2617 O O . THR A 1 339 ? -2.274 14.774 12.245 1.00 75.81 339 THR A O 1
ATOM 2620 N N . ALA A 1 340 ? -1.762 12.998 10.974 1.00 71.56 340 ALA A N 1
ATOM 2621 C CA . ALA A 1 340 ? -3.092 12.845 10.377 1.00 71.56 340 ALA A CA 1
ATOM 2622 C C . ALA A 1 340 ? -4.207 12.497 11.387 1.00 71.56 340 ALA A C 1
ATOM 2624 O O . ALA A 1 340 ? -5.385 12.669 11.087 1.00 71.56 340 ALA A O 1
ATOM 2625 N N . SER A 1 341 ? -3.851 12.006 12.579 1.00 75.50 341 SER A N 1
ATOM 2626 C CA . SER A 1 341 ? -4.803 11.683 13.650 1.00 75.50 341 SER A CA 1
ATOM 2627 C C . SER A 1 341 ? -5.093 12.857 14.585 1.00 75.50 341 SER A C 1
ATOM 2629 O O . SER A 1 341 ? -6.006 12.768 15.403 1.00 75.50 341 SER A O 1
ATOM 2631 N N . VAL A 1 342 ? -4.330 13.951 14.480 1.00 80.69 342 VAL A N 1
ATOM 2632 C CA . VAL A 1 342 ? -4.494 15.124 15.341 1.00 80.69 342 VAL A CA 1
ATOM 2633 C C . VAL A 1 342 ? -5.529 16.066 14.736 1.00 80.69 342 VAL A C 1
ATOM 2635 O O . VAL A 1 342 ? -5.333 16.603 13.647 1.00 80.69 342 VAL A O 1
ATOM 2638 N N . ARG A 1 343 ? -6.617 16.323 15.465 1.00 83.19 343 ARG A N 1
ATOM 2639 C CA . ARG A 1 343 ? -7.608 17.346 15.107 1.00 83.19 343 ARG A CA 1
ATOM 2640 C C . ARG A 1 343 ? -7.447 18.539 16.039 1.00 83.19 343 ARG A C 1
ATOM 2642 O O . ARG A 1 343 ? -7.750 18.457 17.226 1.00 83.19 343 ARG A O 1
ATOM 2649 N N . GLY A 1 344 ? -6.933 19.646 15.507 1.00 79.94 344 GLY A N 1
ATOM 2650 C CA . GLY A 1 344 ? -6.727 20.879 16.264 1.00 79.94 344 GLY A CA 1
ATOM 2651 C C . GLY A 1 344 ? -5.727 21.845 15.615 1.00 79.94 344 GLY A C 1
ATOM 2652 O O . GLY A 1 344 ? -5.187 21.572 14.540 1.00 79.94 344 GLY A O 1
ATOM 2653 N N . PRO A 1 345 ? -5.451 22.994 16.257 1.00 77.56 345 PRO A N 1
ATOM 2654 C CA . PRO A 1 345 ? -4.646 24.070 15.674 1.00 77.56 345 PRO A CA 1
ATOM 2655 C C . PRO A 1 345 ? -3.135 23.815 15.681 1.00 77.56 345 PRO A C 1
ATOM 2657 O O . PRO A 1 345 ? -2.404 24.602 15.083 1.00 77.56 345 PRO A O 1
ATOM 2660 N N . HIS A 1 346 ? -2.646 22.729 16.294 1.00 77.19 346 HIS A N 1
ATOM 2661 C CA . HIS A 1 346 ? -1.240 22.316 16.230 1.00 77.19 346 HIS A CA 1
ATOM 2662 C C . HIS A 1 346 ? -1.107 20.952 15.531 1.00 77.19 346 HIS A C 1
ATOM 2664 O O . HIS A 1 346 ? -1.915 20.063 15.777 1.00 77.19 346 HIS A O 1
ATOM 2670 N N . PRO A 1 347 ? -0.113 20.766 14.637 1.00 67.75 347 PRO A N 1
ATOM 2671 C CA . PRO A 1 347 ? 0.011 19.539 13.838 1.00 67.75 347 PRO A CA 1
ATOM 2672 C C . PRO A 1 347 ? 0.706 18.398 14.605 1.00 67.75 347 PRO A C 1
ATOM 2674 O O . PRO A 1 347 ? 0.892 17.298 14.088 1.00 67.75 347 PRO A O 1
ATOM 2677 N N . ALA A 1 348 ? 1.138 18.669 15.835 1.00 74.50 348 ALA A N 1
ATOM 2678 C CA . ALA A 1 348 ? 1.849 17.738 16.686 1.00 74.50 348 ALA A CA 1
ATOM 2679 C C . ALA A 1 348 ? 1.366 17.895 18.127 1.00 74.50 348 ALA A C 1
ATOM 2681 O O . ALA A 1 348 ? 1.104 19.015 18.565 1.00 74.50 348 ALA A O 1
ATOM 2682 N N . VAL A 1 349 ? 1.272 16.773 18.838 1.00 84.50 349 VAL A N 1
ATOM 2683 C CA . VAL A 1 349 ? 0.990 16.711 20.273 1.00 84.50 349 VAL A CA 1
ATOM 2684 C C . VAL A 1 349 ? 2.235 16.112 20.935 1.00 84.50 349 VAL A C 1
ATOM 2686 O O . VAL A 1 349 ? 2.599 14.983 20.593 1.00 84.50 349 VAL A O 1
ATOM 2689 N N . PRO A 1 350 ? 2.935 16.853 21.816 1.00 88.44 350 PRO A N 1
ATOM 2690 C CA . PRO A 1 350 ? 4.129 16.362 22.490 1.00 88.44 350 PRO A CA 1
ATOM 2691 C C . PRO A 1 350 ? 3.898 15.028 23.207 1.00 88.44 350 PRO A C 1
ATOM 2693 O O . PRO A 1 350 ? 2.973 14.892 24.012 1.00 88.44 350 PRO A O 1
ATOM 2696 N N . VAL A 1 351 ? 4.779 14.064 22.933 1.00 90.75 351 VAL A N 1
ATOM 2697 C CA . VAL A 1 351 ? 4.760 12.726 23.531 1.00 90.75 351 VAL A CA 1
ATOM 2698 C C . VAL A 1 351 ? 6.155 12.313 24.001 1.00 90.75 351 VAL A C 1
ATOM 2700 O O . VAL A 1 351 ? 7.135 12.444 23.263 1.00 90.75 351 VAL A O 1
ATOM 2703 N N . ASP A 1 352 ? 6.220 11.795 25.227 1.00 90.19 352 ASP A N 1
ATOM 2704 C CA . ASP A 1 352 ? 7.423 11.256 25.866 1.00 90.19 352 ASP A CA 1
ATOM 2705 C C . ASP A 1 352 ? 7.111 9.931 26.573 1.00 90.19 352 ASP A C 1
ATOM 2707 O O . ASP A 1 352 ? 5.982 9.701 27.006 1.00 90.19 352 ASP A O 1
ATOM 2711 N N . VAL A 1 353 ? 8.127 9.091 26.776 1.00 92.19 353 VAL A N 1
ATOM 2712 C CA . VAL A 1 353 ? 8.051 7.930 27.677 1.00 92.19 353 VAL A CA 1
ATOM 2713 C C . VAL A 1 353 ? 8.878 8.197 28.926 1.00 92.19 353 VAL A C 1
ATOM 2715 O O . VAL A 1 353 ? 10.022 8.652 28.851 1.00 92.19 353 VAL A O 1
ATOM 2718 N N . LEU A 1 354 ? 8.287 7.900 30.077 1.00 92.44 354 LEU A N 1
ATOM 2719 C CA . LEU A 1 354 ? 8.868 8.057 31.399 1.00 92.44 354 LEU A CA 1
ATOM 2720 C C . LEU A 1 354 ? 9.292 6.693 31.963 1.00 92.44 354 LEU A C 1
ATOM 2722 O O . LEU A 1 354 ? 8.569 5.704 31.827 1.00 92.44 354 LEU A O 1
ATOM 2726 N N . GLY A 1 355 ? 10.461 6.648 32.606 1.00 90.62 355 GLY A N 1
ATOM 2727 C CA . GLY A 1 355 ? 10.917 5.495 33.393 1.00 90.62 355 GLY A CA 1
ATOM 2728 C C . GLY A 1 355 ? 10.396 5.501 34.837 1.00 90.62 355 GLY A C 1
ATOM 2729 O O . GLY A 1 355 ? 9.661 6.401 35.236 1.00 90.62 355 GLY A O 1
ATOM 2730 N N . ARG A 1 356 ? 10.862 4.544 35.658 1.00 77.62 356 ARG A N 1
ATOM 2731 C CA . ARG A 1 356 ? 10.422 4.317 37.058 1.00 77.62 356 ARG A CA 1
ATOM 2732 C C . ARG A 1 356 ? 10.497 5.534 38.003 1.00 77.62 356 ARG A C 1
ATOM 2734 O O . ARG A 1 356 ? 9.812 5.541 39.015 1.00 77.62 356 ARG A O 1
ATOM 2741 N N . ASN A 1 357 ? 11.276 6.567 37.667 1.00 81.62 357 ASN A N 1
ATOM 2742 C CA . ASN A 1 357 ? 11.426 7.794 38.468 1.00 81.62 357 ASN A CA 1
ATOM 2743 C C . ASN A 1 357 ? 10.788 9.029 37.804 1.00 81.62 357 ASN A C 1
ATOM 2745 O O . ASN A 1 357 ? 11.231 10.149 38.044 1.00 81.62 357 ASN A O 1
ATOM 2749 N N . ASN A 1 358 ? 9.832 8.844 36.887 1.00 81.00 358 ASN A N 1
ATOM 2750 C CA . ASN A 1 358 ? 9.282 9.908 36.033 1.00 81.00 358 ASN A CA 1
ATOM 2751 C C . ASN A 1 358 ? 10.331 10.657 35.185 1.00 81.00 358 ASN A C 1
ATOM 2753 O O . ASN A 1 358 ? 10.061 11.730 34.642 1.00 81.00 358 ASN A O 1
ATOM 2757 N N . ALA A 1 359 ? 11.528 10.085 35.039 1.00 88.19 359 ALA A N 1
ATOM 2758 C CA . ALA A 1 359 ? 12.573 10.623 34.186 1.00 88.19 359 ALA A CA 1
ATOM 2759 C C . ALA A 1 359 ? 12.226 10.360 32.718 1.00 88.19 359 ALA A C 1
ATOM 2761 O O . ALA A 1 359 ? 11.914 9.224 32.347 1.00 88.19 359 ALA A O 1
ATOM 2762 N N . VAL A 1 360 ? 12.304 11.405 31.890 1.00 86.44 360 VAL A N 1
ATOM 2763 C CA . VAL A 1 360 ? 12.112 11.293 30.440 1.00 86.44 360 VAL A CA 1
ATOM 2764 C C . VAL A 1 360 ? 13.214 10.411 29.867 1.00 86.44 360 VAL A C 1
ATOM 2766 O O . VAL A 1 360 ? 14.403 10.686 30.042 1.00 86.44 360 VAL A O 1
ATOM 2769 N N . LEU A 1 361 ? 12.816 9.340 29.189 1.00 89.81 361 LEU A N 1
ATOM 2770 C CA . LEU A 1 361 ? 13.750 8.436 28.540 1.00 89.81 361 LEU A CA 1
ATOM 2771 C C . LEU A 1 361 ? 14.272 9.051 27.243 1.00 89.81 361 LEU A C 1
ATOM 2773 O O . LEU A 1 361 ? 13.553 9.720 26.499 1.00 89.81 361 LEU A O 1
ATOM 2777 N N . LYS A 1 362 ? 15.543 8.783 26.941 1.00 86.38 362 LYS A N 1
ATOM 2778 C CA . LYS A 1 362 ? 16.155 9.208 25.684 1.00 86.38 362 LYS A CA 1
ATOM 2779 C C . LYS A 1 362 ? 15.611 8.354 24.540 1.00 86.38 362 LYS A C 1
ATOM 2781 O O . LYS A 1 362 ? 15.763 7.134 24.557 1.00 86.38 362 LYS A O 1
ATOM 2786 N N . THR A 1 363 ? 15.013 8.998 23.541 1.00 85.12 363 THR A N 1
ATOM 2787 C CA . THR A 1 363 ? 14.581 8.310 22.319 1.00 85.12 363 THR A CA 1
ATOM 2788 C C . THR A 1 363 ? 15.793 7.843 21.514 1.00 85.12 363 THR A C 1
ATOM 2790 O O . THR A 1 363 ? 16.795 8.555 21.387 1.00 85.12 363 THR A O 1
ATOM 2793 N N . ILE A 1 364 ? 15.684 6.656 20.925 1.00 82.69 364 ILE A N 1
ATOM 2794 C CA . ILE A 1 364 ? 16.511 6.244 19.794 1.00 82.69 364 ILE A CA 1
ATOM 2795 C C . ILE A 1 364 ? 16.208 7.223 18.657 1.00 82.69 364 ILE A C 1
ATOM 2797 O O . ILE A 1 364 ? 15.061 7.638 18.477 1.00 82.69 364 ILE A O 1
ATOM 2801 N N . HIS A 1 365 ? 17.238 7.665 17.938 1.00 67.06 365 HIS A N 1
ATOM 2802 C CA . HIS A 1 365 ? 17.053 8.608 16.842 1.00 67.06 365 HIS A CA 1
ATOM 2803 C C . HIS A 1 365 ? 16.314 7.936 15.685 1.00 67.06 365 HIS A C 1
ATOM 2805 O O . HIS A 1 365 ? 16.828 6.984 15.098 1.00 67.06 365 HIS A O 1
ATOM 2811 N N . ILE A 1 366 ? 15.166 8.499 15.318 1.00 65.31 366 ILE A N 1
ATOM 2812 C CA . ILE A 1 366 ? 14.322 8.011 14.233 1.00 65.31 366 ILE A CA 1
ATOM 2813 C C . ILE A 1 366 ? 14.424 8.977 13.070 1.00 65.31 366 ILE A C 1
ATOM 2815 O O . ILE A 1 366 ? 14.093 10.154 13.208 1.00 65.31 366 ILE A O 1
ATOM 2819 N N . VAL A 1 367 ? 14.841 8.472 11.914 1.00 54.78 367 VAL A N 1
ATOM 2820 C CA . VAL A 1 367 ? 14.825 9.267 10.690 1.00 54.78 367 VAL A CA 1
ATOM 2821 C C . VAL A 1 367 ? 13.537 8.956 9.941 1.00 54.78 367 VAL A C 1
ATOM 2823 O O . VAL A 1 367 ? 13.499 8.111 9.053 1.00 54.78 367 VAL A O 1
ATOM 2826 N N . ASN A 1 368 ? 12.452 9.620 10.328 1.00 64.31 368 ASN A N 1
ATOM 2827 C CA . ASN A 1 368 ? 11.235 9.624 9.529 1.00 64.31 368 ASN A CA 1
ATOM 2828 C C . ASN A 1 368 ? 10.617 11.031 9.527 1.00 64.31 368 ASN A C 1
ATOM 2830 O O . ASN A 1 368 ? 9.830 11.346 10.422 1.00 64.31 368 ASN A O 1
ATOM 2834 N N . PRO A 1 369 ? 10.957 11.888 8.543 1.00 59.41 369 PRO A N 1
ATOM 2835 C CA . PRO A 1 369 ? 10.470 13.268 8.500 1.00 59.41 369 PRO A CA 1
ATOM 2836 C C . PRO A 1 369 ? 8.938 13.363 8.411 1.00 59.41 369 PRO A C 1
ATOM 2838 O O . PRO A 1 369 ? 8.376 14.399 8.748 1.00 59.41 369 PRO A O 1
ATOM 2841 N N . SER A 1 370 ? 8.256 12.283 8.015 1.00 64.38 370 SER A N 1
ATOM 2842 C CA . SER A 1 370 ? 6.793 12.230 7.929 1.00 64.38 370 SER A CA 1
ATOM 2843 C C . SER A 1 370 ? 6.082 11.892 9.248 1.00 64.38 370 SER A C 1
ATOM 2845 O O . SER A 1 370 ? 4.862 12.020 9.330 1.00 64.38 370 SER A O 1
ATOM 2847 N N . ARG A 1 371 ? 6.811 11.455 10.287 1.00 72.50 371 ARG A N 1
ATOM 2848 C CA . ARG A 1 371 ? 6.242 11.078 11.595 1.00 72.50 371 ARG A CA 1
ATOM 2849 C C . ARG A 1 371 ? 6.973 11.800 12.735 1.00 72.50 371 ARG A C 1
ATOM 2851 O O . ARG A 1 371 ? 7.741 11.178 13.467 1.00 72.50 371 ARG A O 1
ATOM 2858 N N . PRO A 1 372 ? 6.755 13.116 12.908 1.00 72.94 372 PRO A N 1
ATOM 2859 C CA . PRO A 1 372 ? 7.506 13.932 13.869 1.00 72.94 372 PRO A CA 1
ATOM 2860 C C . PRO A 1 372 ? 7.258 13.569 15.346 1.00 72.94 372 PRO A C 1
ATOM 2862 O O . PRO A 1 372 ? 8.104 13.853 16.200 1.00 72.94 372 PRO A O 1
ATOM 2865 N N . ASN A 1 373 ? 6.133 12.922 15.666 1.00 81.31 373 ASN A N 1
ATOM 2866 C CA . ASN A 1 373 ? 5.802 12.470 17.025 1.00 81.31 373 ASN A CA 1
ATOM 2867 C C . ASN A 1 373 ? 6.279 11.045 17.324 1.00 81.31 373 ASN A C 1
ATOM 2869 O O . ASN A 1 373 ? 6.172 10.602 18.464 1.00 81.31 373 ASN A O 1
ATOM 2873 N N . LEU A 1 374 ? 6.848 10.348 16.339 1.00 85.75 374 LEU A N 1
ATOM 2874 C CA . LEU A 1 374 ? 7.320 8.988 16.522 1.00 85.75 374 LEU A CA 1
ATOM 2875 C C . LEU A 1 374 ? 8.498 8.993 17.499 1.00 85.75 374 LEU A C 1
ATOM 2877 O O . LEU A 1 374 ? 9.450 9.771 17.368 1.00 85.75 374 LEU A O 1
ATOM 2881 N N . ARG A 1 375 ? 8.423 8.129 18.504 1.00 88.19 375 ARG A N 1
ATOM 2882 C CA . ARG A 1 375 ? 9.452 7.902 19.517 1.00 88.19 375 ARG A CA 1
ATOM 2883 C C . ARG A 1 375 ? 9.727 6.415 19.627 1.00 88.19 375 ARG A C 1
ATOM 2885 O O . ARG A 1 375 ? 8.826 5.590 19.482 1.00 88.19 375 ARG A O 1
ATOM 2892 N N . ARG A 1 376 ? 10.988 6.075 19.879 1.00 90.44 376 ARG A N 1
ATOM 2893 C CA . ARG A 1 376 ? 11.441 4.691 19.990 1.00 90.44 376 ARG A CA 1
ATOM 2894 C C . ARG A 1 376 ? 12.392 4.542 21.140 1.00 90.44 376 ARG A C 1
ATOM 2896 O O . ARG A 1 376 ? 13.247 5.392 21.367 1.00 90.44 376 ARG A O 1
ATOM 2903 N N . TYR A 1 377 ? 12.271 3.422 21.822 1.00 91.62 377 TYR A N 1
ATOM 2904 C CA . TYR A 1 377 ? 13.036 3.144 23.018 1.00 91.62 377 TYR A CA 1
ATOM 2905 C C . TYR A 1 377 ? 13.476 1.691 23.005 1.00 91.62 377 TYR A C 1
ATOM 2907 O O . TYR A 1 377 ? 12.736 0.820 22.561 1.00 91.62 377 TYR A O 1
ATOM 2915 N N . LYS A 1 378 ? 14.673 1.426 23.523 1.00 92.12 378 LYS A N 1
ATOM 2916 C CA . LYS A 1 378 ? 15.077 0.078 23.915 1.00 92.12 378 LYS A CA 1
ATOM 2917 C C . LYS A 1 378 ? 14.808 -0.035 25.412 1.00 92.12 378 LYS A C 1
ATOM 2919 O O . LYS A 1 378 ? 15.491 0.621 26.196 1.00 92.12 378 LYS A O 1
ATOM 2924 N N . LEU A 1 379 ? 13.778 -0.787 25.789 1.00 93.44 379 LEU A N 1
ATOM 2925 C CA . LEU A 1 379 ? 13.318 -0.907 27.173 1.00 93.44 379 LEU A CA 1
ATOM 2926 C C . LEU A 1 379 ? 13.576 -2.315 27.699 1.00 93.44 379 LEU A C 1
ATOM 2928 O O . LEU A 1 379 ? 13.398 -3.291 26.976 1.00 93.44 379 LEU A O 1
ATOM 2932 N N . GLY A 1 380 ? 13.990 -2.410 28.962 1.00 93.81 380 GLY A N 1
ATOM 2933 C CA . GLY A 1 380 ? 14.040 -3.676 29.688 1.00 93.81 380 GLY A CA 1
ATOM 2934 C C . GLY A 1 380 ? 12.653 -4.086 30.200 1.00 93.81 380 GLY A C 1
ATOM 2935 O O . GLY A 1 380 ? 11.689 -3.335 30.046 1.00 93.81 380 GLY A O 1
ATOM 2936 N N . PRO A 1 381 ? 12.533 -5.260 30.838 1.00 93.94 381 PRO A N 1
ATOM 2937 C CA . PRO A 1 381 ? 11.285 -5.664 31.469 1.00 93.94 381 PRO A CA 1
ATOM 2938 C C . PRO A 1 381 ? 10.900 -4.715 32.618 1.00 93.94 381 PRO A C 1
ATOM 2940 O O . PRO A 1 381 ? 11.713 -4.408 33.497 1.00 93.94 381 PRO A O 1
ATOM 2943 N N . GLY A 1 382 ? 9.648 -4.262 32.638 1.00 92.12 382 GLY A N 1
ATOM 2944 C CA . GLY A 1 382 ? 9.132 -3.380 33.680 1.00 92.12 382 GLY A CA 1
ATOM 2945 C C . GLY A 1 382 ? 7.939 -2.529 33.259 1.00 92.12 382 GLY A C 1
ATOM 2946 O O . GLY A 1 382 ? 7.425 -2.647 32.148 1.00 92.12 382 GLY A O 1
ATOM 2947 N N . GLU A 1 383 ? 7.523 -1.668 34.184 1.00 91.44 383 GLU A N 1
ATOM 2948 C CA . GLU A 1 383 ? 6.470 -0.675 33.983 1.00 91.44 383 GLU A CA 1
ATOM 2949 C C . GLU A 1 383 ? 7.046 0.681 33.576 1.00 91.44 383 GLU A C 1
ATOM 2951 O O . GLU A 1 383 ? 8.084 1.118 34.090 1.00 91.44 383 GLU A O 1
ATOM 2956 N N . TYR A 1 384 ? 6.349 1.325 32.647 1.00 93.12 384 TYR A N 1
ATOM 2957 C CA . TYR A 1 384 ? 6.689 2.603 32.040 1.00 93.12 384 TYR A CA 1
ATOM 2958 C C . TYR A 1 384 ? 5.414 3.414 31.804 1.00 93.12 384 TYR A C 1
ATOM 2960 O O . TYR A 1 384 ? 4.316 2.862 31.761 1.00 93.12 384 TYR A O 1
ATOM 2968 N N . THR A 1 385 ? 5.558 4.721 31.587 1.00 92.12 385 THR A N 1
ATOM 2969 C CA . THR A 1 385 ? 4.406 5.613 31.382 1.00 92.12 385 THR A CA 1
ATOM 2970 C C . THR A 1 385 ? 4.600 6.465 30.142 1.00 92.12 385 THR A C 1
ATOM 2972 O O . THR A 1 385 ? 5.606 7.161 30.022 1.00 92.12 385 THR A O 1
ATOM 2975 N N . ILE A 1 386 ? 3.630 6.464 29.230 1.00 93.06 386 ILE A N 1
ATOM 2976 C CA . ILE A 1 386 ? 3.576 7.444 28.141 1.00 93.06 386 ILE A CA 1
ATOM 2977 C C . ILE A 1 386 ? 2.937 8.715 28.679 1.00 93.06 386 ILE A C 1
ATOM 2979 O O . ILE A 1 386 ? 1.865 8.677 29.280 1.00 93.06 386 ILE A O 1
ATOM 2983 N N . ARG A 1 387 ? 3.589 9.848 28.440 1.00 92.56 387 ARG A N 1
ATOM 2984 C CA . ARG A 1 387 ? 3.099 11.178 28.774 1.00 92.56 387 ARG A CA 1
ATOM 2985 C C . ARG A 1 387 ? 2.740 11.919 27.494 1.00 92.56 387 ARG A C 1
ATOM 2987 O O . ARG A 1 387 ? 3.612 12.153 26.663 1.00 92.56 387 ARG A O 1
ATOM 2994 N N . VAL A 1 388 ? 1.483 12.336 27.391 1.00 92.69 388 VAL A N 1
ATOM 2995 C CA . VAL A 1 388 ? 0.983 13.231 26.343 1.00 92.69 388 VAL A CA 1
ATOM 2996 C C . VAL A 1 388 ? 0.739 14.600 26.971 1.00 92.69 388 VAL A C 1
ATOM 2998 O O . VAL A 1 388 ? 0.064 14.692 27.998 1.00 92.69 388 VAL A O 1
ATOM 3001 N N . ALA A 1 389 ? 1.309 15.657 26.397 1.00 91.38 389 ALA A N 1
ATOM 3002 C CA . ALA A 1 389 ? 1.164 17.026 26.894 1.00 91.38 389 ALA A CA 1
ATOM 3003 C C . ALA A 1 389 ? 0.537 17.931 25.832 1.00 91.38 389 ALA A C 1
ATOM 3005 O O . ALA A 1 389 ? 0.711 17.700 24.637 1.00 91.38 389 ALA A O 1
ATOM 3006 N N . SER A 1 390 ? -0.195 18.960 26.265 1.00 89.94 390 SER A N 1
ATOM 3007 C CA . SER A 1 390 ? -0.789 19.920 25.334 1.00 89.94 390 SER A CA 1
ATOM 3008 C C . SER A 1 390 ? 0.291 20.656 24.532 1.00 89.94 390 SER A C 1
ATOM 3010 O O . SER A 1 390 ? 1.315 21.067 25.083 1.00 89.94 390 SER A O 1
ATOM 3012 N N . ALA A 1 391 ? 0.051 20.856 23.233 1.00 85.56 391 ALA A N 1
ATOM 3013 C CA . ALA A 1 391 ? 0.938 21.631 22.364 1.00 85.56 391 ALA A CA 1
ATOM 3014 C C . ALA A 1 391 ? 0.667 23.146 22.413 1.00 85.56 391 ALA A C 1
ATOM 3016 O O . ALA A 1 391 ? 1.441 23.925 21.856 1.00 85.56 391 ALA A O 1
ATOM 3017 N N . GLY A 1 392 ? -0.432 23.573 23.044 1.00 86.19 392 GLY A N 1
ATOM 3018 C CA . GLY A 1 392 ? -0.862 24.968 23.031 1.00 86.19 392 GLY A CA 1
ATOM 3019 C C . GLY A 1 392 ? -2.113 25.248 23.872 1.00 86.19 392 GLY A C 1
ATOM 3020 O O . GLY A 1 392 ? -2.541 24.417 24.669 1.00 86.19 392 GLY A O 1
ATOM 3021 N N . PRO A 1 393 ? -2.720 26.439 23.743 1.00 85.88 393 PRO A N 1
ATOM 3022 C CA . PRO A 1 393 ? -3.839 26.865 24.587 1.00 85.88 393 PRO A CA 1
ATOM 3023 C C . PRO A 1 393 ? -5.193 26.245 24.206 1.00 85.88 393 PRO A C 1
ATOM 3025 O O . PRO A 1 393 ? -6.157 26.416 24.943 1.00 85.88 393 PRO A O 1
ATOM 3028 N N . VAL A 1 394 ? -5.284 25.541 23.076 1.00 88.56 394 VAL A N 1
ATOM 3029 C CA . VAL A 1 394 ? -6.537 24.986 22.540 1.00 88.56 394 VAL A CA 1
ATOM 3030 C C . VAL A 1 394 ? -6.533 23.469 22.676 1.00 88.56 394 VAL A C 1
ATOM 3032 O O . VAL A 1 394 ? -5.488 22.842 22.513 1.00 88.56 394 VAL A O 1
ATOM 3035 N N . ALA A 1 395 ? -7.703 22.893 22.948 1.00 88.50 395 ALA A N 1
ATOM 3036 C CA . ALA A 1 395 ? -7.878 21.450 23.000 1.00 88.50 395 ALA A CA 1
ATOM 3037 C C . ALA A 1 395 ? -7.605 20.781 21.642 1.00 88.50 395 ALA A C 1
ATOM 3039 O O . ALA A 1 395 ? -7.833 21.372 20.582 1.00 88.50 395 ALA A O 1
ATOM 3040 N N . GLN A 1 396 ? -7.131 19.538 21.681 1.00 89.50 396 GLN A N 1
ATOM 3041 C CA . GLN A 1 396 ? -6.827 18.745 20.493 1.00 89.50 396 GLN A CA 1
ATOM 3042 C C . GLN A 1 396 ? -7.301 17.308 20.680 1.00 89.50 396 GLN A C 1
ATOM 3044 O O . GLN A 1 396 ? -6.986 16.680 21.693 1.00 89.50 396 GLN A O 1
ATOM 3049 N N . ASP A 1 397 ? -8.002 16.771 19.686 1.00 88.81 397 ASP A N 1
ATOM 3050 C CA . ASP A 1 397 ? -8.251 15.333 19.620 1.00 88.81 397 ASP A CA 1
ATOM 3051 C C . ASP A 1 397 ? -7.034 14.654 18.989 1.00 88.81 397 ASP A C 1
ATOM 3053 O O . ASP A 1 397 ? -6.404 15.203 18.079 1.00 88.81 397 ASP A O 1
ATOM 3057 N N . PHE A 1 398 ? -6.685 13.467 19.469 1.00 86.69 398 PHE A N 1
ATOM 3058 C CA . PHE A 1 398 ? -5.542 12.707 18.980 1.00 86.69 398 PHE A CA 1
ATOM 3059 C C . PHE A 1 398 ? -5.776 11.199 19.096 1.00 86.69 398 PHE A C 1
ATOM 3061 O O . PHE A 1 398 ? -6.585 10.734 19.904 1.00 86.69 398 PHE A O 1
ATOM 3068 N N . GLN A 1 399 ? -5.013 10.428 18.318 1.00 86.25 399 GLN A N 1
ATOM 3069 C CA . GLN A 1 399 ? -4.898 8.985 18.496 1.00 86.25 399 GLN A CA 1
ATOM 3070 C C . GLN A 1 399 ? -3.472 8.623 18.918 1.00 86.25 399 GLN A C 1
ATOM 3072 O O . GLN A 1 399 ? -2.532 8.722 18.130 1.00 86.25 399 GLN A O 1
ATOM 3077 N N . LEU A 1 400 ? -3.312 8.176 20.161 1.00 87.50 400 LEU A N 1
ATOM 3078 C CA . LEU A 1 400 ? -2.059 7.608 20.645 1.00 87.50 400 LEU A CA 1
ATOM 3079 C C . LEU A 1 400 ? -1.956 6.151 20.209 1.00 87.50 400 LEU A C 1
ATOM 3081 O O . LEU A 1 400 ? -2.914 5.387 20.339 1.00 87.50 400 LEU A O 1
ATOM 3085 N N . ARG A 1 401 ? -0.777 5.762 19.726 1.00 87.31 401 ARG A N 1
ATOM 3086 C CA . ARG A 1 401 ? -0.454 4.388 19.347 1.00 87.31 401 ARG A CA 1
ATOM 3087 C C . ARG A 1 401 ? 0.845 3.957 20.015 1.00 87.31 401 ARG A C 1
ATOM 3089 O O . ARG A 1 401 ? 1.811 4.718 20.005 1.00 87.31 401 ARG A O 1
ATOM 3096 N N . ALA A 1 402 ? 0.897 2.736 20.543 1.00 89.31 402 ALA A N 1
ATOM 3097 C CA . ALA A 1 402 ? 2.157 2.136 20.975 1.00 89.31 402 ALA A CA 1
ATOM 3098 C C . ALA A 1 402 ? 2.217 0.632 20.732 1.00 89.31 402 ALA A C 1
ATOM 3100 O O . ALA A 1 402 ? 1.203 -0.052 20.780 1.00 89.31 402 ALA A O 1
ATOM 3101 N N . ARG A 1 403 ? 3.420 0.115 20.501 1.00 89.00 403 ARG A N 1
ATOM 3102 C CA . ARG A 1 403 ? 3.704 -1.322 20.378 1.00 89.00 403 ARG A CA 1
ATOM 3103 C C . ARG A 1 403 ? 5.091 -1.638 20.906 1.00 89.00 403 ARG A C 1
ATOM 3105 O O . ARG A 1 403 ? 5.936 -0.750 21.009 1.00 89.00 403 ARG A O 1
ATOM 3112 N N . ALA A 1 404 ? 5.335 -2.907 21.189 1.00 90.31 404 ALA A N 1
ATOM 3113 C CA . ALA A 1 404 ? 6.630 -3.420 21.598 1.00 90.31 404 ALA A CA 1
ATOM 3114 C C . ALA A 1 404 ? 6.988 -4.679 20.805 1.00 90.31 404 ALA A C 1
ATOM 3116 O O . ALA A 1 404 ? 6.159 -5.558 20.604 1.00 90.31 404 ALA A O 1
ATOM 3117 N N . ILE A 1 405 ? 8.242 -4.803 20.390 1.00 90.88 405 ILE A N 1
ATOM 3118 C CA . ILE A 1 405 ? 8.768 -6.031 19.793 1.00 90.88 405 ILE A CA 1
ATOM 3119 C C . ILE A 1 405 ? 10.027 -6.466 20.528 1.00 90.88 405 ILE A C 1
ATOM 3121 O O . ILE A 1 405 ? 10.825 -5.621 20.922 1.00 90.88 405 ILE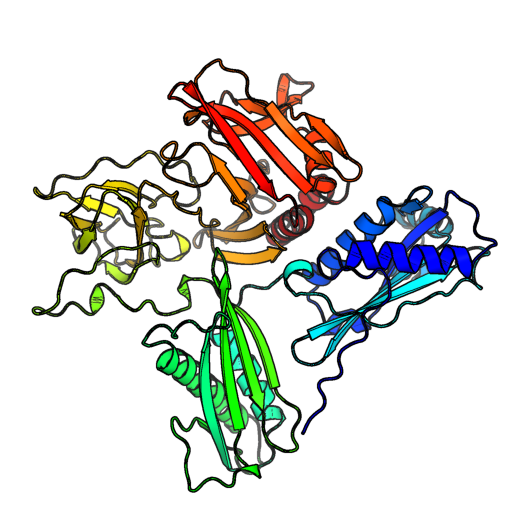 A O 1
ATOM 3125 N N . ASP A 1 406 ? 10.206 -7.772 20.718 1.00 90.81 406 ASP A N 1
ATOM 3126 C CA . ASP A 1 406 ? 11.441 -8.327 21.277 1.00 90.81 406 ASP A CA 1
ATOM 3127 C C . ASP A 1 406 ? 12.657 -7.859 20.463 1.00 90.81 406 ASP A C 1
ATOM 3129 O O . ASP A 1 406 ? 12.594 -7.798 19.237 1.00 90.81 406 ASP A O 1
ATOM 3133 N N . THR A 1 407 ? 13.772 -7.550 21.127 1.00 89.56 407 THR A N 1
ATOM 3134 C CA . THR A 1 407 ? 14.999 -7.092 20.450 1.00 89.56 407 THR A CA 1
ATOM 3135 C C . THR A 1 407 ? 15.665 -8.153 19.564 1.00 89.56 407 THR A C 1
ATOM 3137 O O . THR A 1 407 ? 16.577 -7.829 18.802 1.00 89.56 407 THR A O 1
ATOM 3140 N N . ARG A 1 408 ? 15.209 -9.412 19.633 1.00 87.56 408 ARG A N 1
ATOM 3141 C CA . ARG A 1 408 ? 15.515 -10.501 18.689 1.00 87.56 408 ARG A CA 1
ATOM 3142 C C . ARG A 1 408 ? 14.980 -10.249 17.282 1.00 87.56 408 ARG A C 1
ATOM 3144 O O . ARG A 1 408 ? 15.582 -10.754 16.334 1.00 87.56 408 ARG A O 1
ATOM 3151 N N . ASP A 1 409 ? 13.907 -9.474 17.174 1.00 88.19 409 ASP A N 1
ATOM 3152 C CA . ASP A 1 409 ? 13.260 -9.079 15.928 1.00 88.19 409 ASP A CA 1
ATOM 3153 C C . ASP A 1 409 ? 13.385 -7.560 15.715 1.00 88.19 409 ASP A C 1
ATOM 3155 O O . ASP A 1 409 ? 13.959 -6.828 16.525 1.00 88.19 409 ASP A O 1
ATOM 3159 N N . MET A 1 410 ? 12.864 -7.071 14.590 1.00 87.62 410 MET A N 1
ATOM 3160 C CA . MET A 1 410 ? 12.900 -5.654 14.227 1.00 87.62 410 MET A CA 1
ATOM 3161 C C . MET A 1 410 ? 11.487 -5.100 14.073 1.00 87.62 410 MET A C 1
ATOM 3163 O O . MET A 1 410 ? 10.609 -5.767 13.529 1.00 87.62 410 MET A O 1
ATOM 3167 N N . LEU A 1 411 ? 11.270 -3.846 14.479 1.00 85.94 411 LEU A N 1
ATOM 3168 C CA . LEU A 1 411 ? 10.013 -3.149 14.207 1.00 85.94 411 LEU A CA 1
ATOM 3169 C C . LEU A 1 411 ? 9.799 -3.053 12.693 1.00 85.94 411 LEU A C 1
ATOM 3171 O O . LEU A 1 411 ? 10.647 -2.527 11.974 1.00 85.94 411 LEU A O 1
ATOM 3175 N N . MET A 1 412 ? 8.645 -3.492 12.199 1.00 85.19 412 MET A N 1
ATOM 3176 C CA . MET A 1 412 ? 8.290 -3.251 10.801 1.00 85.19 412 MET A CA 1
ATOM 3177 C C . MET A 1 412 ? 7.946 -1.767 10.603 1.00 85.19 412 MET A C 1
ATOM 3179 O O . MET A 1 412 ? 7.117 -1.239 11.353 1.00 85.19 412 MET A O 1
ATOM 3183 N N . PRO A 1 413 ? 8.560 -1.054 9.638 1.00 82.31 413 PRO A N 1
ATOM 3184 C CA . PRO A 1 413 ? 8.156 0.308 9.317 1.00 82.31 413 PRO A CA 1
ATOM 3185 C C . PRO A 1 413 ? 6.695 0.364 8.890 1.00 82.31 413 PRO A C 1
ATOM 3187 O O . PRO A 1 413 ? 6.195 -0.539 8.232 1.00 82.31 413 PRO A O 1
ATOM 3190 N N . GLU A 1 414 ? 6.028 1.455 9.253 1.00 80.00 414 GLU A N 1
ATOM 3191 C CA . GLU A 1 414 ? 4.721 1.786 8.691 1.00 80.00 414 GLU A CA 1
ATOM 3192 C C . GLU A 1 414 ? 4.901 2.822 7.588 1.00 80.00 414 GLU A C 1
ATOM 3194 O O . GLU A 1 414 ? 5.714 3.745 7.729 1.00 80.00 414 GLU A O 1
ATOM 3199 N N . ALA A 1 415 ? 4.128 2.671 6.511 1.00 83.00 415 ALA A N 1
ATOM 3200 C CA . ALA A 1 415 ? 4.079 3.662 5.450 1.00 83.00 415 ALA A CA 1
ATOM 3201 C C . ALA A 1 415 ? 3.608 5.020 6.014 1.00 83.00 415 ALA A C 1
ATOM 3203 O O . ALA A 1 415 ? 2.693 5.060 6.841 1.00 83.00 415 ALA A O 1
ATOM 3204 N N . PRO A 1 416 ? 4.212 6.139 5.585 1.00 81.44 416 PRO A N 1
ATOM 3205 C CA . PRO A 1 416 ? 3.750 7.474 5.948 1.00 81.44 416 PRO A CA 1
ATOM 3206 C C . PRO A 1 416 ? 2.323 7.779 5.489 1.00 81.44 416 PRO A C 1
ATOM 3208 O O . PRO A 1 416 ? 1.939 7.399 4.388 1.00 81.44 416 PRO A O 1
ATOM 3211 N N . GLY A 1 417 ? 1.579 8.571 6.260 1.00 81.12 417 GLY A N 1
ATOM 3212 C CA . GLY A 1 417 ? 0.267 9.078 5.847 1.00 81.12 417 GLY A CA 1
ATOM 3213 C C . GLY A 1 417 ? -0.821 8.003 5.725 1.00 81.12 417 GLY A C 1
ATOM 3214 O O . GLY A 1 417 ? -0.705 6.898 6.249 1.00 81.12 417 GLY A O 1
ATOM 3215 N N . ARG A 1 418 ? -1.912 8.356 5.044 1.00 86.38 418 ARG A N 1
ATOM 3216 C CA . ARG A 1 418 ? -3.038 7.465 4.761 1.00 86.38 418 ARG A CA 1
ATOM 3217 C C . ARG A 1 418 ? -2.678 6.533 3.608 1.00 86.38 418 ARG A C 1
ATOM 3219 O O . ARG A 1 418 ? -2.316 6.995 2.526 1.00 86.38 418 ARG A O 1
ATOM 3226 N N . LEU A 1 419 ? -2.806 5.230 3.835 1.00 90.38 419 LEU A N 1
ATOM 3227 C CA . LEU A 1 419 ? -2.625 4.207 2.807 1.00 90.38 419 LEU A CA 1
ATOM 3228 C C . LEU A 1 419 ? -3.691 4.357 1.717 1.00 90.38 419 LEU A C 1
ATOM 3230 O O . LEU A 1 419 ? -4.867 4.562 2.012 1.00 90.38 419 LEU A O 1
ATOM 3234 N N . LEU A 1 420 ? -3.259 4.273 0.462 1.00 90.06 420 LEU A N 1
ATOM 3235 C CA . LEU A 1 420 ? -4.132 4.338 -0.707 1.00 90.06 420 LEU A CA 1
ATOM 3236 C C . LEU A 1 420 ? -4.272 2.960 -1.323 1.00 90.06 420 LEU A C 1
ATOM 3238 O O . LEU A 1 420 ? -5.379 2.459 -1.503 1.00 90.06 420 LEU A O 1
ATOM 3242 N N . ARG A 1 421 ? -3.134 2.351 -1.667 1.00 90.38 421 ARG A N 1
ATOM 3243 C CA . ARG A 1 421 ? -3.092 1.084 -2.392 1.00 90.38 421 ARG A CA 1
ATOM 3244 C C . ARG A 1 421 ? -1.880 0.258 -2.016 1.00 90.38 421 ARG A C 1
ATOM 3246 O O . ARG A 1 421 ? -0.834 0.805 -1.664 1.00 90.38 421 ARG A O 1
ATOM 3253 N N . ARG A 1 422 ? -2.022 -1.053 -2.164 1.00 92.06 422 ARG A N 1
ATOM 3254 C CA . ARG A 1 422 ? -0.933 -2.024 -2.116 1.00 92.06 422 ARG A CA 1
ATOM 3255 C C . ARG A 1 422 ? -0.806 -2.705 -3.473 1.00 92.06 422 ARG A C 1
ATOM 3257 O O . ARG A 1 422 ? -1.793 -3.153 -4.048 1.00 92.06 422 ARG A O 1
ATOM 3264 N N . PHE A 1 423 ? 0.418 -2.790 -3.966 1.00 89.19 423 PHE A N 1
ATOM 3265 C CA . PHE A 1 423 ? 0.790 -3.526 -5.166 1.00 89.19 423 PHE A CA 1
ATOM 3266 C C . PHE A 1 423 ? 1.879 -4.509 -4.760 1.00 89.19 423 PHE A C 1
ATOM 3268 O O . PHE A 1 423 ? 3.027 -4.108 -4.582 1.00 89.19 423 PHE A O 1
ATOM 3275 N N . GLN A 1 424 ? 1.513 -5.776 -4.571 1.00 88.00 424 GLN A N 1
ATOM 3276 C CA . GLN A 1 424 ? 2.418 -6.810 -4.063 1.00 88.00 424 GLN A CA 1
ATOM 3277 C C . GLN A 1 424 ? 3.127 -6.363 -2.764 1.00 88.00 424 GLN A C 1
ATOM 3279 O O . GLN A 1 424 ? 2.473 -6.235 -1.728 1.00 88.00 424 GLN A O 1
ATOM 3284 N N . ASP A 1 425 ? 4.436 -6.110 -2.786 1.00 91.62 425 ASP A N 1
ATOM 3285 C CA . ASP A 1 425 ? 5.203 -5.716 -1.593 1.00 91.62 425 ASP A CA 1
ATOM 3286 C C . ASP A 1 425 ? 5.275 -4.194 -1.385 1.00 91.62 425 ASP A C 1
ATOM 3288 O O . ASP A 1 425 ? 5.716 -3.724 -0.335 1.00 91.62 425 ASP A O 1
ATOM 3292 N N . TRP A 1 426 ? 4.802 -3.416 -2.362 1.00 93.50 426 TRP A N 1
ATOM 3293 C CA . TRP A 1 426 ? 4.862 -1.961 -2.350 1.00 93.50 426 TRP A CA 1
ATOM 3294 C C . TRP A 1 426 ? 3.532 -1.319 -1.966 1.00 93.50 426 TRP A C 1
ATOM 3296 O O . TRP A 1 426 ? 2.449 -1.799 -2.298 1.00 93.50 426 TRP A O 1
ATOM 3306 N N . TYR A 1 427 ? 3.625 -0.164 -1.320 1.00 93.62 427 TYR A N 1
ATOM 3307 C CA . TYR A 1 427 ? 2.491 0.632 -0.870 1.00 93.62 427 TYR A CA 1
ATOM 3308 C C . TYR A 1 427 ? 2.571 2.031 -1.464 1.00 93.62 427 TYR A C 1
ATOM 3310 O O . TYR A 1 427 ? 3.653 2.613 -1.552 1.00 93.62 427 TYR A O 1
ATOM 3318 N N . ALA A 1 428 ? 1.416 2.576 -1.828 1.00 92.81 428 ALA A N 1
ATOM 3319 C CA . ALA A 1 428 ? 1.238 3.987 -2.126 1.00 92.81 428 ALA A CA 1
ATOM 3320 C C . ALA A 1 428 ? 0.417 4.634 -1.008 1.00 92.81 428 ALA A C 1
ATOM 3322 O O . ALA A 1 428 ? -0.600 4.082 -0.574 1.00 92.81 428 ALA A O 1
ATOM 3323 N N . SER A 1 429 ? 0.845 5.802 -0.545 1.00 91.94 429 SER A N 1
ATOM 3324 C CA . SER A 1 429 ? 0.176 6.528 0.533 1.00 91.94 429 SER A CA 1
ATOM 3325 C C . SER A 1 429 ? 0.295 8.039 0.365 1.00 91.94 429 SER A C 1
ATOM 3327 O O . SER A 1 429 ? 1.109 8.535 -0.415 1.00 91.94 429 SER A O 1
ATOM 3329 N N . VAL A 1 430 ? -0.538 8.784 1.090 1.00 90.00 430 VAL A N 1
ATOM 3330 C CA . VAL A 1 430 ? -0.579 10.248 1.026 1.00 90.00 430 VAL A CA 1
ATOM 3331 C C . VAL A 1 430 ? -0.760 10.860 2.406 1.00 90.00 430 VAL A C 1
ATOM 3333 O O . VAL A 1 430 ? -1.573 10.412 3.212 1.00 90.00 430 VAL A O 1
ATOM 3336 N N . SER A 1 431 ? -0.004 11.914 2.678 1.00 85.69 431 SER A N 1
ATOM 3337 C CA . SER A 1 431 ? -0.228 12.821 3.797 1.00 85.69 431 SER A CA 1
ATOM 3338 C C . SER A 1 431 ? -0.685 14.160 3.242 1.00 85.69 431 SER A C 1
ATOM 3340 O O . SER A 1 431 ? -0.060 14.687 2.326 1.00 85.69 431 SER A O 1
ATOM 3342 N N . GLU A 1 432 ? -1.745 14.724 3.804 1.00 83.19 432 GLU A N 1
ATOM 3343 C CA . GLU A 1 432 ? -2.240 16.053 3.448 1.00 83.19 432 GLU A CA 1
ATOM 3344 C C . GLU A 1 432 ? -2.127 16.955 4.676 1.00 83.19 432 GLU A C 1
ATOM 3346 O O . GLU A 1 432 ? -2.544 16.567 5.768 1.00 83.19 432 GLU A O 1
ATOM 3351 N N . ASP A 1 433 ? -1.522 18.130 4.516 1.00 74.19 433 ASP A N 1
ATOM 3352 C CA . ASP A 1 433 ? -1.548 19.156 5.553 1.00 74.19 433 ASP A CA 1
ATOM 3353 C C . ASP A 1 433 ? -2.944 19.799 5.566 1.00 74.19 433 ASP A C 1
ATOM 3355 O O . ASP A 1 433 ? -3.301 20.492 4.612 1.00 74.19 433 ASP A O 1
ATOM 3359 N N . PRO A 1 434 ? -3.736 19.625 6.639 1.00 68.19 434 PRO A N 1
ATOM 3360 C CA . PRO A 1 434 ? -5.109 20.114 6.683 1.00 68.19 434 PRO A CA 1
ATOM 3361 C C . PRO A 1 434 ? -5.220 21.646 6.656 1.00 68.19 434 PRO A C 1
ATOM 3363 O O . PRO A 1 434 ? -6.312 22.166 6.448 1.00 68.19 434 PRO A O 1
ATOM 3366 N N . ARG A 1 435 ? -4.128 22.390 6.893 1.00 69.00 435 ARG A N 1
ATOM 3367 C CA . ARG A 1 435 ? -4.140 23.864 6.852 1.00 69.00 435 ARG A CA 1
ATOM 3368 C C . ARG A 1 435 ? -3.890 24.415 5.464 1.00 69.00 435 ARG A C 1
ATOM 3370 O O . ARG A 1 435 ? -4.478 25.426 5.098 1.00 69.00 435 ARG A O 1
ATOM 3377 N N . THR A 1 436 ? -2.971 23.794 4.734 1.00 75.88 436 THR A N 1
ATOM 3378 C CA . THR A 1 436 ? -2.517 24.277 3.424 1.00 75.88 436 THR A CA 1
ATOM 3379 C C . THR A 1 436 ? -3.135 23.491 2.271 1.00 75.88 436 THR A C 1
ATOM 3381 O O . THR A 1 436 ? -3.072 23.943 1.131 1.00 75.88 436 THR A O 1
ATOM 3384 N N . GLY A 1 437 ? -3.715 22.316 2.545 1.00 79.06 437 GLY A N 1
ATOM 3385 C CA . GLY A 1 437 ? -4.139 21.346 1.534 1.00 79.06 437 GLY A CA 1
ATOM 3386 C C . GLY A 1 437 ? -2.963 20.709 0.787 1.00 79.06 437 GLY A C 1
ATOM 3387 O O . GLY A 1 437 ? -3.166 19.978 -0.182 1.00 79.06 437 GLY A O 1
ATOM 3388 N N . GLN A 1 438 ? -1.718 20.989 1.196 1.00 82.44 438 GLN A N 1
ATOM 3389 C CA . GLN A 1 438 ? -0.538 20.471 0.521 1.00 82.44 438 GLN A CA 1
ATOM 3390 C C . GLN A 1 438 ? -0.437 18.964 0.733 1.00 82.44 438 GLN A C 1
ATOM 3392 O O . GLN A 1 438 ? -0.435 18.476 1.866 1.00 82.44 438 GLN A O 1
ATOM 3397 N N . ARG A 1 439 ? -0.273 18.227 -0.369 1.00 86.38 439 ARG A N 1
ATOM 3398 C CA . ARG A 1 439 ? -0.093 16.777 -0.332 1.00 86.38 439 ARG A CA 1
ATOM 3399 C C . ARG A 1 439 ? 1.370 16.399 -0.450 1.00 86.38 439 ARG A C 1
ATOM 3401 O O . ARG A 1 439 ? 2.123 16.963 -1.243 1.00 86.38 439 ARG A O 1
ATOM 3408 N N . THR A 1 440 ? 1.741 15.393 0.322 1.00 87.62 440 THR A N 1
ATOM 3409 C CA . THR A 1 440 ? 2.986 14.652 0.184 1.00 87.62 440 THR A CA 1
ATOM 3410 C C . THR A 1 440 ? 2.622 13.198 -0.070 1.00 87.62 440 THR A C 1
ATOM 3412 O O . THR A 1 440 ? 1.966 12.573 0.762 1.00 87.62 440 THR A O 1
ATOM 3415 N N . CYS A 1 441 ? 3.013 12.671 -1.225 1.00 90.88 441 CYS A N 1
ATOM 3416 C CA . CYS A 1 441 ? 2.718 11.305 -1.636 1.00 90.88 441 CYS A CA 1
ATOM 3417 C C . CYS A 1 441 ? 3.964 10.443 -1.512 1.00 90.88 441 CYS A C 1
ATOM 3419 O O . CYS A 1 441 ? 5.085 10.914 -1.731 1.00 90.88 441 CYS A O 1
ATOM 3421 N N . TYR A 1 442 ? 3.748 9.173 -1.197 1.00 91.81 442 TYR A N 1
ATOM 3422 C CA . TYR A 1 442 ? 4.812 8.222 -0.941 1.00 91.81 442 TYR A CA 1
ATOM 3423 C C . TYR A 1 442 ? 4.617 6.934 -1.734 1.00 91.81 442 TYR A C 1
ATOM 3425 O O . TYR A 1 442 ? 3.490 6.471 -1.917 1.00 91.81 442 TYR A O 1
ATOM 3433 N N . ALA A 1 443 ? 5.733 6.340 -2.151 1.00 93.75 443 ALA A N 1
ATOM 3434 C CA . ALA A 1 443 ? 5.821 4.937 -2.530 1.00 93.75 443 ALA A CA 1
ATOM 3435 C C . ALA A 1 443 ? 6.828 4.260 -1.598 1.00 93.75 443 ALA A C 1
ATOM 3437 O O . ALA A 1 443 ? 7.907 4.798 -1.348 1.00 93.75 443 ALA A O 1
ATOM 3438 N N . TYR A 1 444 ? 6.462 3.112 -1.042 1.00 92.69 444 TYR A N 1
ATOM 3439 C CA . TYR A 1 444 ? 7.154 2.545 0.110 1.00 92.69 444 TYR A CA 1
ATOM 3440 C C . TYR A 1 444 ? 7.204 1.014 0.045 1.00 92.69 444 TYR A C 1
ATOM 3442 O O . TYR A 1 444 ? 6.213 0.385 -0.321 1.00 92.69 444 TYR A O 1
ATOM 3450 N N . THR A 1 445 ? 8.324 0.422 0.467 1.00 94.06 445 THR A N 1
ATOM 3451 C CA . THR A 1 445 ? 8.435 -1.017 0.766 1.00 94.06 445 THR A CA 1
ATOM 3452 C C . THR A 1 445 ? 9.361 -1.246 1.958 1.00 94.06 445 THR A C 1
ATOM 3454 O O . THR A 1 445 ? 10.366 -0.551 2.116 1.00 94.06 445 THR A O 1
ATOM 3457 N N . ALA A 1 446 ? 9.060 -2.251 2.778 1.00 92.31 446 ALA A N 1
ATOM 3458 C CA . ALA A 1 446 ? 10.006 -2.786 3.756 1.00 92.31 446 ALA A CA 1
ATOM 3459 C C . ALA A 1 446 ? 10.947 -3.808 3.094 1.00 92.31 446 ALA A C 1
ATOM 3461 O O . ALA A 1 446 ? 10.639 -4.349 2.030 1.00 92.31 446 ALA A O 1
ATOM 3462 N N . ALA A 1 447 ? 12.083 -4.086 3.730 1.00 93.69 447 ALA A N 1
ATOM 3463 C CA . ALA A 1 447 ? 12.913 -5.232 3.381 1.00 93.69 447 ALA A CA 1
ATOM 3464 C C . ALA A 1 447 ? 12.177 -6.546 3.681 1.00 93.69 447 ALA A C 1
ATOM 3466 O O . ALA A 1 447 ? 11.512 -6.666 4.711 1.00 93.69 447 ALA A O 1
ATOM 3467 N N . GLN A 1 448 ? 12.326 -7.529 2.793 1.00 93.00 448 GLN A N 1
ATOM 3468 C CA . GLN A 1 448 ? 11.873 -8.902 3.024 1.00 93.00 448 GLN A CA 1
ATOM 3469 C C . GLN A 1 448 ? 12.825 -9.637 3.968 1.00 93.00 448 GLN A C 1
ATOM 3471 O O . GLN A 1 448 ? 12.390 -10.430 4.798 1.00 93.00 448 GLN A O 1
ATOM 3476 N N . GLU A 1 449 ? 14.119 -9.328 3.872 1.00 93.31 449 GLU A N 1
ATOM 3477 C CA . GLU A 1 449 ? 15.155 -9.914 4.712 1.00 93.31 449 GLU A CA 1
ATOM 3478 C C . GLU A 1 449 ? 16.151 -8.844 5.148 1.00 93.31 449 GLU A C 1
ATOM 3480 O O . GLU A 1 449 ? 16.522 -7.957 4.376 1.00 93.31 449 GLU A O 1
ATOM 3485 N N . ALA A 1 450 ? 16.597 -8.934 6.399 1.00 92.81 450 ALA A N 1
ATOM 3486 C CA . ALA A 1 450 ? 17.645 -8.080 6.927 1.00 92.81 450 ALA A CA 1
ATOM 3487 C C . ALA A 1 450 ? 18.427 -8.803 8.024 1.00 92.81 450 ALA A C 1
ATOM 3489 O O . ALA A 1 450 ? 17.851 -9.410 8.930 1.00 92.81 450 ALA A O 1
ATOM 3490 N N . GLY A 1 451 ? 19.749 -8.683 7.980 1.00 90.94 451 GLY A N 1
ATOM 3491 C CA . GLY A 1 451 ? 20.637 -9.231 8.993 1.00 90.94 451 GLY A CA 1
ATOM 3492 C C . GLY A 1 451 ? 21.932 -8.431 9.130 1.00 90.94 451 GLY A C 1
ATOM 3493 O O . GLY A 1 451 ? 22.304 -7.698 8.214 1.00 90.94 451 GLY A O 1
ATOM 3494 N N . PRO A 1 452 ? 22.638 -8.578 10.265 1.00 91.19 452 PRO A N 1
ATOM 3495 C CA . PRO A 1 452 ? 22.456 -9.631 11.270 1.00 91.19 452 PRO A CA 1
ATOM 3496 C C . PRO A 1 452 ? 21.402 -9.305 12.351 1.00 91.19 452 PRO A C 1
ATOM 3498 O O . PRO A 1 452 ? 20.924 -8.180 12.462 1.00 91.19 452 PRO A O 1
ATOM 3501 N N . ARG A 1 453 ? 21.042 -10.290 13.190 1.00 85.44 453 ARG A N 1
ATOM 3502 C CA . ARG A 1 453 ? 20.162 -10.061 14.358 1.00 85.44 453 ARG A CA 1
ATOM 3503 C C . ARG A 1 453 ? 20.790 -9.074 15.350 1.00 85.44 453 ARG A C 1
ATOM 3505 O O . ARG A 1 453 ? 22.021 -9.014 15.466 1.00 85.44 453 ARG A O 1
ATOM 3512 N N . TYR A 1 454 ? 19.939 -8.353 16.087 1.00 83.31 454 TYR A N 1
ATOM 3513 C CA . TYR A 1 454 ? 20.306 -7.311 17.066 1.00 83.31 454 TYR A CA 1
ATOM 3514 C C . TYR A 1 454 ? 21.057 -6.107 16.483 1.00 83.31 454 TYR A C 1
ATOM 3516 O O . TYR A 1 454 ? 21.666 -5.332 17.216 1.00 83.31 454 TYR A O 1
ATOM 3524 N N . TRP A 1 455 ? 21.049 -5.964 15.160 1.00 85.12 455 TRP A N 1
ATOM 3525 C CA . TRP A 1 455 ? 21.782 -4.909 14.473 1.00 85.12 455 TRP A CA 1
ATOM 3526 C C . TRP A 1 455 ? 21.079 -3.551 14.547 1.00 85.12 455 TRP A C 1
ATOM 3528 O O . TRP A 1 455 ? 21.731 -2.518 14.690 1.00 85.12 455 TRP A O 1
ATOM 3538 N N . ARG A 1 456 ? 19.749 -3.555 14.443 1.00 86.56 456 ARG A N 1
ATOM 3539 C CA . ARG A 1 456 ? 18.923 -2.355 14.316 1.00 86.56 456 ARG A CA 1
ATOM 3540 C C . ARG A 1 456 ? 17.539 -2.576 14.908 1.00 86.56 456 ARG A C 1
ATOM 3542 O O . ARG A 1 456 ? 17.064 -3.703 14.993 1.00 86.56 456 ARG A O 1
ATOM 3549 N N . GLU A 1 457 ? 16.897 -1.484 15.296 1.00 86.56 457 GLU A N 1
ATOM 3550 C CA . GLU A 1 457 ? 15.579 -1.474 15.932 1.00 86.56 457 GLU A CA 1
ATOM 3551 C C . GLU A 1 457 ? 14.415 -1.663 14.955 1.00 86.56 457 GLU A C 1
ATOM 3553 O O . GLU A 1 457 ? 13.309 -2.001 15.372 1.00 86.56 457 GLU A O 1
ATOM 3558 N N . GLN A 1 458 ? 14.641 -1.413 13.664 1.00 86.38 458 GLN A N 1
ATOM 3559 C CA . GLN A 1 458 ? 13.610 -1.390 12.634 1.00 86.38 458 GLN A CA 1
ATOM 3560 C C . GLN A 1 458 ? 14.094 -2.089 11.371 1.00 86.38 458 GLN A C 1
ATOM 3562 O O . GLN A 1 458 ? 15.252 -1.925 10.983 1.00 86.38 458 GLN A O 1
ATOM 3567 N N . ALA A 1 459 ? 13.196 -2.816 10.705 1.00 88.94 459 ALA A N 1
ATOM 3568 C CA . ALA A 1 459 ? 13.495 -3.373 9.400 1.00 88.94 459 ALA A CA 1
ATOM 3569 C C . ALA A 1 459 ? 13.841 -2.232 8.414 1.00 88.94 459 ALA A C 1
ATOM 3571 O O . ALA A 1 459 ? 13.204 -1.172 8.453 1.00 88.94 459 ALA A O 1
ATOM 3572 N N . PRO A 1 460 ? 14.850 -2.415 7.549 1.00 89.50 460 PRO A N 1
ATOM 3573 C CA . PRO A 1 460 ? 15.181 -1.455 6.501 1.00 89.50 460 PRO A CA 1
ATOM 3574 C C . PRO A 1 460 ? 13.985 -1.202 5.569 1.00 89.50 460 PRO A C 1
ATOM 3576 O O . PRO A 1 460 ? 13.091 -2.044 5.444 1.00 89.50 460 PRO A O 1
ATOM 3579 N N . PHE A 1 461 ? 13.957 -0.051 4.899 1.00 90.00 461 PHE A N 1
ATOM 3580 C CA . PHE A 1 461 ? 12.887 0.294 3.963 1.00 90.00 461 PHE A CA 1
ATOM 3581 C C . PHE A 1 461 ? 13.366 1.206 2.841 1.00 90.00 461 PHE A C 1
ATOM 3583 O O . PHE A 1 461 ? 14.252 2.036 3.040 1.00 90.00 461 PHE A O 1
ATOM 3590 N N . ILE A 1 462 ? 12.693 1.106 1.695 1.00 90.56 462 ILE A N 1
ATOM 3591 C CA . ILE A 1 462 ? 12.797 2.079 0.610 1.00 90.56 462 ILE A CA 1
ATOM 3592 C C . ILE A 1 462 ? 11.610 3.035 0.711 1.00 90.56 462 ILE A C 1
ATOM 3594 O O . ILE A 1 462 ? 10.467 2.609 0.894 1.00 90.56 462 ILE A O 1
ATOM 3598 N N . LEU A 1 463 ? 11.881 4.333 0.582 1.00 89.00 463 LEU A N 1
ATOM 3599 C CA . LEU A 1 463 ? 10.875 5.386 0.547 1.00 89.00 463 LEU A CA 1
ATOM 3600 C C . LEU A 1 463 ? 11.145 6.333 -0.619 1.00 89.00 463 LEU A C 1
ATOM 3602 O O . LEU A 1 463 ? 12.204 6.961 -0.698 1.00 89.00 463 LEU A O 1
ATOM 3606 N N . LEU A 1 464 ? 10.149 6.480 -1.483 1.00 90.69 464 LEU A N 1
ATOM 3607 C CA . LEU A 1 464 ? 10.046 7.587 -2.413 1.00 90.69 464 LEU A CA 1
ATOM 3608 C C . LEU A 1 464 ? 9.029 8.580 -1.865 1.00 90.69 464 LEU A C 1
ATOM 3610 O O . LEU A 1 464 ? 7.980 8.181 -1.367 1.00 90.69 464 LEU A O 1
ATOM 3614 N N . GLN A 1 465 ? 9.352 9.864 -1.954 1.00 88.25 465 GLN A N 1
ATOM 3615 C CA . GLN A 1 465 ? 8.500 10.955 -1.504 1.00 88.25 465 GLN A CA 1
ATOM 3616 C C . GLN A 1 465 ? 8.466 12.042 -2.573 1.00 88.25 465 GLN A C 1
ATOM 3618 O O . GLN A 1 465 ? 9.516 12.457 -3.071 1.00 88.25 465 GLN A O 1
ATOM 3623 N N . ALA A 1 466 ? 7.267 12.537 -2.869 1.00 88.25 466 ALA A N 1
ATOM 3624 C CA . ALA A 1 466 ? 7.051 13.693 -3.726 1.00 88.25 466 ALA A CA 1
ATOM 3625 C C . ALA A 1 466 ? 6.002 14.632 -3.119 1.00 88.25 466 ALA A C 1
ATOM 3627 O O . ALA A 1 466 ? 4.992 14.185 -2.578 1.00 88.25 466 ALA A O 1
ATOM 3628 N N . SER A 1 467 ? 6.228 15.938 -3.243 1.00 86.81 467 SER A N 1
ATOM 3629 C CA . SER A 1 467 ? 5.215 16.958 -2.952 1.00 86.81 467 SER A CA 1
ATOM 3630 C C . SER A 1 467 ? 4.285 17.164 -4.152 1.00 86.81 467 SER A C 1
ATOM 3632 O O . SER A 1 467 ? 4.688 16.950 -5.305 1.00 86.81 467 SER A O 1
ATOM 3634 N N . SER A 1 468 ? 3.058 17.615 -3.885 1.00 83.62 468 SER A N 1
ATOM 3635 C CA . SER A 1 468 ? 2.074 17.981 -4.909 1.00 83.62 468 SER A CA 1
ATOM 3636 C C . SER A 1 468 ? 2.612 19.010 -5.908 1.00 83.62 468 SER A C 1
ATOM 3638 O O . SER A 1 468 ? 3.448 19.853 -5.571 1.00 83.62 468 SER A O 1
ATOM 3640 N N . ALA A 1 469 ? 2.111 18.958 -7.146 1.00 69.56 469 ALA A N 1
ATOM 3641 C CA . ALA A 1 469 ? 2.467 19.917 -8.192 1.00 69.56 469 ALA A CA 1
ATOM 3642 C C . ALA A 1 469 ? 2.249 21.382 -7.749 1.00 69.56 469 ALA A C 1
ATOM 3644 O O . ALA A 1 469 ? 1.267 21.697 -7.081 1.00 69.56 469 ALA A O 1
ATOM 3645 N N . GLY A 1 470 ? 3.168 22.277 -8.134 1.00 61.78 470 GLY A N 1
ATOM 3646 C CA . GLY A 1 470 ? 3.077 23.720 -7.861 1.00 61.78 470 GLY A CA 1
ATOM 3647 C C . GLY A 1 470 ? 3.704 24.201 -6.545 1.00 61.78 470 GLY A C 1
ATOM 3648 O O . GLY A 1 470 ? 3.767 25.409 -6.331 1.00 61.78 470 GLY A O 1
ATOM 3649 N N . VAL A 1 471 ? 4.212 23.304 -5.688 1.00 56.25 471 VAL A N 1
ATOM 3650 C CA . VAL A 1 471 ? 4.886 23.676 -4.431 1.00 56.25 471 VAL A CA 1
ATOM 3651 C C . VAL A 1 471 ? 6.401 23.473 -4.534 1.00 56.25 471 VAL A C 1
ATOM 3653 O O . VAL A 1 471 ? 6.886 22.348 -4.434 1.00 56.25 471 VAL A O 1
ATOM 3656 N N . GLY A 1 472 ? 7.141 24.577 -4.701 1.00 52.38 472 GLY A N 1
ATOM 3657 C CA . GLY A 1 472 ? 8.611 24.602 -4.735 1.00 52.38 472 GLY A CA 1
ATOM 3658 C C . GLY A 1 472 ? 9.242 23.819 -5.896 1.00 52.38 472 GLY A C 1
ATOM 3659 O O . GLY A 1 472 ? 8.552 23.245 -6.738 1.00 52.38 472 GLY A O 1
ATOM 3660 N N . ASN A 1 473 ? 10.579 23.791 -5.954 1.00 48.31 473 ASN A N 1
ATOM 3661 C CA . ASN A 1 473 ? 11.278 22.835 -6.816 1.00 48.31 473 ASN A CA 1
ATOM 3662 C C . ASN A 1 473 ? 10.869 21.433 -6.351 1.00 48.31 473 ASN A C 1
ATOM 3664 O O . ASN A 1 473 ? 11.028 21.110 -5.179 1.00 48.31 473 ASN A O 1
ATOM 3668 N N . GLY A 1 474 ? 10.256 20.650 -7.238 1.00 53.19 474 GLY A N 1
ATOM 3669 C CA . GLY A 1 474 ? 9.556 19.411 -6.907 1.00 53.19 474 GLY A CA 1
ATOM 3670 C C . GLY A 1 474 ? 10.477 18.273 -6.470 1.00 53.19 474 GLY A C 1
ATOM 3671 O O . GLY A 1 474 ? 10.608 17.294 -7.208 1.00 53.19 474 GLY A O 1
ATOM 3672 N N . ASP A 1 475 ? 11.068 18.401 -5.283 1.00 68.44 475 ASP A N 1
ATOM 3673 C CA . ASP A 1 475 ? 12.067 17.506 -4.714 1.00 68.44 475 ASP A CA 1
ATOM 3674 C C . ASP A 1 475 ? 11.513 16.089 -4.568 1.00 68.44 475 ASP A C 1
ATOM 3676 O O . ASP A 1 475 ? 10.741 15.770 -3.663 1.00 68.44 475 ASP A O 1
ATOM 3680 N N . LEU A 1 476 ? 11.942 15.218 -5.480 1.00 79.38 476 LEU A N 1
ATOM 3681 C CA . LEU A 1 476 ? 11.807 13.782 -5.325 1.00 79.38 476 LEU A CA 1
ATOM 3682 C C . LEU A 1 476 ? 12.878 13.309 -4.340 1.00 79.38 476 LEU A C 1
ATOM 3684 O O . LEU A 1 476 ? 14.083 13.378 -4.612 1.00 79.38 476 LEU A O 1
ATOM 3688 N N . GLN A 1 477 ? 12.448 12.778 -3.201 1.00 82.44 477 GLN A N 1
ATOM 3689 C CA . GLN A 1 477 ? 13.342 12.047 -2.314 1.00 82.44 477 GLN A CA 1
ATOM 3690 C C . GLN A 1 477 ? 13.228 10.558 -2.607 1.00 82.44 477 GLN A C 1
ATOM 3692 O O . GLN A 1 477 ? 12.131 10.032 -2.725 1.00 82.44 477 GLN A O 1
ATOM 3697 N N . HIS A 1 478 ? 14.374 9.897 -2.742 1.00 85.06 478 HIS A N 1
ATOM 3698 C CA . HIS A 1 478 ? 14.481 8.452 -2.883 1.00 85.06 478 HIS A CA 1
ATOM 3699 C C . HIS A 1 478 ? 15.504 7.991 -1.853 1.00 85.06 478 HIS A C 1
ATOM 3701 O O . HIS A 1 478 ? 16.694 8.291 -1.983 1.00 85.06 478 HIS A O 1
ATOM 3707 N N . LEU A 1 479 ? 15.009 7.352 -0.800 1.00 84.88 479 LEU A N 1
ATOM 3708 C CA . LEU A 1 479 ? 15.761 6.873 0.350 1.00 84.88 479 LEU A CA 1
ATOM 3709 C C . LEU A 1 479 ? 15.744 5.349 0.308 1.00 84.88 479 LEU A C 1
ATOM 3711 O O . LEU A 1 479 ? 14.670 4.770 0.182 1.00 84.88 479 LEU A O 1
ATOM 3715 N N . ILE A 1 480 ? 16.909 4.712 0.381 1.00 83.81 480 ILE A N 1
ATOM 3716 C CA . ILE A 1 480 ? 17.014 3.247 0.289 1.00 83.81 480 ILE A CA 1
ATOM 3717 C C . ILE A 1 480 ? 17.398 2.631 1.635 1.00 83.81 480 ILE A C 1
ATOM 3719 O O . ILE A 1 480 ? 16.959 1.537 1.963 1.00 83.81 480 ILE A O 1
ATOM 3723 N N . GLU A 1 481 ? 18.281 3.283 2.389 1.00 81.25 481 GLU A N 1
ATOM 3724 C CA . GLU A 1 481 ? 18.863 2.703 3.599 1.00 81.25 481 GLU A CA 1
ATOM 3725 C C . GLU A 1 481 ? 19.555 3.780 4.442 1.00 81.25 481 GLU A C 1
ATOM 3727 O O . GLU A 1 481 ? 20.022 4.778 3.900 1.00 81.25 481 GLU A O 1
ATOM 3732 N N . ASP A 1 482 ? 19.642 3.591 5.756 1.00 82.75 482 ASP A N 1
ATOM 3733 C CA . ASP A 1 482 ? 20.331 4.483 6.685 1.00 82.75 482 ASP A CA 1
ATOM 3734 C C . ASP A 1 482 ? 21.781 4.031 6.944 1.00 82.75 482 ASP A C 1
ATOM 3736 O O . ASP A 1 482 ? 22.059 2.981 7.529 1.00 82.75 482 ASP A O 1
ATOM 3740 N N . LYS A 1 483 ? 22.733 4.878 6.541 1.00 80.81 483 LYS A N 1
ATOM 3741 C CA . LYS A 1 483 ? 24.179 4.651 6.640 1.00 80.81 483 LYS A CA 1
ATOM 3742 C C . LYS A 1 483 ? 24.675 4.494 8.077 1.00 80.81 483 LYS A C 1
ATOM 3744 O O . LYS A 1 483 ? 25.753 3.945 8.270 1.00 80.81 483 LYS A O 1
ATOM 3749 N N . ARG A 1 484 ? 23.929 4.958 9.090 1.00 83.69 484 ARG A N 1
ATOM 3750 C CA . ARG A 1 484 ? 24.335 4.868 10.507 1.00 83.69 484 ARG A CA 1
ATOM 3751 C C . ARG A 1 484 ? 24.408 3.434 11.014 1.00 83.69 484 ARG A C 1
ATOM 3753 O O . ARG A 1 484 ? 25.116 3.179 11.984 1.00 83.69 484 ARG A O 1
ATOM 3760 N N . TYR A 1 485 ? 23.693 2.512 10.373 1.00 87.50 485 TYR A N 1
ATOM 3761 C CA . TYR A 1 485 ? 23.773 1.093 10.706 1.00 87.50 485 TYR A CA 1
ATOM 3762 C C . TYR A 1 485 ? 25.011 0.419 10.103 1.00 87.50 485 TYR A C 1
ATOM 3764 O O . TYR A 1 485 ? 25.340 -0.701 10.482 1.00 87.50 485 TYR A O 1
ATOM 3772 N N . TYR A 1 486 ? 25.752 1.090 9.224 1.00 87.19 486 TYR A N 1
ATOM 3773 C CA . TYR A 1 486 ? 26.935 0.530 8.585 1.00 87.19 486 TYR A CA 1
ATOM 3774 C C . TYR A 1 486 ? 28.209 1.124 9.178 1.00 87.19 486 TYR A C 1
ATOM 3776 O O . TYR A 1 486 ? 28.250 2.275 9.619 1.00 87.19 486 TYR A O 1
ATOM 3784 N N . LYS A 1 487 ? 29.276 0.327 9.195 1.00 88.25 487 LYS A N 1
ATOM 3785 C CA . LYS A 1 487 ? 30.585 0.767 9.666 1.00 88.25 487 LYS A CA 1
ATOM 3786 C C . LYS A 1 487 ? 31.106 1.896 8.759 1.00 88.25 487 LYS A C 1
ATOM 3788 O O . LYS A 1 487 ? 31.199 1.698 7.542 1.00 88.25 487 LYS A O 1
ATOM 3793 N N . PRO A 1 488 ? 31.485 3.063 9.314 1.00 83.62 488 PRO A N 1
ATOM 3794 C CA . PRO A 1 488 ? 32.020 4.165 8.520 1.00 83.62 488 PRO A CA 1
ATOM 3795 C C . PRO A 1 488 ? 33.226 3.738 7.677 1.00 83.62 488 PRO A C 1
ATOM 3797 O O . PRO A 1 488 ? 34.045 2.936 8.126 1.00 83.62 488 PRO A O 1
ATOM 3800 N N . ASN A 1 489 ? 33.347 4.303 6.473 1.00 78.81 489 ASN A N 1
ATOM 3801 C CA . ASN A 1 489 ? 34.446 4.061 5.527 1.00 78.81 489 ASN A CA 1
ATOM 3802 C C . ASN A 1 489 ? 34.612 2.600 5.068 1.00 78.81 489 ASN A C 1
ATOM 3804 O O . ASN A 1 489 ? 35.646 2.258 4.497 1.00 78.81 489 ASN A O 1
ATOM 3808 N N . THR A 1 490 ? 33.616 1.740 5.292 1.00 79.25 490 THR A N 1
ATOM 3809 C CA . THR A 1 490 ? 33.569 0.417 4.658 1.00 79.25 490 THR A CA 1
ATOM 3810 C C . THR A 1 490 ? 32.749 0.482 3.373 1.00 79.25 490 THR A C 1
ATOM 3812 O O . THR A 1 490 ? 31.745 1.201 3.335 1.00 79.25 490 THR A O 1
ATOM 3815 N N . PRO A 1 491 ? 33.170 -0.214 2.302 1.00 76.00 491 PRO A N 1
ATOM 3816 C CA . PRO A 1 491 ? 32.374 -0.282 1.090 1.00 76.00 491 PRO A CA 1
ATOM 3817 C C . PRO A 1 491 ? 31.056 -1.004 1.380 1.00 76.00 491 PRO A C 1
ATOM 3819 O O . PRO A 1 491 ? 31.007 -1.960 2.157 1.00 76.00 491 PRO A O 1
ATOM 3822 N N . PHE A 1 492 ? 29.998 -0.550 0.724 1.00 79.75 492 PHE A N 1
ATOM 3823 C CA . PHE A 1 492 ? 28.745 -1.278 0.617 1.00 79.75 492 PHE A CA 1
ATOM 3824 C C . PHE A 1 492 ? 28.446 -1.494 -0.865 1.00 79.75 492 PHE A C 1
ATOM 3826 O O . PHE A 1 492 ? 28.782 -0.659 -1.706 1.00 79.75 492 PHE A O 1
ATOM 3833 N N . GLU A 1 493 ? 27.847 -2.632 -1.183 1.00 86.00 493 GLU A N 1
ATOM 3834 C CA . GLU A 1 493 ? 27.446 -2.992 -2.535 1.00 86.00 493 GLU A CA 1
ATOM 3835 C C . GLU A 1 493 ? 25.921 -2.997 -2.595 1.00 86.00 493 GLU A C 1
ATOM 3837 O O . GLU A 1 493 ? 25.267 -3.553 -1.718 1.00 86.00 493 GLU A O 1
ATOM 3842 N N . ALA A 1 494 ? 25.354 -2.363 -3.618 1.00 87.88 494 ALA A N 1
ATOM 3843 C CA . ALA A 1 494 ? 23.925 -2.391 -3.888 1.00 87.88 494 ALA A CA 1
ATOM 3844 C C . ALA A 1 494 ? 23.707 -2.945 -5.296 1.00 87.88 494 ALA A C 1
ATOM 3846 O O . ALA A 1 494 ? 24.259 -2.425 -6.270 1.00 87.88 494 ALA A O 1
ATOM 3847 N N . VAL A 1 495 ? 22.931 -4.019 -5.392 1.00 90.25 495 VAL A N 1
ATOM 3848 C CA . VAL A 1 495 ? 22.753 -4.817 -6.602 1.00 90.25 495 VAL A CA 1
ATOM 3849 C C . VAL A 1 495 ? 21.277 -5.024 -6.874 1.00 90.25 495 VAL A C 1
ATOM 3851 O O . VAL A 1 495 ? 20.544 -5.510 -6.021 1.00 90.25 495 VAL A O 1
ATOM 3854 N N . ILE A 1 496 ? 20.854 -4.733 -8.095 1.00 89.50 496 ILE A N 1
ATOM 3855 C CA . ILE A 1 496 ? 19.544 -5.124 -8.598 1.00 89.50 496 ILE A CA 1
ATOM 3856 C C . ILE A 1 496 ? 19.695 -6.424 -9.381 1.00 89.50 496 ILE A C 1
ATOM 3858 O O . ILE A 1 496 ? 20.504 -6.493 -10.312 1.00 89.50 496 ILE A O 1
ATOM 3862 N N . ARG A 1 497 ? 18.903 -7.438 -9.026 1.00 86.25 497 ARG A N 1
ATOM 3863 C CA . ARG A 1 497 ? 18.765 -8.653 -9.836 1.00 86.25 497 ARG A CA 1
ATOM 3864 C C . ARG A 1 497 ? 17.644 -8.463 -10.841 1.00 86.25 497 ARG A C 1
ATOM 3866 O O . ARG A 1 497 ? 16.513 -8.179 -10.458 1.00 86.25 497 ARG A O 1
ATOM 3873 N N . GLU A 1 498 ? 17.967 -8.615 -12.116 1.00 79.56 498 GLU A N 1
ATOM 3874 C CA . GLU A 1 498 ? 17.031 -8.548 -13.237 1.00 79.56 498 GLU A CA 1
ATOM 3875 C C . GLU A 1 498 ? 16.679 -9.967 -13.728 1.00 79.56 498 GLU A C 1
ATOM 3877 O O . GLU A 1 498 ? 17.368 -10.952 -13.436 1.00 79.56 498 GLU A O 1
ATOM 3882 N N . GLY A 1 499 ? 15.592 -10.082 -14.498 1.00 62.75 499 GLY A N 1
ATOM 3883 C CA . GLY A 1 499 ? 15.231 -11.338 -15.159 1.00 62.75 499 GLY A CA 1
ATOM 3884 C C . GLY A 1 499 ? 16.364 -11.868 -16.053 1.00 62.75 499 GLY A C 1
ATOM 3885 O O . GLY A 1 499 ? 17.081 -11.098 -16.690 1.00 62.75 499 GLY A O 1
ATOM 3886 N N . GLY A 1 500 ? 16.542 -13.192 -16.098 1.00 61.25 500 GLY A N 1
ATOM 3887 C CA . GLY A 1 500 ? 17.594 -13.830 -16.905 1.00 61.25 500 GLY A CA 1
ATOM 3888 C C . GLY A 1 500 ? 18.993 -13.833 -16.272 1.00 61.25 500 GLY A C 1
ATOM 3889 O O . GLY A 1 500 ? 19.965 -14.111 -16.966 1.00 61.25 500 GLY A O 1
ATOM 3890 N N . GLY A 1 501 ? 19.112 -13.538 -14.971 1.00 63.41 501 GLY A N 1
ATOM 3891 C CA . GLY A 1 501 ? 20.378 -13.622 -14.226 1.00 63.41 501 GLY A CA 1
ATOM 3892 C C . GLY A 1 501 ? 21.280 -12.390 -14.352 1.00 63.41 501 GLY A C 1
ATOM 3893 O O . GLY A 1 501 ? 22.410 -12.411 -13.866 1.00 63.41 501 GLY A O 1
ATOM 3894 N N . MET A 1 502 ? 20.795 -11.314 -14.978 1.00 69.38 502 MET A N 1
ATOM 3895 C CA . MET A 1 502 ? 21.515 -10.045 -15.057 1.00 69.38 502 MET A CA 1
ATOM 3896 C C . MET A 1 502 ? 21.560 -9.341 -13.694 1.00 69.38 502 MET A C 1
ATOM 3898 O O . MET A 1 502 ? 20.617 -9.385 -12.904 1.00 69.38 502 MET A O 1
ATOM 3902 N N . VAL A 1 503 ? 22.686 -8.684 -13.426 1.00 78.06 503 VAL A N 1
ATOM 3903 C CA . VAL A 1 503 ? 23.007 -8.027 -12.155 1.00 78.06 503 VAL A CA 1
ATOM 3904 C C . VAL A 1 503 ? 23.444 -6.603 -12.468 1.00 78.06 503 VAL A C 1
ATOM 3906 O O . VAL A 1 503 ? 24.411 -6.396 -13.203 1.00 78.06 503 VAL A O 1
ATOM 3909 N N . ARG A 1 504 ? 22.757 -5.615 -11.894 1.00 79.75 504 ARG A N 1
ATOM 3910 C CA . ARG A 1 504 ? 23.095 -4.196 -12.039 1.00 79.75 504 ARG A CA 1
ATOM 3911 C C . ARG A 1 504 ? 23.593 -3.634 -10.719 1.00 79.75 504 ARG A C 1
ATOM 3913 O O . ARG A 1 504 ? 22.875 -3.661 -9.728 1.00 79.75 504 ARG A O 1
ATOM 3920 N N . ARG A 1 505 ? 24.801 -3.073 -10.720 1.00 81.50 505 ARG A N 1
ATOM 3921 C CA . ARG A 1 505 ? 25.353 -2.357 -9.562 1.00 81.50 505 ARG A CA 1
ATOM 3922 C C . ARG A 1 505 ? 24.835 -0.928 -9.513 1.00 81.50 505 ARG A C 1
ATOM 3924 O O . ARG A 1 505 ? 24.795 -0.252 -10.538 1.00 81.50 505 ARG A O 1
ATOM 3931 N N . LEU A 1 506 ? 24.467 -0.474 -8.321 1.00 76.12 506 LEU A N 1
ATOM 3932 C CA . LEU A 1 506 ? 24.028 0.892 -8.080 1.00 76.12 506 LEU A CA 1
ATOM 3933 C C . LEU A 1 506 ? 25.175 1.764 -7.584 1.00 76.12 506 LEU A C 1
ATOM 3935 O O . LEU A 1 506 ? 25.900 1.392 -6.661 1.00 76.12 506 LEU A O 1
ATOM 3939 N N . ASN A 1 507 ? 25.257 2.978 -8.129 1.00 67.25 507 ASN A N 1
ATOM 3940 C CA . ASN A 1 507 ? 26.012 4.063 -7.515 1.00 67.25 507 ASN A CA 1
ATOM 3941 C C . ASN A 1 507 ? 25.216 4.596 -6.330 1.00 67.25 507 ASN A C 1
ATOM 3943 O O . ASN A 1 507 ? 24.446 5.552 -6.414 1.00 67.25 507 ASN A O 1
ATOM 3947 N N . ALA A 1 508 ? 25.366 3.910 -5.214 1.00 62.12 508 ALA A N 1
ATOM 3948 C CA . ALA A 1 508 ? 24.759 4.294 -3.971 1.00 62.12 508 ALA A CA 1
ATOM 3949 C C . ALA A 1 508 ? 25.843 5.036 -3.176 1.00 62.12 508 ALA A C 1
ATOM 3951 O O . ALA A 1 508 ? 26.846 4.458 -2.773 1.00 62.12 508 ALA A O 1
ATOM 3952 N N . VAL A 1 509 ? 25.701 6.357 -3.050 1.00 61.34 509 VAL A N 1
ATOM 3953 C CA . VAL A 1 509 ? 26.694 7.216 -2.388 1.00 61.34 509 VAL A CA 1
ATOM 3954 C C . VAL A 1 509 ? 26.052 7.789 -1.128 1.00 61.34 509 VAL A C 1
ATOM 3956 O O . VAL A 1 509 ? 24.917 8.270 -1.196 1.00 61.34 509 VAL A O 1
ATOM 3959 N N . PRO A 1 510 ? 26.731 7.764 0.033 1.00 59.66 510 PRO A N 1
ATOM 3960 C CA . PRO A 1 510 ? 26.263 8.502 1.195 1.00 59.66 510 PRO A CA 1
ATOM 3961 C C . PRO A 1 510 ? 26.186 9.986 0.841 1.00 59.66 510 PRO A C 1
ATOM 3963 O O . PRO A 1 510 ? 27.207 10.606 0.543 1.00 59.66 510 PRO A O 1
ATOM 3966 N N . THR A 1 511 ? 24.996 10.581 0.856 1.00 55.31 511 THR A N 1
ATOM 3967 C CA . THR A 1 511 ? 24.891 12.007 0.541 1.00 55.31 511 THR A CA 1
ATOM 3968 C C . THR A 1 511 ? 25.512 12.852 1.654 1.00 55.31 511 THR A C 1
ATOM 3970 O O . THR A 1 511 ? 25.447 12.505 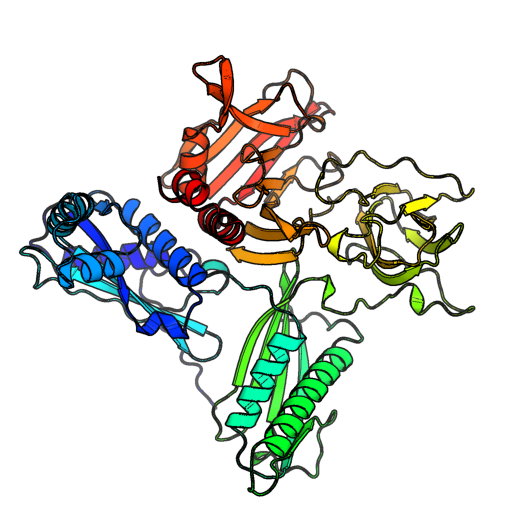2.838 1.00 55.31 511 THR A O 1
ATOM 3973 N N . ALA A 1 512 ? 26.122 13.982 1.275 1.00 50.09 512 ALA A N 1
ATOM 3974 C CA . ALA A 1 512 ? 26.651 14.967 2.225 1.00 50.09 512 ALA A CA 1
ATOM 3975 C C . ALA A 1 512 ? 25.535 15.550 3.117 1.00 50.09 512 ALA A C 1
ATOM 3977 O O . ALA A 1 512 ? 25.762 15.860 4.283 1.00 50.09 512 ALA A O 1
ATOM 3978 N N . ALA A 1 513 ? 24.311 15.624 2.583 1.00 47.09 513 ALA A N 1
ATOM 3979 C CA . ALA A 1 513 ? 23.099 15.960 3.314 1.00 47.09 513 ALA A CA 1
ATOM 3980 C C . ALA A 1 513 ? 22.363 14.675 3.729 1.00 47.09 513 ALA A C 1
ATOM 3982 O O . ALA A 1 513 ? 21.716 14.027 2.906 1.00 47.09 513 ALA A O 1
ATOM 3983 N N . GLY A 1 514 ? 22.465 14.304 5.005 1.00 59.59 514 GLY A N 1
ATOM 3984 C CA . GLY A 1 514 ? 21.641 13.260 5.619 1.00 59.59 514 GLY A CA 1
ATOM 3985 C C . GLY A 1 514 ? 22.314 11.901 5.831 1.00 59.59 514 GLY A C 1
ATOM 3986 O O . GLY A 1 514 ? 23.446 11.638 5.420 1.00 59.59 514 GLY A O 1
ATOM 3987 N N . ASN A 1 515 ? 21.588 11.032 6.535 1.00 70.62 515 ASN A N 1
ATOM 3988 C CA . ASN A 1 515 ? 22.031 9.686 6.896 1.00 70.62 515 ASN A CA 1
ATOM 3989 C C . ASN A 1 515 ? 21.601 8.615 5.891 1.00 70.62 515 ASN A C 1
ATOM 3991 O O . ASN A 1 515 ? 21.950 7.461 6.076 1.00 70.62 515 ASN A O 1
ATOM 3995 N N . PHE A 1 516 ? 20.888 8.966 4.821 1.00 76.44 516 PHE A N 1
ATOM 3996 C CA 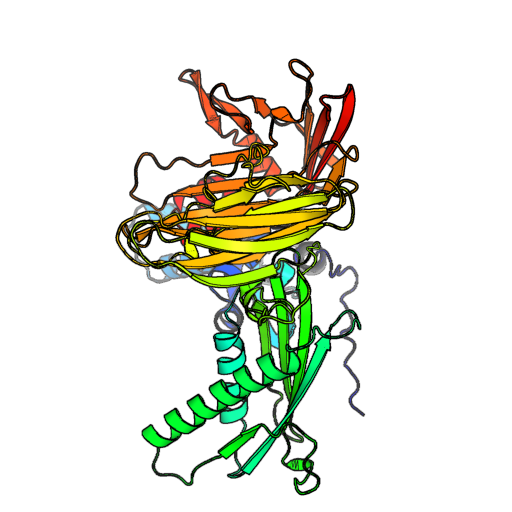. PHE A 1 516 ? 20.402 7.972 3.872 1.00 76.44 516 PHE A CA 1
ATOM 3997 C C . PHE A 1 516 ? 21.328 7.761 2.683 1.00 76.44 516 PHE A C 1
ATOM 3999 O O . PHE A 1 516 ? 21.945 8.688 2.155 1.00 76.44 516 PHE A O 1
ATOM 4006 N N . ILE A 1 517 ? 21.350 6.517 2.233 1.00 78.12 517 ILE A N 1
ATOM 4007 C CA . ILE A 1 517 ? 21.830 6.100 0.931 1.00 78.12 517 ILE A CA 1
ATOM 4008 C C . ILE A 1 517 ? 20.767 6.479 -0.104 1.00 78.12 517 ILE A C 1
ATOM 4010 O O . ILE A 1 517 ? 19.581 6.165 0.050 1.00 78.12 517 ILE A O 1
ATOM 4014 N N . ARG A 1 518 ? 21.210 7.163 -1.163 1.00 81.00 518 ARG A N 1
ATOM 4015 C CA . ARG A 1 518 ? 20.379 7.576 -2.299 1.00 81.00 518 ARG A CA 1
ATOM 4016 C C . ARG A 1 518 ? 21.018 7.070 -3.600 1.00 81.00 518 ARG A C 1
ATOM 4018 O O . ARG A 1 518 ? 22.249 7.057 -3.689 1.00 81.00 518 ARG A O 1
ATOM 4025 N N . PRO A 1 519 ? 20.222 6.668 -4.607 1.00 81.12 519 PRO A N 1
ATOM 4026 C CA . PRO A 1 519 ? 20.746 6.245 -5.900 1.00 81.12 519 PRO A CA 1
ATOM 4027 C C . PRO A 1 519 ? 21.049 7.493 -6.732 1.00 81.12 519 PRO A C 1
ATOM 4029 O O . PRO A 1 519 ? 20.224 7.930 -7.532 1.00 81.12 519 PRO A O 1
ATOM 4032 N N . THR A 1 520 ? 22.185 8.139 -6.476 1.00 78.50 520 THR A N 1
ATOM 4033 C CA . THR A 1 520 ? 22.545 9.409 -7.120 1.00 78.50 520 THR A CA 1
ATOM 4034 C C . THR A 1 520 ? 23.887 9.328 -7.819 1.00 78.50 520 THR A C 1
ATOM 4036 O O . THR A 1 520 ? 24.827 8.740 -7.288 1.00 78.50 520 THR A O 1
ATOM 4039 N N . LYS A 1 521 ? 24.001 10.017 -8.955 1.00 80.44 521 LYS A N 1
ATOM 4040 C CA . LYS A 1 521 ? 25.266 10.265 -9.654 1.00 80.44 521 LYS A CA 1
ATOM 4041 C C . LYS A 1 521 ? 25.563 11.756 -9.736 1.00 80.44 521 LYS A C 1
ATOM 4043 O O . LYS A 1 521 ? 24.679 12.586 -9.531 1.00 80.44 521 LYS A O 1
ATOM 4048 N N . GLN A 1 522 ? 26.809 12.107 -10.032 1.00 81.06 522 GLN A N 1
ATOM 4049 C CA . GLN A 1 522 ? 27.190 13.501 -10.219 1.00 81.06 522 GLN A CA 1
ATOM 4050 C C . GLN A 1 522 ? 26.607 14.026 -11.539 1.00 81.06 522 GLN A C 1
ATOM 4052 O O . GLN A 1 522 ? 26.834 13.449 -12.602 1.00 81.06 522 GLN A O 1
ATOM 4057 N N . GLY A 1 523 ? 25.815 15.093 -11.465 1.00 79.12 523 GLY A N 1
ATOM 4058 C CA . GLY A 1 523 ? 25.290 15.796 -12.630 1.00 79.12 523 GLY A CA 1
ATOM 4059 C C . GLY A 1 523 ? 26.370 16.616 -13.335 1.00 79.12 523 GLY A C 1
ATOM 4060 O O . GLY A 1 523 ? 27.450 16.850 -12.793 1.00 79.12 523 GLY A O 1
ATOM 4061 N N . SER A 1 524 ? 26.064 17.107 -14.538 1.00 83.38 524 SER A N 1
ATOM 4062 C CA . SER A 1 524 ? 26.983 17.931 -15.344 1.00 83.38 524 SER A CA 1
ATOM 4063 C C . SER A 1 524 ? 27.412 19.235 -14.658 1.00 83.38 524 SER A C 1
ATOM 4065 O O . SER A 1 524 ? 28.482 19.759 -14.943 1.00 83.38 524 SER A O 1
ATOM 4067 N N . ASN A 1 525 ? 26.603 19.741 -13.726 1.00 82.62 525 ASN A N 1
ATOM 4068 C CA . ASN A 1 525 ? 26.883 20.911 -12.890 1.00 82.62 525 ASN A CA 1
ATOM 4069 C C . ASN A 1 525 ? 27.527 20.557 -11.531 1.00 82.62 525 ASN A C 1
ATOM 4071 O O . ASN A 1 525 ? 27.591 21.404 -10.642 1.00 82.62 525 ASN A O 1
ATOM 4075 N N . GLY A 1 526 ? 27.941 19.302 -11.331 1.00 77.06 526 GLY A N 1
ATOM 4076 C CA . GLY A 1 526 ? 28.552 18.823 -10.092 1.00 77.06 526 GLY A CA 1
ATOM 4077 C C . GLY A 1 526 ? 27.574 18.497 -8.955 1.00 77.06 526 GLY A C 1
ATOM 4078 O O . GLY A 1 526 ? 28.017 17.964 -7.940 1.00 77.06 526 GLY A O 1
ATOM 4079 N N . GLN A 1 527 ? 26.271 18.765 -9.105 1.00 76.31 527 GLN A N 1
ATOM 4080 C CA . GLN A 1 527 ? 25.258 18.454 -8.087 1.00 76.31 527 GLN A CA 1
ATOM 4081 C C . GLN A 1 527 ? 24.815 16.984 -8.161 1.00 76.31 527 GLN A C 1
ATOM 4083 O O . GLN A 1 527 ? 24.742 16.432 -9.261 1.00 76.31 527 GLN A O 1
ATOM 4088 N N . PRO A 1 528 ? 24.493 16.325 -7.031 1.00 74.12 528 PRO A N 1
ATOM 4089 C CA . PRO A 1 528 ? 23.969 14.964 -7.052 1.00 74.12 528 PRO A CA 1
ATOM 4090 C C . PRO A 1 528 ? 22.572 14.941 -7.687 1.00 74.12 528 PRO A C 1
ATOM 4092 O O . PRO A 1 528 ? 21.644 15.584 -7.199 1.00 74.12 528 PRO A O 1
ATOM 4095 N N . ILE A 1 529 ? 22.419 14.175 -8.765 1.00 77.56 529 ILE A N 1
ATOM 4096 C CA . ILE A 1 529 ? 21.146 13.933 -9.454 1.00 77.56 529 ILE A CA 1
ATOM 4097 C C . ILE A 1 529 ? 20.737 12.469 -9.302 1.00 77.56 529 ILE A C 1
ATOM 4099 O O . ILE A 1 529 ? 21.587 11.609 -9.074 1.00 77.56 529 ILE A O 1
ATOM 4103 N N . LEU A 1 530 ? 19.443 12.172 -9.443 1.00 79.88 530 LEU A N 1
ATOM 4104 C CA . LEU A 1 530 ? 18.948 10.794 -9.443 1.00 79.88 530 LEU A CA 1
ATOM 4105 C C . LEU A 1 530 ? 19.620 9.979 -10.560 1.00 79.88 530 LEU A C 1
ATOM 4107 O O . LEU A 1 530 ? 19.703 10.426 -11.707 1.00 79.88 530 LEU A O 1
ATOM 4111 N N . ASP A 1 531 ? 20.085 8.778 -10.228 1.00 83.12 531 ASP A N 1
ATOM 4112 C CA . ASP A 1 531 ? 20.665 7.865 -11.201 1.00 83.12 531 ASP A CA 1
ATOM 4113 C C . ASP A 1 531 ? 19.562 7.133 -11.978 1.00 83.12 531 ASP A C 1
ATOM 4115 O O . ASP A 1 531 ? 18.925 6.203 -11.481 1.00 83.12 531 ASP A O 1
ATOM 4119 N N . MET A 1 532 ? 19.326 7.560 -13.219 1.00 80.94 532 MET A N 1
ATOM 4120 C CA . MET A 1 532 ? 18.312 6.949 -14.084 1.00 80.94 532 MET A CA 1
ATOM 4121 C C . MET A 1 532 ? 18.628 5.492 -14.446 1.00 80.94 532 MET A C 1
ATOM 4123 O O . MET A 1 532 ? 17.701 4.735 -14.729 1.00 80.94 532 MET A O 1
ATOM 4127 N N . ASP A 1 533 ? 19.893 5.064 -14.375 1.00 79.31 533 ASP A N 1
ATOM 4128 C CA . ASP A 1 533 ? 20.250 3.656 -14.572 1.00 79.31 533 ASP A CA 1
ATOM 4129 C C . ASP A 1 533 ? 19.755 2.792 -13.403 1.00 79.31 533 ASP A C 1
ATOM 4131 O O . ASP A 1 533 ? 19.342 1.648 -13.607 1.00 79.31 533 ASP A O 1
ATOM 4135 N N . ALA A 1 534 ? 19.719 3.355 -12.189 1.00 80.81 534 ALA A N 1
ATOM 4136 C CA . ALA A 1 534 ? 19.120 2.712 -11.024 1.00 80.81 534 ALA A CA 1
ATOM 4137 C C . ALA A 1 534 ? 17.602 2.574 -11.182 1.00 80.81 534 ALA A C 1
ATOM 4139 O O . ALA A 1 534 ? 17.053 1.509 -10.922 1.00 80.81 534 ALA A O 1
ATOM 4140 N N . VAL A 1 535 ? 16.934 3.627 -11.666 1.00 82.94 535 VAL A N 1
ATOM 4141 C CA . VAL A 1 535 ? 15.488 3.627 -11.955 1.00 82.94 535 VAL A CA 1
ATOM 4142 C C . VAL A 1 535 ? 15.131 2.572 -13.003 1.00 82.94 535 VAL A C 1
ATOM 4144 O O . VAL A 1 535 ? 14.209 1.784 -12.794 1.00 82.94 535 VAL A O 1
ATOM 4147 N N . ALA A 1 536 ? 15.894 2.498 -14.097 1.00 79.50 536 ALA A N 1
ATOM 4148 C CA . ALA A 1 536 ? 15.718 1.463 -15.112 1.00 79.50 536 ALA A CA 1
ATOM 4149 C C . ALA A 1 536 ? 15.903 0.055 -14.524 1.00 79.50 536 ALA A C 1
ATOM 4151 O O . ALA A 1 536 ? 15.127 -0.848 -14.839 1.00 79.50 536 ALA A O 1
ATOM 4152 N N . GLY A 1 537 ? 16.885 -0.109 -13.631 1.00 82.31 537 GLY A N 1
ATOM 4153 C CA . GLY A 1 537 ? 17.060 -1.323 -12.843 1.00 82.31 537 GLY A CA 1
ATOM 4154 C C . GLY A 1 537 ? 15.829 -1.645 -11.997 1.00 82.31 537 GLY A C 1
ATOM 4155 O O . GLY A 1 537 ? 15.319 -2.752 -12.090 1.00 82.31 537 GLY A O 1
ATOM 4156 N N . TYR A 1 538 ? 15.286 -0.694 -11.232 1.00 86.69 538 TYR A N 1
ATOM 4157 C CA . TYR A 1 538 ? 14.100 -0.930 -10.397 1.00 86.69 538 TYR A CA 1
ATOM 4158 C C . TYR A 1 538 ? 12.866 -1.330 -11.205 1.00 86.69 538 TYR A C 1
ATOM 4160 O O . TYR A 1 538 ? 12.072 -2.152 -10.759 1.00 86.69 538 TYR A O 1
ATOM 4168 N N . ASN A 1 539 ? 12.728 -0.796 -12.418 1.00 79.94 539 ASN A N 1
ATOM 4169 C CA . ASN A 1 539 ? 11.625 -1.129 -13.315 1.00 79.94 539 ASN A CA 1
ATOM 4170 C C . ASN A 1 539 ? 11.705 -2.548 -13.901 1.00 79.94 539 ASN A C 1
ATOM 4172 O O . ASN A 1 539 ? 10.672 -3.089 -14.300 1.00 79.94 539 ASN A O 1
ATOM 4176 N N . ARG A 1 540 ? 12.906 -3.129 -14.000 1.00 78.06 540 ARG A N 1
ATOM 4177 C CA . ARG A 1 540 ? 13.153 -4.454 -14.610 1.00 78.06 540 ARG A CA 1
ATOM 4178 C C . ARG A 1 540 ? 13.549 -5.526 -13.595 1.00 78.06 540 ARG A C 1
ATOM 4180 O O . ARG A 1 540 ? 13.514 -6.715 -13.907 1.00 78.06 540 ARG A O 1
ATOM 4187 N N . GLY A 1 541 ? 13.973 -5.094 -12.416 1.00 81.94 541 GLY A N 1
ATOM 4188 C CA . GLY A 1 541 ? 14.495 -5.927 -11.354 1.00 81.94 541 GLY A CA 1
ATOM 4189 C C . GLY A 1 541 ? 13.404 -6.640 -10.572 1.00 81.94 541 GLY A C 1
ATOM 4190 O O . GLY A 1 541 ? 12.271 -6.176 -10.481 1.00 81.94 541 GLY A O 1
ATOM 4191 N N . THR A 1 542 ? 13.769 -7.765 -9.969 1.00 84.50 542 THR A N 1
ATOM 4192 C CA . THR A 1 542 ? 12.924 -8.506 -9.027 1.00 84.50 542 THR A CA 1
ATOM 4193 C C . THR A 1 542 ? 13.284 -8.186 -7.585 1.00 84.50 542 THR A C 1
ATOM 4195 O O . THR A 1 542 ? 12.395 -8.094 -6.741 1.00 84.50 542 THR A O 1
ATOM 4198 N N . THR A 1 543 ? 14.575 -7.991 -7.301 1.00 92.12 543 THR A N 1
ATOM 4199 C CA . THR A 1 543 ? 15.083 -7.678 -5.962 1.00 92.12 543 THR A CA 1
ATOM 4200 C C . THR A 1 543 ? 16.177 -6.617 -6.007 1.00 92.12 543 THR A C 1
ATOM 4202 O O . THR A 1 543 ? 16.925 -6.515 -6.983 1.00 92.12 543 THR A O 1
ATOM 4205 N N . LEU A 1 544 ? 16.269 -5.834 -4.931 1.00 93.19 544 LEU A N 1
ATOM 4206 C CA . LEU A 1 544 ? 17.427 -5.006 -4.603 1.00 93.19 544 LEU A CA 1
ATOM 4207 C C . LEU A 1 544 ? 18.113 -5.612 -3.378 1.00 93.19 544 LEU A C 1
ATOM 4209 O O . LEU A 1 544 ? 17.509 -5.707 -2.312 1.00 93.19 544 LEU A O 1
ATOM 4213 N N . GLU A 1 545 ? 19.379 -5.975 -3.524 1.00 93.62 545 GLU A N 1
ATOM 4214 C CA . GLU A 1 545 ? 20.217 -6.529 -2.466 1.00 93.62 545 GLU A CA 1
ATOM 4215 C C . GLU A 1 545 ? 21.282 -5.516 -2.064 1.00 93.62 545 GLU A C 1
ATOM 4217 O O . GLU A 1 545 ? 21.976 -4.962 -2.916 1.00 93.62 545 GLU A O 1
ATOM 4222 N N . ILE A 1 546 ? 21.423 -5.285 -0.763 1.00 91.12 546 ILE A N 1
ATOM 4223 C CA . ILE A 1 546 ? 22.469 -4.440 -0.195 1.00 91.12 546 ILE A CA 1
ATOM 4224 C C . ILE A 1 546 ? 23.346 -5.301 0.695 1.00 91.12 546 ILE A C 1
ATOM 4226 O O . ILE A 1 546 ? 22.848 -5.980 1.590 1.00 91.12 546 ILE A O 1
ATOM 4230 N N . GLN A 1 547 ? 24.651 -5.246 0.462 1.00 91.69 547 GLN A N 1
ATOM 4231 C CA . GLN A 1 547 ? 25.666 -5.898 1.276 1.00 91.69 547 GLN A CA 1
ATOM 4232 C C . GLN A 1 547 ? 26.596 -4.848 1.875 1.00 91.69 547 GLN A C 1
ATOM 4234 O O . GLN A 1 547 ? 26.969 -3.877 1.218 1.00 91.69 547 GLN A O 1
ATOM 4239 N N . GLY A 1 548 ? 26.998 -5.040 3.124 1.00 90.88 548 GLY A N 1
ATOM 4240 C CA . GLY A 1 548 ? 27.927 -4.141 3.793 1.00 90.88 548 GLY A CA 1
ATOM 4241 C C . GLY A 1 548 ? 28.454 -4.720 5.096 1.00 90.88 548 GLY A C 1
ATOM 4242 O O . GLY A 1 548 ? 28.352 -5.917 5.360 1.00 90.88 548 GLY A O 1
ATOM 4243 N N . THR A 1 549 ? 29.028 -3.857 5.929 1.00 91.88 549 THR A N 1
ATOM 4244 C CA . THR A 1 549 ? 29.521 -4.230 7.261 1.00 91.88 549 THR A CA 1
ATOM 4245 C C . THR A 1 549 ? 28.714 -3.498 8.323 1.00 91.88 549 THR A C 1
ATOM 4247 O O . THR A 1 549 ? 28.631 -2.270 8.285 1.00 91.88 549 THR A O 1
ATOM 4250 N N . ALA A 1 550 ? 28.128 -4.229 9.271 1.00 92.19 550 ALA A N 1
ATOM 4251 C CA . ALA A 1 550 ? 27.432 -3.649 10.416 1.00 92.19 550 ALA A CA 1
ATOM 4252 C C . ALA A 1 550 ? 28.408 -2.878 11.322 1.00 92.19 550 ALA A C 1
ATOM 4254 O O . ALA A 1 550 ? 29.623 -3.081 11.279 1.00 92.19 550 ALA A O 1
ATOM 4255 N N . THR A 1 551 ? 27.887 -1.999 12.179 1.00 89.56 551 THR A N 1
ATOM 4256 C CA . THR A 1 551 ? 28.700 -1.208 13.124 1.00 89.56 551 THR A CA 1
ATOM 4257 C C . THR A 1 551 ? 29.538 -2.060 14.082 1.00 89.56 551 THR A C 1
ATOM 4259 O O . THR A 1 551 ? 30.608 -1.622 14.498 1.00 89.56 551 THR A O 1
ATOM 4262 N N . ASP A 1 552 ? 29.097 -3.283 14.384 1.00 90.69 552 ASP A N 1
ATOM 4263 C CA . ASP A 1 552 ? 29.812 -4.267 15.207 1.00 90.69 552 ASP A CA 1
ATOM 4264 C C . ASP A 1 552 ? 30.852 -5.103 14.428 1.00 90.69 552 ASP A C 1
ATOM 4266 O O . ASP A 1 552 ? 31.529 -5.950 15.006 1.00 90.69 552 ASP A O 1
ATOM 4270 N N . GLY A 1 553 ? 31.005 -4.860 13.122 1.00 91.44 553 GLY A N 1
ATOM 4271 C CA . GLY A 1 553 ? 31.962 -5.543 12.252 1.00 91.44 553 GLY A CA 1
ATOM 4272 C C . GLY A 1 553 ? 31.445 -6.819 11.583 1.00 91.44 553 GLY A C 1
ATOM 4273 O O . GLY A 1 553 ? 32.164 -7.378 10.756 1.00 91.44 553 GLY A O 1
ATOM 4274 N N . ARG A 1 554 ? 30.226 -7.284 11.888 1.00 94.88 554 ARG A N 1
ATOM 4275 C CA . ARG A 1 554 ? 29.645 -8.462 11.224 1.00 94.88 554 ARG A CA 1
ATOM 4276 C C . ARG A 1 554 ? 29.190 -8.140 9.789 1.00 94.88 554 ARG A C 1
ATOM 4278 O O . ARG A 1 554 ? 28.808 -6.998 9.517 1.00 94.88 554 ARG A O 1
ATOM 4285 N N . PRO A 1 555 ? 29.176 -9.128 8.871 1.00 93.94 555 PRO A N 1
ATOM 4286 C CA . PRO A 1 555 ? 28.577 -8.958 7.552 1.00 93.94 555 PRO A CA 1
ATOM 4287 C C . PRO A 1 555 ? 27.095 -8.610 7.668 1.00 93.94 555 PRO A C 1
ATOM 4289 O O . PRO A 1 555 ? 26.357 -9.249 8.423 1.00 93.94 555 PRO A O 1
ATOM 4292 N N . ALA A 1 556 ? 26.674 -7.609 6.907 1.00 93.25 556 ALA A N 1
ATOM 4293 C CA . ALA A 1 556 ? 25.308 -7.132 6.878 1.00 93.25 556 ALA A CA 1
ATOM 4294 C C . ALA A 1 556 ? 24.703 -7.302 5.487 1.00 93.25 556 ALA A C 1
ATOM 4296 O O . ALA A 1 556 ? 25.369 -7.045 4.483 1.00 93.25 556 ALA A O 1
ATOM 4297 N N . HIS A 1 557 ? 23.447 -7.735 5.441 1.00 94.56 557 HIS A N 1
ATOM 4298 C CA . HIS A 1 557 ? 22.708 -7.946 4.202 1.00 94.56 557 HIS A CA 1
ATOM 4299 C C . HIS A 1 557 ? 21.266 -7.472 4.358 1.00 94.56 557 HIS A C 1
ATOM 4301 O O . HIS A 1 557 ? 20.668 -7.612 5.428 1.00 94.56 557 HIS A O 1
ATOM 4307 N N . VAL A 1 558 ? 20.717 -6.916 3.284 1.00 94.31 558 VAL A N 1
ATOM 4308 C CA . VAL A 1 558 ? 19.327 -6.473 3.194 1.00 94.31 558 VAL A CA 1
ATOM 4309 C C . VAL A 1 558 ? 18.789 -6.830 1.817 1.00 94.31 558 VAL A C 1
ATOM 4311 O O . VAL A 1 558 ? 19.457 -6.567 0.819 1.00 94.31 558 VAL A O 1
ATOM 4314 N N . ILE A 1 559 ? 17.587 -7.400 1.761 1.00 95.12 559 ILE A N 1
ATOM 4315 C CA . ILE A 1 559 ? 16.910 -7.758 0.512 1.00 95.12 559 ILE A CA 1
ATOM 4316 C C . ILE A 1 559 ? 15.551 -7.067 0.462 1.00 95.12 559 ILE A C 1
ATOM 4318 O O . ILE A 1 559 ? 14.708 -7.251 1.341 1.00 95.12 559 ILE A O 1
ATOM 4322 N N . TYR A 1 560 ? 15.331 -6.288 -0.591 1.00 95.00 560 TYR A N 1
ATOM 4323 C CA . TYR A 1 560 ? 14.050 -5.674 -0.918 1.00 95.00 560 TYR A CA 1
ATOM 4324 C C . TYR A 1 560 ? 13.424 -6.354 -2.128 1.00 95.00 560 TYR A C 1
ATOM 4326 O O . TYR A 1 560 ? 14.115 -6.646 -3.106 1.00 95.00 560 TYR A O 1
ATOM 4334 N N . SER A 1 561 ? 12.104 -6.510 -2.101 1.00 92.75 561 SER A N 1
ATOM 4335 C CA . SER A 1 561 ? 11.330 -6.836 -3.297 1.00 92.75 561 SER A CA 1
ATOM 4336 C C . SER A 1 561 ? 11.137 -5.591 -4.156 1.00 92.75 561 SER A C 1
ATOM 4338 O O . SER A 1 561 ? 10.823 -4.511 -3.653 1.00 92.75 561 SER A O 1
ATOM 4340 N N . LEU A 1 562 ? 11.301 -5.738 -5.467 1.00 91.62 562 LEU A N 1
ATOM 4341 C CA . LEU A 1 562 ? 10.946 -4.717 -6.459 1.00 91.62 562 LEU A CA 1
ATOM 4342 C C . LEU A 1 562 ? 9.596 -5.021 -7.130 1.00 91.62 562 LEU A C 1
ATOM 4344 O O . LEU A 1 562 ? 9.128 -4.257 -7.977 1.00 91.62 562 LEU A O 1
ATOM 4348 N N . GLN A 1 563 ? 8.936 -6.109 -6.722 1.00 86.88 563 GLN A N 1
ATOM 4349 C CA . GLN A 1 563 ? 7.618 -6.498 -7.208 1.00 86.88 563 GLN A CA 1
ATOM 4350 C C . GLN A 1 563 ? 6.566 -5.493 -6.725 1.00 86.88 563 GLN A C 1
ATOM 4352 O O . GLN A 1 563 ? 6.291 -5.396 -5.532 1.00 86.88 563 GLN A O 1
ATOM 4357 N N . GLY A 1 564 ? 6.001 -4.720 -7.655 1.00 87.31 564 GLY A N 1
ATOM 4358 C CA . GLY A 1 564 ? 5.030 -3.660 -7.365 1.00 87.31 564 GLY A CA 1
ATOM 4359 C C . GLY A 1 564 ? 5.601 -2.239 -7.388 1.00 87.31 564 GLY A C 1
ATOM 4360 O O . GLY A 1 564 ? 4.821 -1.285 -7.372 1.00 87.31 564 GLY A O 1
ATOM 4361 N N . TYR A 1 565 ? 6.926 -2.073 -7.526 1.00 90.38 565 TYR A N 1
ATOM 4362 C CA . TYR A 1 565 ? 7.600 -0.764 -7.567 1.00 90.38 565 TYR A CA 1
ATOM 4363 C C . TYR A 1 565 ? 6.949 0.207 -8.559 1.00 90.38 565 TYR A C 1
ATOM 4365 O O . TYR A 1 565 ? 6.496 1.291 -8.190 1.00 90.38 565 TYR A O 1
ATOM 4373 N N . ARG A 1 566 ? 6.844 -0.211 -9.826 1.00 85.94 566 ARG A N 1
ATOM 4374 C CA . ARG A 1 566 ? 6.299 0.601 -10.928 1.00 85.94 566 ARG A CA 1
ATOM 4375 C C . ARG A 1 566 ? 4.889 1.097 -10.640 1.00 85.94 566 ARG A C 1
ATOM 4377 O O . ARG A 1 566 ? 4.584 2.272 -10.839 1.00 85.94 566 ARG A O 1
ATOM 4384 N N . ALA A 1 567 ? 4.053 0.197 -10.138 1.00 84.38 567 ALA A N 1
ATOM 4385 C CA . ALA A 1 567 ? 2.656 0.461 -9.847 1.00 84.38 567 ALA A CA 1
ATOM 4386 C C . ALA A 1 567 ? 2.497 1.436 -8.676 1.00 84.38 567 ALA A C 1
ATOM 4388 O O . ALA A 1 567 ? 1.750 2.409 -8.784 1.00 84.38 567 ALA A O 1
ATOM 4389 N N . ALA A 1 568 ? 3.256 1.232 -7.595 1.00 90.75 568 ALA A N 1
ATOM 4390 C CA . ALA A 1 568 ? 3.235 2.112 -6.433 1.00 90.75 568 ALA A CA 1
ATOM 4391 C C . ALA A 1 568 ? 3.773 3.513 -6.759 1.00 90.75 568 ALA A C 1
ATOM 4393 O O . ALA A 1 568 ? 3.158 4.506 -6.372 1.00 90.75 568 ALA A O 1
ATOM 4394 N N . VAL A 1 569 ? 4.865 3.618 -7.527 1.00 89.88 569 VAL A N 1
ATOM 4395 C CA . VAL A 1 569 ? 5.412 4.913 -7.970 1.00 89.88 569 VAL A CA 1
ATOM 4396 C C . VAL A 1 569 ? 4.455 5.630 -8.919 1.00 89.88 569 VAL A C 1
ATOM 4398 O O . VAL A 1 569 ? 4.291 6.847 -8.817 1.00 89.88 569 VAL A O 1
ATOM 4401 N N . ASN A 1 570 ? 3.783 4.902 -9.813 1.00 84.88 570 ASN A N 1
ATOM 4402 C CA . ASN A 1 570 ? 2.755 5.477 -10.673 1.00 84.88 570 ASN A CA 1
ATOM 4403 C C . ASN A 1 570 ? 1.562 5.998 -9.854 1.00 84.88 570 ASN A C 1
ATOM 4405 O O . ASN A 1 570 ? 1.153 7.139 -10.047 1.00 84.88 570 ASN A O 1
ATOM 4409 N N . ALA A 1 571 ? 1.051 5.208 -8.903 1.00 86.69 571 ALA A N 1
ATOM 4410 C CA . ALA A 1 571 ? -0.044 5.618 -8.022 1.00 86.69 571 ALA A CA 1
ATOM 4411 C C . ALA A 1 571 ? 0.329 6.849 -7.177 1.00 86.69 571 ALA A C 1
ATOM 4413 O O . ALA A 1 571 ? -0.424 7.818 -7.146 1.00 86.69 571 ALA A O 1
ATOM 4414 N N . MET A 1 572 ? 1.527 6.863 -6.581 1.00 90.81 572 MET A N 1
ATOM 4415 C CA . MET A 1 572 ? 2.083 8.030 -5.885 1.00 90.81 572 MET A CA 1
ATOM 4416 C C . MET A 1 572 ? 2.126 9.268 -6.794 1.00 90.81 572 MET A C 1
ATOM 4418 O O . MET A 1 572 ? 1.735 10.361 -6.387 1.00 90.81 572 MET A O 1
ATOM 4422 N N . SER A 1 573 ? 2.618 9.109 -8.025 1.00 86.44 573 SER A N 1
ATOM 4423 C CA . SER A 1 573 ? 2.788 10.215 -8.974 1.00 86.44 573 SER A CA 1
ATOM 4424 C C . SER A 1 573 ? 1.447 10.799 -9.417 1.00 86.44 573 SER A C 1
ATOM 4426 O O . SER A 1 573 ? 1.308 12.019 -9.503 1.00 86.44 573 SER A O 1
ATOM 4428 N N . LEU A 1 574 ? 0.455 9.944 -9.677 1.00 83.25 574 LEU A N 1
ATOM 4429 C CA . LEU A 1 574 ? -0.897 10.357 -10.051 1.00 83.25 574 LEU A CA 1
ATOM 4430 C C . LEU A 1 574 ? -1.607 11.066 -8.896 1.00 83.25 574 LEU A C 1
ATOM 4432 O O . LEU A 1 574 ? -2.155 12.145 -9.117 1.00 83.25 574 LEU A O 1
ATOM 4436 N N . GLU A 1 575 ? -1.516 10.530 -7.676 1.00 86.62 575 GLU A N 1
ATOM 4437 C CA . GLU A 1 575 ? -2.120 11.139 -6.483 1.00 86.62 575 GLU A CA 1
ATOM 4438 C C . GLU A 1 575 ? -1.578 12.552 -6.217 1.00 86.62 575 GLU A C 1
ATOM 4440 O O . GLU A 1 575 ? -2.319 13.454 -5.830 1.00 86.62 575 GLU A O 1
ATOM 4445 N N . CYS A 1 576 ? -0.287 12.776 -6.476 1.00 87.06 576 CYS A N 1
ATOM 4446 C CA . CYS A 1 576 ? 0.339 14.088 -6.311 1.00 87.06 576 CYS A CA 1
ATOM 4447 C C . CYS A 1 576 ? 0.186 15.019 -7.527 1.00 87.06 576 CYS A C 1
ATOM 4449 O O . CYS A 1 576 ? 0.736 16.124 -7.525 1.00 87.06 576 CYS A O 1
ATOM 4451 N N . GLY A 1 577 ? -0.517 14.595 -8.584 1.00 83.69 577 GLY A N 1
ATOM 4452 C CA . GLY A 1 577 ? -0.643 15.362 -9.827 1.00 83.69 577 GLY A CA 1
ATOM 4453 C C . GLY A 1 577 ? 0.679 15.524 -10.593 1.00 83.69 577 GLY A C 1
ATOM 4454 O O . GLY A 1 577 ? 0.808 16.409 -11.435 1.00 83.69 577 GLY A O 1
ATOM 4455 N N . ARG A 1 578 ? 1.674 14.676 -10.315 1.00 81.56 578 ARG A N 1
ATOM 4456 C CA . ARG A 1 578 ? 3.039 14.719 -10.859 1.00 81.56 578 ARG A CA 1
ATOM 4457 C C . ARG A 1 578 ? 3.224 13.707 -11.988 1.00 81.56 578 ARG A C 1
ATOM 4459 O O . ARG A 1 578 ? 4.020 12.772 -11.898 1.00 81.56 578 ARG A O 1
ATOM 4466 N N . ARG A 1 579 ? 2.482 13.885 -13.086 1.00 74.81 579 ARG A N 1
ATOM 4467 C CA . ARG A 1 579 ? 2.605 13.021 -14.283 1.00 74.81 579 ARG A CA 1
ATOM 4468 C C . ARG A 1 579 ? 4.018 13.036 -14.879 1.00 74.81 579 ARG A C 1
ATOM 4470 O O . ARG A 1 579 ? 4.438 12.053 -15.479 1.00 74.81 579 ARG A O 1
ATOM 4477 N N . ASP A 1 580 ? 4.761 14.121 -14.676 1.00 76.88 580 ASP A N 1
ATOM 4478 C CA . ASP A 1 580 ? 6.180 14.229 -15.015 1.00 76.88 580 ASP A CA 1
ATOM 4479 C C . ASP A 1 580 ? 7.037 13.166 -14.306 1.00 76.88 580 ASP A C 1
ATOM 4481 O O . ASP A 1 580 ? 7.920 12.581 -14.934 1.00 76.88 580 ASP A O 1
ATOM 4485 N N . LEU A 1 581 ? 6.737 12.852 -13.039 1.00 80.06 581 LEU A N 1
ATOM 4486 C CA . LEU A 1 581 ? 7.429 11.802 -12.289 1.00 80.06 581 LEU A CA 1
ATOM 4487 C C . LEU A 1 581 ? 7.061 10.408 -12.793 1.00 80.06 581 LEU A C 1
ATOM 4489 O O . LEU A 1 581 ? 7.956 9.585 -12.957 1.00 80.06 581 LEU A O 1
ATOM 4493 N N . ALA A 1 582 ? 5.789 10.149 -13.111 1.00 72.44 582 ALA A N 1
ATOM 4494 C CA . ALA A 1 582 ? 5.381 8.878 -13.719 1.00 72.44 582 ALA A CA 1
ATOM 4495 C C . ALA A 1 582 ? 6.110 8.642 -15.056 1.00 72.44 582 ALA A C 1
ATOM 4497 O O . ALA A 1 582 ? 6.684 7.573 -15.277 1.00 72.44 582 ALA A O 1
ATOM 4498 N N . ASN A 1 583 ? 6.179 9.677 -15.901 1.00 67.75 583 ASN A N 1
ATOM 4499 C CA . ASN A 1 583 ? 6.938 9.648 -17.150 1.00 67.75 583 ASN A CA 1
ATOM 4500 C C . ASN A 1 583 ? 8.417 9.324 -16.910 1.00 67.75 583 ASN A C 1
ATOM 4502 O O . ASN A 1 583 ? 8.981 8.476 -17.593 1.00 67.75 583 ASN A O 1
ATOM 4506 N N . ALA A 1 584 ? 9.056 10.007 -15.958 1.00 73.56 584 ALA A N 1
ATOM 4507 C CA . ALA A 1 584 ? 10.484 9.852 -15.706 1.00 73.56 584 ALA A CA 1
ATOM 4508 C C . ALA A 1 584 ? 10.835 8.515 -15.040 1.00 73.56 584 ALA A C 1
ATOM 4510 O O . ALA A 1 584 ? 11.840 7.913 -15.401 1.00 73.56 584 ALA A O 1
ATOM 4511 N N . LEU A 1 585 ? 10.033 8.070 -14.070 1.00 79.19 585 LEU A N 1
ATOM 4512 C CA . LEU A 1 585 ? 10.367 6.947 -13.197 1.00 79.19 585 LEU A CA 1
ATOM 4513 C C . LEU A 1 585 ? 9.790 5.609 -13.656 1.00 79.19 585 LEU A C 1
ATOM 4515 O O . LEU A 1 585 ? 10.314 4.578 -13.252 1.00 79.19 585 LEU A O 1
ATOM 4519 N N . VAL A 1 586 ? 8.721 5.602 -14.459 1.00 71.69 586 VAL A N 1
ATOM 4520 C CA . VAL A 1 586 ? 7.966 4.372 -14.772 1.00 71.69 586 VAL A CA 1
ATOM 4521 C C . VAL A 1 586 ? 7.818 4.116 -16.272 1.00 71.69 586 VAL A C 1
ATOM 4523 O O . VAL A 1 586 ? 7.773 2.950 -16.684 1.00 71.69 586 VAL A O 1
ATOM 4526 N N . TRP A 1 587 ? 7.661 5.171 -17.081 1.00 56.94 587 TRP A N 1
ATOM 4527 C CA . TRP A 1 587 ? 7.291 5.043 -18.503 1.00 56.94 587 TRP A CA 1
ATOM 4528 C C . TRP A 1 587 ? 8.442 5.260 -19.492 1.00 56.94 587 TRP A C 1
ATOM 4530 O O . TRP A 1 587 ? 8.275 4.928 -20.664 1.00 56.94 587 TRP A O 1
ATOM 4540 N N . LYS A 1 588 ? 9.588 5.772 -19.035 1.00 55.00 588 LYS A N 1
ATOM 4541 C CA . LYS A 1 588 ? 10.862 5.724 -19.768 1.00 55.00 588 LYS A CA 1
ATOM 4542 C C . LYS A 1 588 ? 11.594 4.424 -19.464 1.00 55.00 588 LYS A C 1
ATOM 4544 O O . LYS A 1 588 ? 12.173 3.866 -20.421 1.00 55.00 588 LYS A O 1
#

Secondary structure (DSSP, 8-state):
--------PPTT--TTSHHHHHHHHHHHHHHHH-TTPPSSEEEEEEE-GGGTTT--HHHHHHHHHHHHHHHHTSTTEEE-SSS-SHHHHHHHHTT-TT-HHHHHHHHHHHT--EEEEEEEEEETTEEEEEEEEEE-SS-TT---BPPPEEE-HHHH-EEB--HHHHHHHHHHHHHHH--SSEEEEEEEEEETTSPPPPTTHHHHHHHHHHHHHHHHHHHHHHH-SSPPPEEEE-SS--TTS-GGG-EEEEEEEEEETTEEEEEEEEE-TTSPPEEEEEEEEGGGSPPS--GGG--TTPPPPBP-SSPEEEEEEE-STT-EEEEEEEE-SSEEEEEE--GGG-BSSSS---EEEE-TTSPBPPPPP---TT-TT-EEEEE-SEEEEEEEE-SSSS-EEEEEEEEEEETTS-BPPPPSSEEEEEETTEEEEEEE-TTT--EEEEEEEEEEEEESTTS-SB--EEEEEEEPTTSSS---EEE-EEGGGB-TT---EEEEEEGGG-EEE--EEE-SSSSEEEEEEE-TTSSEEE-HHHHHHHHHEEEEEEEEEBTTS-EEEEEEE-TTHHHHHHHHHHHTT-HHHHIIIII-

Organism: NCBI:txid1036779

Foldseek 3Di:
DDPPPPPPDPPQADLVLRLLSQLVVQVVVLVVQQVVDDFLAEEAEAEDPLAPVADDPLLSLLSLLSNQLSQVPDPRYDYQLDSHCVVLVVVVVVCPPPDPVNVVSVVSVLRHQKYWYKHWHDDFPWIWIKIWIAGDDPRRSRIDIDDIDTHDCLASWFFADFLLVQLLQLLVVVVVQDDDQEAEEEEDEAEPVRDDDAPPQLVVNLVSNQVSNVVVQVVVVVPDDDDRRHYHYDHDPDPPDDQQRYKYKYWYWYDDPFFIWIKIWIDHPPTDIGIGIGTYGLVNTDDPDALVVDDVPDDAEEFALRKHKYWDKFFFDWTKDKHKYWYAAFWKKKKAWQLVFKDDDDSDWAKFKAD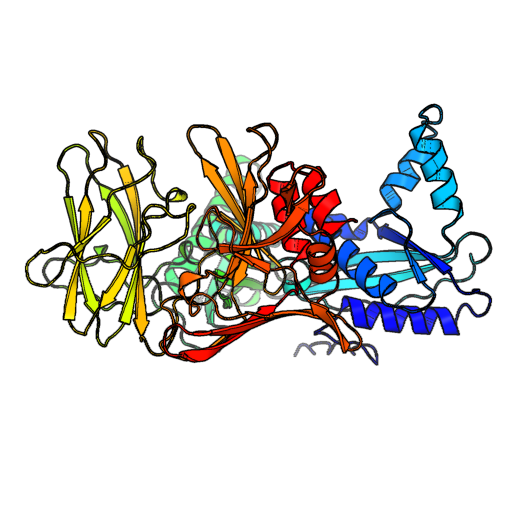PVRDTDDFDDDPDPLTPRIGIDGDGGDMIMMMTTHPHGGMMIIMMIMHIYHLQDAREDHDHAAWTIRNNQKTKHWDADPVPRKIKIKIKGFFPDKDDRSLDRHTWMWIWIWIAPPPPPTDTDTFGGFQLQAAPPWDKWKWFQFPPRDIDTAPFDCDPPHRTTARWDQDPVRDTDHDLVVLVSLQGGQKIKMWGAGNVGDTIITITGSRCVLSNQLVRCVVRVNVVSNCSRRSD

Radius of gyration: 27.15 Å; chains: 1; bounding box: 79×57×83 Å